Protein AF-A0A971UUR0-F1 (afdb_monomer)

Secondary structure (DSSP, 8-state):
-HHHHHHHHHHHHHHHTT-S-S---STTTHHHHHHTTS-TT--PPPPHHHHHTTSSSS----SSSTTTTTTT-S-TT-HHHHHHHHTTSEEE-TTS-EEESSPPPHHHHHHHHHHHHS---PPPPP------B-EEEE-EES--SSTT---SEE-HHHHHHHHHHHHHTT-EE--HHHHHHHHHH-----SSEEEEEEETT-HHIIIIIHHHHHTTT---EEEE-GGGTTSSSSS-HHHHHHHHHTTPEEEE--SS---TTTS-HHHHHHHHHHHHHHHHHHHSS---EEE-GGG---HHHHHHHHHTT--EEEEEEES-B-GGG-TTSEEEEE--TT--HHHHHHHHHT-HHHHHHHHHHHHHHHHHHHHHHHHHHHHTTT------

Solvent-accessible surface area (backbone atoms only — not comparable to full-atom values): 22354 Å² total; per-residue (Å²): 113,80,71,56,61,61,48,51,57,53,48,54,54,37,62,75,68,63,74,68,74,96,80,71,89,70,74,68,60,60,56,58,26,62,74,72,80,42,76,84,77,74,91,70,83,86,47,71,72,64,52,55,67,68,71,70,81,79,84,92,87,87,93,86,74,69,78,74,61,57,86,83,45,100,68,88,84,57,70,66,63,55,50,34,40,65,70,58,42,38,42,67,49,101,84,72,50,77,42,68,63,52,91,75,51,73,66,57,51,49,53,53,48,46,48,68,78,53,63,81,71,74,77,79,63,63,73,63,96,77,58,75,36,43,29,36,38,40,50,43,58,36,71,69,95,46,89,87,59,85,58,63,27,29,33,59,68,57,50,52,51,42,54,51,49,39,51,77,70,55,43,36,55,35,42,68,67,57,52,48,35,33,77,75,69,60,43,51,59,63,66,58,52,32,31,41,33,33,44,62,58,46,54,41,47,65,74,42,50,52,55,59,28,39,77,70,77,38,40,30,30,38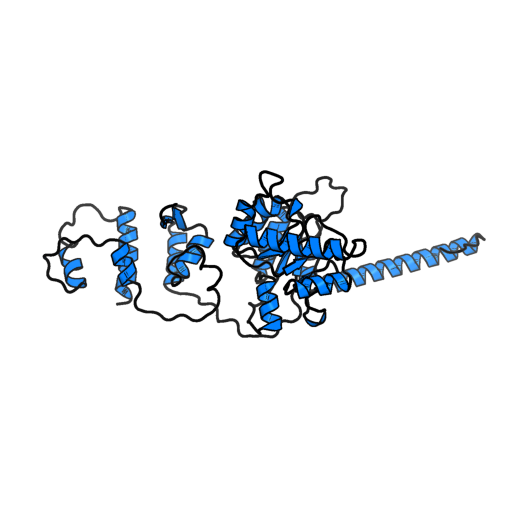,18,32,22,48,65,54,54,61,71,48,97,58,35,29,58,66,52,54,29,48,43,42,75,70,56,32,42,64,24,30,20,27,31,81,55,60,51,47,75,82,44,56,69,70,54,47,48,49,32,54,48,54,25,33,56,51,51,23,68,55,60,74,47,88,50,38,38,37,40,39,36,94,39,39,70,40,74,64,56,53,50,46,40,52,76,72,59,37,70,35,21,40,34,66,51,77,39,60,18,37,67,90,62,35,49,70,52,20,27,15,38,79,58,48,54,84,53,47,66,66,54,49,51,31,53,68,77,57,49,44,63,57,57,53,49,50,50,50,49,51,51,50,52,52,48,51,53,49,50,53,54,47,53,57,53,34,66,75,67,74,65,88,82,87,89,133

Foldseek 3Di:
DVVPVVVVVVVVVCVVVCVDDDPDDPPPQCVVCVVVPHDRPDPDDQDPVNVVVVVPDDDDDDDPPQPLVPPQDPDRPDPLVVVCVLQQQWDADPVGDIDGSDDDDPVRVVVSVCCVVDVPPPPDFDQDQDFFAAEEEAEAADDDPDPPDWDRYAHLVQVLVLLVLCVVVPEAEDEPVQVLCCVPVSDGDDPNYHAYEYEAQDLCVLPPVLVSCSNVVHEYEYAYQQLCEPVDPRNHLQSLLVSVSSPYHYAYCFNHLDQPVPDDLVNLLCRRQVSQVSNCVSNVHGHQEYERRQQHDDPSNVVSSVVNRRSAYEGDAQGTFGCVCPRDYGYHQYDTHPQHSVNSVCSRVVNNVVVVVVVVVVVVVVVVVVVVVVVVVVVVVDDDDDDD

pLDDT: mean 70.76, std 27.01, range [27.61, 98.94]

Mean predicted aligned error: 16.01 Å

Structure (mmCIF, N/CA/C/O backbone):
data_AF-A0A971UUR0-F1
#
_entry.id   AF-A0A971UUR0-F1
#
loop_
_atom_site.group_PDB
_atom_site.id
_atom_site.type_symbol
_atom_site.label_atom_id
_atom_site.label_alt_id
_atom_site.label_comp_id
_atom_site.label_asym_id
_atom_site.label_entity_id
_atom_site.label_seq_id
_atom_site.pdbx_PDB_ins_code
_atom_site.Cartn_x
_atom_site.Cartn_y
_atom_site.Cartn_z
_atom_site.occupancy
_atom_site.B_iso_or_equiv
_atom_site.auth_seq_id
_atom_site.auth_comp_id
_atom_site.auth_asym_id
_atom_site.auth_atom_id
_atom_site.pdbx_PDB_model_num
ATOM 1 N N . MET A 1 1 ? -36.017 17.051 26.564 1.00 29.69 1 MET A N 1
ATOM 2 C CA . MET A 1 1 ? -34.591 17.417 26.416 1.00 29.69 1 MET A CA 1
ATOM 3 C C . MET A 1 1 ? -34.055 17.145 25.012 1.00 29.69 1 MET A C 1
ATOM 5 O O . MET A 1 1 ? -33.576 18.097 24.420 1.00 29.69 1 MET A O 1
ATOM 9 N N . LYS A 1 2 ? -34.280 15.962 24.412 1.00 31.92 2 LYS A N 1
ATOM 10 C CA . LYS A 1 2 ? -33.950 15.650 22.997 1.00 31.92 2 LYS A CA 1
ATOM 11 C C . LYS A 1 2 ? -34.392 16.706 21.956 1.00 31.92 2 LYS A C 1
ATOM 13 O O . LYS A 1 2 ? -33.624 17.053 21.078 1.00 31.92 2 LYS A O 1
ATOM 18 N N . ARG A 1 3 ? -35.577 17.318 22.109 1.00 32.00 3 ARG A N 1
ATOM 19 C CA . ARG A 1 3 ? -36.092 18.382 21.209 1.00 32.00 3 ARG A CA 1
ATOM 20 C C . ARG A 1 3 ? -35.381 19.748 21.298 1.00 32.00 3 ARG A C 1
ATOM 22 O O . ARG A 1 3 ? -35.610 20.582 20.435 1.00 32.00 3 ARG A O 1
ATOM 29 N N . ARG A 1 4 ? -34.572 20.017 22.334 1.00 34.25 4 ARG A N 1
ATOM 30 C CA . ARG A 1 4 ? -33.979 21.354 22.577 1.00 34.25 4 ARG A CA 1
ATOM 31 C C . ARG A 1 4 ? -32.622 21.554 21.891 1.00 34.25 4 ARG A C 1
ATOM 33 O O . ARG A 1 4 ? -32.345 22.663 21.455 1.00 34.25 4 ARG A O 1
ATOM 40 N N . VAL A 1 5 ? -31.832 20.489 21.733 1.00 38.56 5 VAL A N 1
ATOM 41 C CA . VAL A 1 5 ? -30.567 20.497 20.967 1.00 38.56 5 VAL A CA 1
ATOM 42 C C . VAL A 1 5 ? -30.851 20.624 19.465 1.00 38.56 5 VAL A C 1
ATOM 44 O O . VAL A 1 5 ? -30.269 21.463 18.785 1.00 38.56 5 VAL A O 1
ATOM 47 N N . ILE A 1 6 ? -31.867 19.889 19.002 1.00 38.28 6 ILE A N 1
ATOM 48 C CA . ILE A 1 6 ? -32.421 19.925 17.639 1.00 38.28 6 ILE A CA 1
ATOM 49 C C . ILE A 1 6 ? -32.872 21.346 17.246 1.00 38.28 6 ILE A C 1
ATOM 51 O O . ILE A 1 6 ? -32.652 21.795 16.125 1.00 38.28 6 ILE A O 1
ATOM 55 N N . PHE A 1 7 ? -33.450 22.100 18.189 1.00 38.97 7 PHE A N 1
ATOM 56 C CA . PHE A 1 7 ? -33.927 23.463 17.934 1.00 38.97 7 PHE A CA 1
ATOM 57 C C . PHE A 1 7 ? -32.802 24.511 17.925 1.00 38.97 7 PHE A C 1
ATOM 59 O O . PHE A 1 7 ? -32.907 25.502 17.211 1.00 38.97 7 PHE A O 1
ATOM 66 N N . LEU A 1 8 ? -31.720 24.306 18.688 1.00 39.06 8 LEU A N 1
ATOM 67 C CA . LEU A 1 8 ? -30.590 25.243 18.744 1.00 39.06 8 LEU A CA 1
ATOM 68 C C . LEU A 1 8 ? -29.760 25.227 17.452 1.00 39.06 8 LEU A C 1
ATOM 70 O O . LEU A 1 8 ? -29.349 26.287 16.988 1.00 39.06 8 LEU A O 1
ATOM 74 N N . LEU A 1 9 ? -29.574 24.052 16.844 1.00 41.66 9 LEU A N 1
ATOM 75 C CA . LEU A 1 9 ? -28.931 23.907 15.533 1.00 41.66 9 LEU A CA 1
ATOM 76 C C . LEU A 1 9 ? -29.769 24.559 14.420 1.00 41.66 9 LEU A C 1
ATOM 78 O O . LEU A 1 9 ? -29.234 25.338 13.633 1.00 41.66 9 LEU A O 1
ATOM 82 N N . ALA A 1 10 ? -31.092 24.354 14.424 1.00 39.12 10 ALA A N 1
ATOM 83 C CA . ALA A 1 10 ? -32.007 25.037 13.504 1.00 39.12 10 ALA A CA 1
ATOM 84 C C . ALA A 1 10 ? -31.983 26.571 13.678 1.00 39.12 10 ALA A C 1
ATOM 86 O O . ALA A 1 10 ? -32.015 27.313 12.698 1.00 39.12 10 ALA A O 1
ATOM 87 N N . LEU A 1 11 ? -31.867 27.063 14.918 1.00 38.50 11 LEU A N 1
ATOM 88 C CA . LEU A 1 11 ? -31.813 28.496 15.221 1.00 38.50 11 LEU A CA 1
ATOM 89 C C . LEU A 1 11 ? -30.488 29.143 14.778 1.00 38.50 11 LEU A C 1
ATOM 91 O O . LEU A 1 11 ? -30.502 30.258 14.264 1.00 38.50 11 LEU A O 1
ATOM 95 N N . ILE A 1 12 ? -29.355 28.448 14.924 1.00 43.22 12 ILE A N 1
ATOM 96 C CA . ILE A 1 12 ? -28.039 28.916 14.454 1.00 43.22 12 ILE A CA 1
ATOM 97 C C . ILE A 1 12 ? -28.024 29.020 12.921 1.00 43.22 12 ILE A C 1
ATOM 99 O O . ILE A 1 12 ? -27.543 30.016 12.383 1.00 43.22 12 ILE A O 1
ATOM 103 N N . ILE A 1 13 ? -28.632 28.061 12.219 1.00 39.06 13 ILE A N 1
ATOM 104 C CA . ILE A 1 13 ? -28.757 28.059 10.751 1.00 39.06 13 ILE A CA 1
ATOM 105 C C . ILE A 1 13 ? -29.694 29.185 10.266 1.00 39.06 13 ILE A C 1
ATOM 107 O O . ILE A 1 13 ? -29.354 29.922 9.341 1.00 39.06 13 ILE A O 1
ATOM 111 N N . LEU A 1 14 ? -30.835 29.401 10.931 1.00 36.72 14 LEU A N 1
ATOM 112 C CA . LEU A 1 14 ? -31.795 30.463 10.583 1.00 36.72 14 LEU A CA 1
ATOM 113 C C . LEU A 1 14 ? -31.275 31.885 10.866 1.00 36.72 14 LEU A C 1
ATOM 115 O O . LEU A 1 14 ? -31.600 32.817 10.128 1.00 36.72 14 LEU A O 1
ATOM 119 N N . ILE A 1 15 ? -30.460 32.065 11.914 1.00 37.53 15 ILE A N 1
ATOM 120 C CA . ILE A 1 15 ? -29.836 33.353 12.268 1.00 37.53 15 ILE A CA 1
ATOM 121 C C . ILE A 1 15 ? -28.672 33.685 11.322 1.00 37.53 15 ILE A C 1
ATOM 123 O O . ILE A 1 15 ? -28.515 34.846 10.946 1.00 37.53 15 ILE A O 1
ATOM 127 N N . SER A 1 16 ? -27.894 32.682 10.905 1.00 37.78 16 SER A N 1
ATOM 128 C CA . SER A 1 16 ? -26.756 32.859 9.986 1.00 37.78 16 SER A CA 1
ATOM 129 C C . SER A 1 16 ? -27.196 33.205 8.557 1.00 37.78 16 SER A C 1
ATOM 131 O O . SER A 1 16 ? -26.494 33.937 7.868 1.00 37.78 16 SER A O 1
ATOM 133 N N . ASN A 1 17 ? -28.389 32.754 8.150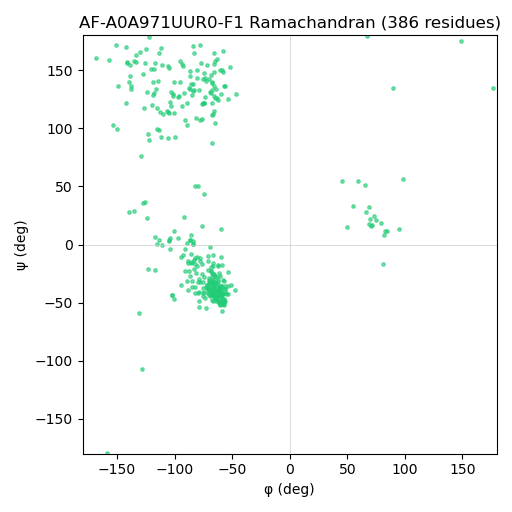 1.00 35.31 17 ASN A N 1
ATOM 134 C CA . ASN A 1 17 ? -28.964 32.978 6.817 1.00 35.31 17 ASN A CA 1
ATOM 135 C C . ASN A 1 17 ? -29.950 34.165 6.735 1.00 35.31 17 ASN A C 1
ATOM 137 O O . ASN A 1 17 ? -30.583 34.367 5.703 1.00 35.31 17 ASN A O 1
ATOM 141 N N . GLY A 1 18 ? -30.122 34.951 7.808 1.00 37.38 18 GLY A N 1
ATOM 142 C CA . GLY A 1 18 ? -30.942 36.175 7.789 1.00 37.38 18 GLY A CA 1
ATOM 143 C C . GLY A 1 18 ? -32.458 35.971 7.627 1.00 37.38 18 GLY A C 1
ATOM 144 O O . GLY A 1 18 ? -33.167 36.920 7.301 1.00 37.38 18 GLY A O 1
ATOM 145 N N . VAL A 1 19 ? -32.972 34.762 7.872 1.00 34.41 19 VAL A N 1
ATOM 146 C CA . VAL A 1 19 ? -34.374 34.378 7.603 1.00 34.41 19 VAL A CA 1
ATOM 147 C C . VAL A 1 19 ? -35.368 34.933 8.643 1.00 34.41 19 VAL A C 1
ATOM 149 O O . VAL A 1 19 ? -36.563 35.018 8.375 1.00 34.41 19 VAL A O 1
ATOM 152 N N . LEU A 1 20 ? -34.906 35.378 9.818 1.00 32.56 20 LEU A N 1
ATOM 153 C CA . LEU A 1 20 ? -35.754 36.009 10.841 1.00 32.56 20 LEU A CA 1
ATOM 154 C C . LEU A 1 20 ? -35.521 37.528 10.880 1.00 32.56 20 LEU A C 1
ATOM 156 O O . LEU A 1 20 ? -34.434 37.992 11.229 1.00 32.56 20 LEU A O 1
ATOM 160 N N . ALA A 1 21 ? -36.556 38.288 10.507 1.00 31.55 21 ALA A N 1
ATOM 161 C CA . ALA A 1 21 ? -36.535 39.743 10.365 1.00 31.55 21 ALA A CA 1
ATOM 162 C C . ALA A 1 21 ? -36.264 40.506 11.684 1.00 31.55 21 ALA A C 1
ATOM 164 O O . ALA A 1 21 ? -36.426 39.993 12.789 1.00 31.55 21 ALA A O 1
ATOM 165 N N . LYS A 1 22 ? -35.828 41.762 11.531 1.00 35.22 22 LYS A N 1
ATOM 166 C CA . LYS A 1 22 ? -35.130 42.611 12.514 1.00 35.22 22 LYS A CA 1
ATOM 167 C C . LYS A 1 22 ? -35.927 43.121 13.733 1.00 35.22 22 LYS A C 1
ATOM 169 O O . LYS A 1 22 ? -35.294 43.742 14.583 1.00 35.22 22 LYS A O 1
ATOM 174 N N . ASP A 1 23 ? -37.224 42.844 13.882 1.00 34.19 23 ASP A N 1
ATOM 175 C CA . ASP A 1 23 ? -38.091 43.629 14.786 1.00 34.19 23 ASP A CA 1
ATOM 176 C C . ASP A 1 23 ? -38.883 42.849 15.856 1.00 34.19 23 ASP A C 1
ATOM 178 O O . ASP A 1 23 ? -39.970 43.268 16.229 1.00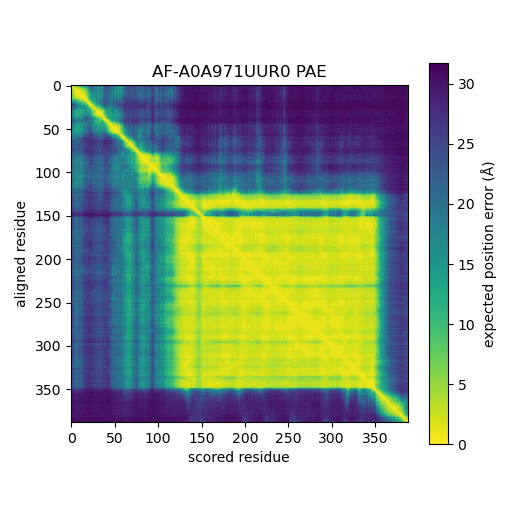 34.19 23 ASP A O 1
ATOM 182 N N . ASP A 1 24 ? -38.330 41.787 16.452 1.00 32.41 24 ASP A N 1
ATOM 183 C CA . ASP A 1 24 ? -38.895 41.214 17.692 1.00 32.41 24 ASP A CA 1
ATOM 184 C C . ASP A 1 24 ? -37.860 41.193 18.821 1.00 32.41 24 ASP A C 1
ATOM 186 O O . ASP A 1 24 ? -37.069 40.263 19.003 1.00 32.41 24 ASP A O 1
ATOM 190 N N . LYS A 1 25 ? -37.841 42.292 19.580 1.00 35.94 25 LYS A N 1
ATOM 191 C CA . LYS A 1 25 ? -36.781 42.633 20.539 1.00 35.94 25 LYS A CA 1
ATOM 192 C C . LYS A 1 25 ? -36.995 42.096 21.961 1.00 35.94 25 LYS A C 1
ATOM 194 O O . LYS A 1 25 ? -36.162 42.366 22.814 1.00 35.94 25 LYS A O 1
ATOM 199 N N . ILE A 1 26 ? -38.071 41.353 22.243 1.00 34.44 26 ILE A N 1
ATOM 200 C CA . ILE A 1 26 ? -38.440 41.005 23.635 1.00 34.44 26 ILE A CA 1
ATOM 201 C C . ILE A 1 26 ? -38.411 39.491 23.924 1.00 34.44 26 ILE A C 1
ATOM 203 O O . ILE A 1 26 ? -38.161 39.094 25.054 1.00 34.44 26 ILE A O 1
ATOM 207 N N . ILE A 1 27 ? -38.507 38.613 22.920 1.00 33.41 27 ILE A N 1
ATOM 208 C CA . ILE A 1 27 ? -38.518 37.150 23.162 1.00 33.41 27 ILE A CA 1
ATOM 209 C C . ILE A 1 27 ? -37.097 36.560 23.337 1.00 33.41 27 ILE A C 1
ATOM 211 O O . ILE A 1 27 ? -36.932 35.424 23.777 1.00 33.41 27 ILE A O 1
ATOM 215 N N . ARG A 1 28 ? -36.038 37.321 23.028 1.00 45.53 28 ARG A N 1
ATOM 216 C CA . ARG A 1 28 ? -34.673 36.774 22.909 1.00 45.53 28 ARG A CA 1
ATOM 217 C C . ARG A 1 28 ? -33.874 36.655 24.210 1.00 45.53 28 ARG A C 1
ATOM 219 O O . ARG A 1 28 ? -33.072 35.735 24.293 1.00 45.53 28 ARG 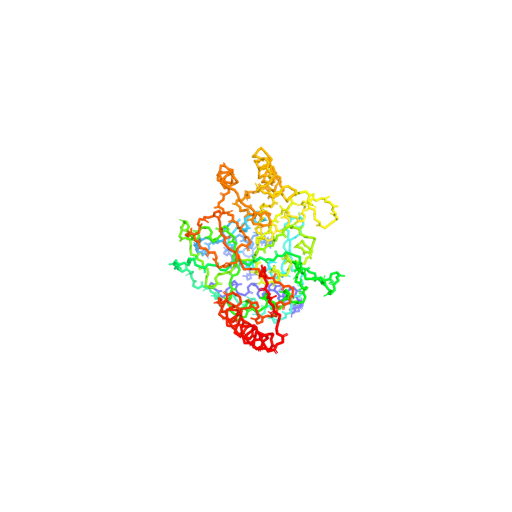A O 1
ATOM 226 N N . GLU A 1 29 ? -34.054 37.518 25.207 1.00 39.41 29 GLU A N 1
ATOM 227 C CA . GLU A 1 29 ? -33.156 37.536 26.383 1.00 39.41 29 GLU A CA 1
ATOM 228 C C . GLU A 1 29 ? -33.761 36.854 27.622 1.00 39.41 29 GLU A C 1
ATOM 230 O O . GLU A 1 29 ? -33.111 36.014 28.241 1.00 39.41 29 GLU A O 1
ATOM 235 N N . GLU A 1 30 ? -35.037 37.098 27.926 1.00 37.69 30 GLU A N 1
ATOM 236 C CA . GLU A 1 30 ? -35.718 36.533 29.105 1.00 37.69 30 GLU A CA 1
ATOM 237 C C . GLU A 1 30 ? -35.852 34.997 29.053 1.00 37.69 30 GLU A C 1
ATOM 239 O O . GLU A 1 30 ? -35.788 34.304 30.074 1.00 37.69 30 GLU A O 1
ATOM 244 N N . PHE A 1 31 ? -36.001 34.443 27.846 1.00 40.00 31 PHE A N 1
ATOM 245 C CA . PHE A 1 31 ? -36.218 33.011 27.631 1.00 40.00 31 PHE A CA 1
ATOM 246 C C . PHE A 1 31 ? -34.920 32.187 27.721 1.00 40.00 31 PHE A C 1
ATOM 248 O O . PHE A 1 31 ? -34.939 31.054 28.204 1.00 40.00 31 PHE A O 1
ATOM 255 N N . LEU A 1 32 ? -33.781 32.767 27.319 1.00 39.78 32 LEU A N 1
ATOM 256 C CA . LEU A 1 32 ? -32.453 32.151 27.452 1.00 39.78 32 LEU A CA 1
ATOM 257 C C . LEU A 1 32 ? -31.992 32.100 28.918 1.00 39.78 32 LEU A C 1
ATOM 259 O O . LEU A 1 32 ? -31.416 31.095 29.336 1.00 39.78 32 LEU A O 1
ATOM 263 N N . CYS A 1 33 ? -32.296 33.131 29.715 1.00 39.19 33 CYS A N 1
ATOM 264 C CA . CYS A 1 33 ? -31.970 33.169 31.145 1.00 39.19 33 CYS A CA 1
ATOM 265 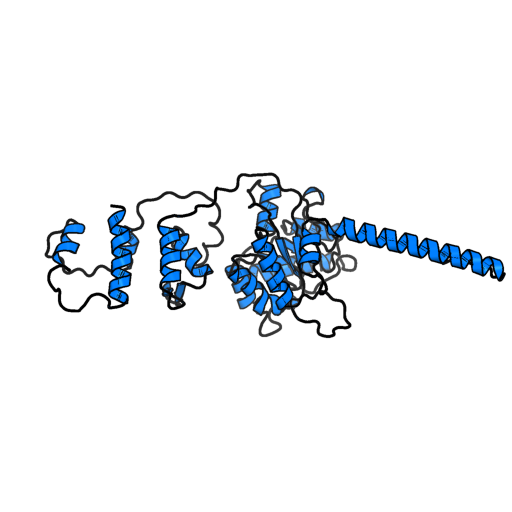C C . CYS A 1 33 ? -32.754 32.118 31.955 1.00 39.19 33 CYS A C 1
ATOM 267 O O . CYS A 1 33 ? -32.165 31.377 32.745 1.00 39.19 33 CYS A O 1
ATOM 269 N N . ASN A 1 34 ? -34.058 31.962 31.689 1.00 40.44 34 ASN A N 1
ATOM 270 C CA . ASN A 1 34 ? -34.891 30.955 32.360 1.00 40.44 34 ASN A CA 1
ATOM 271 C C . ASN A 1 34 ? -34.498 29.501 32.025 1.00 40.44 34 ASN A C 1
ATOM 273 O O . ASN A 1 34 ? -34.649 28.615 32.865 1.00 40.44 34 ASN A O 1
ATOM 277 N N . LEU A 1 35 ? -33.957 29.233 30.828 1.00 40.38 35 LEU A N 1
ATOM 278 C CA . LEU A 1 35 ? -33.549 27.887 30.394 1.00 40.38 35 LEU A CA 1
ATOM 279 C C . LEU A 1 35 ? -32.294 27.360 31.124 1.00 40.38 35 LEU A C 1
ATOM 281 O O . LEU A 1 35 ? -32.093 26.148 31.188 1.00 40.38 35 LEU A O 1
ATOM 285 N N . LEU A 1 36 ? -31.475 28.262 31.677 1.00 41.75 36 LEU A N 1
ATOM 286 C CA . LEU A 1 36 ? -30.198 27.978 32.349 1.00 41.75 36 LEU A CA 1
ATOM 287 C C . LEU A 1 36 ? -30.280 28.062 33.888 1.00 41.75 36 LEU A C 1
ATOM 289 O O . LEU A 1 36 ? -29.259 27.957 34.566 1.00 41.75 36 LEU A O 1
ATOM 293 N N . GLY A 1 37 ? -31.478 28.265 34.449 1.00 39.97 37 GLY A N 1
ATOM 294 C CA . GLY A 1 37 ? -31.704 28.292 35.898 1.00 39.97 37 GLY A CA 1
ATOM 295 C C . GLY A 1 37 ? -31.116 29.506 36.630 1.00 39.97 37 GLY A C 1
ATOM 296 O O . GLY A 1 37 ? -30.893 29.431 37.837 1.00 39.97 37 GLY A O 1
ATOM 297 N N . LYS A 1 38 ? -30.852 30.623 35.938 1.00 42.41 38 LYS A N 1
ATOM 298 C CA . LYS A 1 38 ? -30.358 31.865 36.557 1.00 42.41 38 LYS A CA 1
ATOM 299 C C . LYS A 1 38 ? -31.280 33.035 36.223 1.00 42.41 38 LYS A C 1
ATOM 301 O O . LYS A 1 38 ? -31.654 33.221 35.071 1.00 42.41 38 LYS A O 1
ATOM 306 N N . GLY A 1 39 ? -31.651 33.797 37.256 1.00 41.50 39 GLY A N 1
ATOM 307 C CA . GLY A 1 39 ? -32.537 34.960 37.153 1.00 41.50 39 GLY A CA 1
ATOM 308 C C . GLY A 1 39 ? -32.084 35.966 36.090 1.00 41.50 39 GLY A C 1
ATOM 309 O O . GLY A 1 39 ? -30.899 36.060 35.771 1.00 41.50 39 GLY A O 1
ATOM 310 N N . SER A 1 40 ? -33.056 36.699 35.555 1.00 39.78 40 SER A N 1
ATOM 311 C CA . SER A 1 40 ? -33.066 37.484 34.310 1.00 39.78 40 SER A CA 1
ATOM 312 C C . SER A 1 40 ? -32.047 38.630 34.157 1.00 39.78 40 SER A C 1
ATOM 314 O O . SER A 1 40 ? -32.184 39.417 33.229 1.00 39.78 40 SER A O 1
ATOM 316 N N . ASP A 1 41 ? -31.013 38.734 34.997 1.00 42.25 41 ASP A N 1
ATOM 317 C CA . ASP A 1 41 ? -30.122 39.908 35.044 1.00 42.25 41 ASP A CA 1
ATOM 318 C C . ASP A 1 41 ? -28.665 39.664 34.600 1.00 42.25 41 ASP A C 1
ATOM 320 O O . ASP A 1 41 ? -27.842 40.584 34.634 1.00 42.25 41 ASP A O 1
ATOM 324 N N . SER A 1 42 ? -28.289 38.466 34.132 1.00 39.09 42 SER A N 1
ATOM 325 C CA . SER A 1 42 ? -26.908 38.233 33.671 1.00 39.09 42 SER A CA 1
ATOM 326 C C . SER A 1 42 ? -26.711 38.558 32.181 1.00 39.09 42 SER A C 1
ATOM 328 O O . SER A 1 42 ? -27.025 37.747 31.313 1.00 39.09 42 SER A O 1
ATOM 330 N N . LYS A 1 43 ? -26.094 39.708 31.879 1.00 38.06 43 LYS A N 1
ATOM 331 C CA . LYS A 1 43 ? -25.636 40.125 30.531 1.00 38.06 43 LYS A CA 1
ATOM 332 C C . LYS A 1 43 ? -24.372 39.387 30.046 1.00 38.06 43 LYS A C 1
ATOM 334 O O . LYS A 1 43 ? -23.447 40.013 29.527 1.00 38.06 43 LYS A O 1
ATOM 339 N N . GLU A 1 44 ? -24.276 38.073 30.231 1.00 36.66 44 GLU A N 1
ATOM 340 C CA . GLU A 1 44 ? -23.106 37.313 29.765 1.00 36.66 44 GLU A CA 1
ATOM 341 C C . GLU A 1 44 ? -23.362 36.725 28.365 1.00 36.66 44 GLU A C 1
ATOM 343 O O . GLU A 1 44 ? -24.277 35.928 28.167 1.00 36.66 44 GLU A O 1
ATOM 348 N N . LYS A 1 45 ? -22.553 37.118 27.369 1.00 37.12 45 LYS A N 1
ATOM 349 C CA . LYS A 1 45 ? -22.586 36.527 26.019 1.00 37.12 45 LYS A CA 1
ATOM 350 C C . LYS A 1 45 ? -22.094 35.078 26.078 1.00 37.12 45 LYS A C 1
ATOM 352 O O . LYS A 1 45 ? -20.955 34.824 26.465 1.00 37.12 45 LYS A O 1
ATOM 357 N N . ILE A 1 46 ? -22.929 34.139 25.639 1.00 38.28 46 ILE A N 1
ATOM 358 C CA . ILE A 1 46 ? -22.574 32.719 25.537 1.00 38.28 46 ILE A CA 1
ATOM 359 C C . ILE A 1 46 ? -21.688 32.523 24.300 1.00 38.28 46 ILE A C 1
ATOM 361 O O . ILE A 1 46 ? -22.078 32.858 23.184 1.00 38.28 46 ILE A O 1
ATOM 365 N N . THR A 1 47 ? -20.475 32.010 24.498 1.00 35.75 47 THR A N 1
ATOM 366 C CA . THR A 1 47 ? -19.501 31.753 23.427 1.00 35.75 47 THR A CA 1
ATOM 367 C C . THR A 1 47 ? -19.612 30.314 22.919 1.00 35.75 47 THR A C 1
ATOM 369 O O . THR A 1 47 ? -20.011 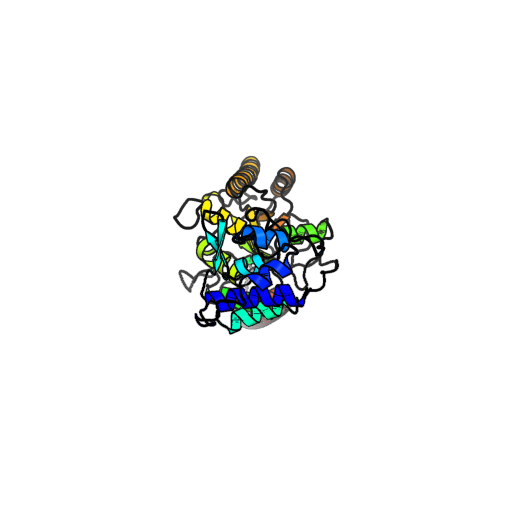29.423 23.667 1.00 35.75 47 THR A O 1
ATOM 372 N N . VAL A 1 48 ? -19.198 30.060 21.670 1.00 34.84 48 VAL A N 1
ATOM 373 C CA . VAL A 1 48 ? -19.159 28.712 21.053 1.00 34.84 48 VAL A CA 1
ATOM 374 C C . VAL A 1 48 ? -18.426 27.701 21.945 1.00 34.84 48 VAL A C 1
ATOM 376 O O . VAL A 1 48 ? -18.851 26.563 22.082 1.00 34.84 48 VAL A O 1
ATOM 379 N N . ARG A 1 49 ? -17.390 28.152 22.658 1.00 34.25 49 ARG A N 1
ATOM 380 C CA . ARG A 1 49 ? -16.623 27.348 23.619 1.00 34.25 49 ARG A CA 1
ATOM 381 C C . ARG A 1 49 ? -17.442 26.887 24.834 1.00 34.25 49 ARG A C 1
ATOM 383 O O . ARG A 1 49 ? -17.219 25.795 25.337 1.00 34.25 49 ARG A O 1
ATOM 390 N N . LYS A 1 50 ? -18.389 27.714 25.291 1.00 37.66 50 LYS A N 1
ATOM 391 C CA . LYS A 1 50 ? -19.311 27.419 26.404 1.00 37.66 50 LYS A CA 1
ATOM 392 C C . LYS A 1 50 ? -20.522 26.601 25.931 1.00 37.66 50 LYS A C 1
ATOM 394 O O . LYS A 1 50 ? -21.152 25.925 26.732 1.00 37.66 50 LYS A O 1
ATOM 399 N N . LEU A 1 51 ? -20.814 26.635 24.626 1.00 36.00 51 LEU A N 1
ATOM 400 C CA . LEU A 1 51 ? -21.786 25.766 23.957 1.00 36.00 51 LEU A CA 1
ATOM 401 C C . LEU A 1 51 ? -21.226 24.344 23.775 1.00 36.00 51 LEU A C 1
ATOM 403 O O . LEU A 1 51 ? -21.906 23.375 24.092 1.00 36.00 51 LEU A O 1
ATOM 407 N N . ALA A 1 52 ? -19.965 24.237 23.346 1.00 34.78 52 ALA A N 1
ATOM 408 C CA . ALA A 1 52 ? -19.240 22.977 23.208 1.00 34.78 52 ALA A CA 1
ATOM 409 C C . ALA A 1 52 ? -19.140 22.227 24.545 1.00 34.78 52 ALA A C 1
ATOM 411 O O . ALA A 1 52 ? -19.422 21.041 24.590 1.00 34.78 52 ALA A O 1
ATOM 412 N N . SER A 1 53 ? -18.868 22.919 25.659 1.00 35.56 53 SER A N 1
ATOM 413 C CA . SER A 1 53 ? -18.782 22.284 26.985 1.00 35.56 53 SER A CA 1
ATOM 414 C C . SER A 1 53 ? -20.106 21.724 27.524 1.00 35.56 53 SER A C 1
ATOM 416 O O . SER A 1 53 ? -20.080 20.937 28.456 1.00 35.56 53 SER A O 1
ATOM 418 N N . ILE A 1 54 ? -21.258 22.152 26.991 1.00 36.97 54 ILE A N 1
ATOM 419 C CA . ILE A 1 54 ? -22.592 21.673 27.409 1.00 36.97 54 ILE A CA 1
ATOM 420 C C . ILE A 1 54 ? -22.998 20.410 26.628 1.00 36.97 54 ILE A C 1
ATOM 422 O O . ILE A 1 54 ? -23.830 19.638 27.093 1.00 36.97 54 ILE A O 1
ATOM 426 N N . LEU A 1 55 ? -22.412 20.190 25.449 1.00 36.94 55 LEU A N 1
ATOM 427 C CA . LEU A 1 55 ? -22.690 19.039 24.583 1.00 36.94 55 LEU A CA 1
ATOM 428 C C . LEU A 1 55 ? -21.946 17.760 25.017 1.00 36.94 55 LEU A C 1
ATOM 430 O O . LEU A 1 55 ? -22.247 16.689 24.505 1.00 36.94 55 LEU A O 1
ATOM 434 N N . VAL A 1 56 ? -21.000 17.875 25.954 1.00 33.38 56 VAL A N 1
ATOM 435 C CA . VAL A 1 56 ? -19.981 16.859 26.283 1.00 33.38 56 VAL A CA 1
ATOM 436 C C . VAL A 1 56 ? -20.458 15.758 27.249 1.00 33.38 56 VAL A C 1
ATOM 438 O O . VAL A 1 56 ? -19.801 14.728 27.348 1.00 33.38 56 VAL A O 1
ATOM 441 N N . ASP A 1 57 ? -21.598 15.905 27.932 1.00 31.92 57 ASP A N 1
ATOM 442 C CA . ASP A 1 57 ? -21.855 15.094 29.139 1.00 31.92 57 ASP A CA 1
ATOM 443 C C . ASP A 1 57 ? -22.620 13.766 28.972 1.00 31.92 57 ASP A C 1
ATOM 445 O O . ASP A 1 57 ? -22.653 12.996 29.929 1.00 31.92 57 ASP A O 1
ATOM 449 N N . GLU A 1 58 ? -23.212 13.413 27.825 1.00 34.00 58 GLU A N 1
ATOM 450 C CA . GLU A 1 58 ? -24.000 12.164 27.755 1.00 34.00 58 GLU A CA 1
ATOM 451 C C . GLU A 1 58 ? -23.990 11.510 26.366 1.00 34.00 58 GLU A C 1
ATOM 453 O O . GLU A 1 58 ? -24.779 11.928 25.526 1.00 34.00 58 GLU A O 1
ATOM 458 N N . ILE A 1 59 ? -23.144 10.481 26.145 1.00 36.25 59 ILE A N 1
ATOM 459 C CA . ILE A 1 59 ? -23.392 9.227 25.373 1.00 36.25 59 ILE A CA 1
ATOM 460 C C . ILE A 1 59 ? -22.094 8.368 25.309 1.00 36.25 59 ILE A C 1
ATOM 462 O O . ILE A 1 59 ? -21.010 8.881 25.045 1.00 36.25 59 ILE A O 1
ATOM 466 N N . GLU A 1 60 ? -22.197 7.049 25.540 1.00 27.61 60 GLU A N 1
ATOM 467 C CA . GLU A 1 60 ? -21.081 6.070 25.552 1.00 27.61 60 GLU A CA 1
ATOM 468 C C . GLU A 1 60 ? -20.718 5.479 24.162 1.00 27.61 60 GLU A C 1
ATOM 470 O O . GLU A 1 60 ? -21.589 5.270 23.318 1.00 27.61 60 GLU A O 1
ATOM 475 N N . ILE A 1 61 ? -19.428 5.137 23.962 1.00 31.20 61 ILE A N 1
ATOM 476 C CA . ILE A 1 61 ? -18.784 4.626 22.721 1.00 31.20 61 ILE A CA 1
ATOM 477 C C . ILE A 1 61 ? -18.037 3.291 22.987 1.00 31.20 61 ILE A C 1
ATOM 479 O O . ILE A 1 61 ? -17.588 3.055 24.108 1.00 31.20 61 ILE A O 1
ATOM 483 N N . THR A 1 62 ? -17.814 2.439 21.961 1.00 34.56 62 THR A N 1
ATOM 484 C CA . THR A 1 62 ? -16.822 1.327 22.001 1.00 34.56 62 THR A CA 1
ATOM 485 C C . THR A 1 62 ? -15.859 1.279 20.783 1.00 34.56 62 THR A C 1
ATOM 487 O O . THR A 1 62 ? -16.066 1.971 19.793 1.00 34.56 62 THR A O 1
ATOM 490 N N . TYR A 1 63 ? -14.777 0.493 20.934 1.00 28.33 63 TYR A N 1
ATOM 491 C CA . TYR A 1 63 ? -13.387 0.579 20.417 1.00 28.33 63 TYR A CA 1
ATOM 492 C C . TYR A 1 63 ? -13.131 0.240 18.915 1.00 28.33 63 TYR A C 1
ATOM 494 O O . TYR A 1 63 ? -13.747 -0.684 18.388 1.00 28.33 63 TYR A O 1
ATOM 502 N N . ASP A 1 64 ? -12.129 0.923 18.323 1.00 32.44 64 ASP A N 1
ATOM 503 C CA . ASP A 1 64 ? -11.384 0.670 17.054 1.00 32.44 64 ASP A CA 1
ATOM 504 C C . ASP A 1 64 ? -11.732 1.401 15.733 1.00 32.44 64 ASP A C 1
ATOM 506 O O . ASP A 1 64 ? -11.870 0.786 14.686 1.00 32.44 64 ASP A O 1
ATOM 510 N N . ASN A 1 65 ? -11.706 2.743 15.748 1.00 34.34 65 ASN A N 1
ATOM 511 C CA . ASN A 1 65 ? -11.090 3.551 14.661 1.00 34.34 65 ASN A CA 1
ATOM 512 C C . ASN A 1 65 ? -10.309 4.765 15.214 1.00 34.34 65 ASN A C 1
ATOM 514 O O . ASN A 1 65 ? -10.133 5.814 14.599 1.00 34.34 65 ASN A O 1
ATOM 518 N N . TYR A 1 66 ? -9.815 4.585 16.435 1.00 33.47 66 TYR A N 1
ATOM 519 C CA . TYR A 1 66 ? -9.271 5.600 17.332 1.00 33.47 66 TYR A CA 1
ATOM 520 C C . TYR A 1 66 ? -7.837 6.052 16.986 1.00 33.47 66 TYR A C 1
ATOM 522 O O . TYR A 1 66 ? -7.367 7.064 17.497 1.00 33.47 66 TYR A O 1
ATOM 530 N N . SER A 1 67 ? -7.114 5.322 16.134 1.00 33.00 67 SER A N 1
ATOM 531 C CA . SER A 1 67 ? -5.688 5.592 15.882 1.00 33.00 67 SER A CA 1
ATOM 532 C C . SER A 1 67 ? -5.436 6.557 14.720 1.00 33.00 67 SER A C 1
ATOM 534 O O . SER A 1 67 ? -4.404 7.219 14.706 1.00 33.00 67 SER A O 1
ATOM 536 N N . TYR A 1 68 ? -6.386 6.678 13.789 1.00 35.50 68 TYR A N 1
ATOM 537 C CA . TYR A 1 68 ? -6.272 7.529 12.601 1.00 35.50 68 TYR A CA 1
ATOM 538 C C . TYR A 1 68 ? -6.669 8.994 12.875 1.00 35.50 68 TYR A C 1
ATOM 540 O O . TYR A 1 68 ? -6.004 9.921 12.432 1.00 35.50 68 TYR A O 1
ATOM 548 N N . TYR A 1 69 ? -7.671 9.229 13.724 1.00 33.44 69 TYR A N 1
ATOM 549 C CA . TYR A 1 69 ? -8.175 10.578 14.023 1.00 33.44 69 TYR A CA 1
ATOM 550 C C . TYR A 1 69 ? -7.392 11.351 15.105 1.00 33.44 69 TYR A C 1
ATOM 552 O O . TYR A 1 69 ? -7.729 12.485 15.442 1.00 33.44 69 TYR A O 1
ATOM 560 N N . ARG A 1 70 ? -6.334 10.747 15.662 1.00 33.94 70 ARG A N 1
ATOM 561 C CA . ARG A 1 70 ? -5.653 11.201 16.887 1.00 33.94 70 ARG A CA 1
ATOM 562 C C . ARG A 1 70 ? -4.526 12.220 16.679 1.00 33.94 70 ARG A C 1
ATOM 564 O O . ARG A 1 70 ? -4.089 12.813 17.659 1.00 33.94 70 ARG A O 1
ATOM 571 N N . SER A 1 71 ? -4.016 12.432 15.466 1.00 33.97 71 SER A N 1
ATOM 572 C CA . SER A 1 71 ? -2.879 13.353 15.273 1.00 33.97 71 SER A CA 1
ATOM 573 C C . SER A 1 71 ? -3.277 14.824 15.104 1.00 33.97 71 SER A C 1
ATOM 575 O O . SER A 1 71 ? -2.419 15.683 15.294 1.00 33.97 71 SER A O 1
ATOM 577 N N . PHE A 1 72 ? -4.550 15.132 14.817 1.00 32.59 72 PHE A N 1
ATOM 578 C CA . PHE A 1 72 ? -4.975 16.496 14.455 1.00 32.59 72 PHE A CA 1
ATOM 579 C C . PHE A 1 72 ? -6.075 17.124 15.322 1.00 32.59 72 PHE A C 1
ATOM 581 O O . PHE A 1 72 ? -6.171 18.350 15.356 1.00 32.59 72 PHE A O 1
ATOM 588 N N . ILE A 1 73 ? -6.889 16.345 16.044 1.00 34.75 73 ILE A N 1
ATOM 589 C CA . ILE A 1 73 ? -8.025 16.884 16.811 1.00 34.75 73 ILE A CA 1
ATOM 590 C C . ILE A 1 73 ? -7.844 16.573 18.296 1.00 34.75 73 ILE A C 1
ATOM 592 O O . ILE A 1 73 ? -7.772 15.419 18.705 1.00 34.75 73 ILE A O 1
ATOM 596 N N . ASN A 1 74 ? -7.778 17.625 19.115 1.00 33.75 74 ASN A N 1
ATOM 597 C CA . ASN A 1 74 ? -7.551 17.540 20.564 1.00 33.75 74 ASN A CA 1
ATOM 598 C C . ASN A 1 74 ? -8.801 17.100 21.365 1.00 33.75 74 ASN A C 1
ATOM 600 O O . ASN A 1 74 ? -8.847 17.287 22.578 1.00 33.75 74 ASN A O 1
ATOM 604 N N . ASP A 1 75 ? -9.809 16.541 20.692 1.00 34.56 75 ASP A N 1
ATOM 605 C CA . ASP A 1 75 ? -11.019 15.965 21.282 1.00 34.56 75 ASP A CA 1
ATOM 606 C C . ASP A 1 75 ? -11.584 14.886 20.334 1.00 34.56 75 ASP A C 1
ATOM 608 O O . ASP A 1 75 ? -12.135 15.185 19.276 1.00 34.56 75 ASP A O 1
ATOM 612 N N . ALA A 1 76 ? -11.357 13.615 20.676 1.00 34.81 76 ALA A N 1
ATOM 613 C CA . ALA A 1 76 ? -11.587 12.440 19.824 1.00 34.81 76 ALA A CA 1
ATOM 614 C C . ALA A 1 76 ? -12.985 11.810 20.002 1.00 34.81 76 ALA A C 1
ATOM 616 O O . ALA A 1 76 ? -13.166 10.615 19.763 1.00 34.81 76 ALA A O 1
ATOM 617 N N . SER A 1 77 ? -13.958 12.586 20.474 1.00 32.81 77 SER A N 1
ATOM 618 C CA . SER A 1 77 ? -15.283 12.092 20.864 1.00 32.81 77 SER A CA 1
ATOM 619 C C . SER A 1 77 ? -16.354 12.187 19.765 1.00 32.81 77 SER A C 1
ATOM 621 O O . SER A 1 77 ? -17.411 11.575 19.909 1.00 32.81 77 SER A O 1
ATOM 623 N N . ASP A 1 78 ? -16.093 12.881 18.647 1.00 42.78 78 ASP A N 1
ATOM 624 C CA . ASP A 1 78 ? -17.129 13.216 17.654 1.00 42.78 78 ASP A CA 1
ATOM 625 C C . ASP A 1 78 ? -16.816 12.715 16.224 1.00 42.78 78 ASP A C 1
ATOM 627 O O . ASP A 1 78 ? -16.141 13.361 15.417 1.00 42.78 78 ASP A O 1
ATOM 631 N N . LEU A 1 79 ? -17.357 11.536 15.897 1.00 38.41 79 LEU A N 1
ATOM 632 C CA . LEU A 1 79 ? -17.241 10.863 14.592 1.00 38.41 79 LEU A CA 1
ATOM 633 C C . LEU A 1 79 ? -17.979 11.587 13.451 1.00 38.41 79 LEU A C 1
ATOM 635 O O . LEU A 1 79 ? -17.635 11.401 12.280 1.00 38.41 79 LEU A O 1
ATOM 639 N N . SER A 1 80 ? -18.979 12.413 13.764 1.00 41.25 80 SER A N 1
ATOM 640 C CA . SER A 1 80 ? -19.765 13.124 12.750 1.00 41.25 80 SER A CA 1
ATOM 641 C C . SER A 1 80 ? -18.959 14.281 12.175 1.00 41.25 80 SER A C 1
ATOM 643 O O . SER A 1 80 ? -18.908 14.460 10.960 1.00 41.25 80 SER A O 1
ATOM 645 N N . ILE A 1 81 ? -18.246 15.008 13.037 1.00 42.94 81 ILE A N 1
ATOM 646 C CA . ILE A 1 81 ? -17.339 16.087 12.633 1.00 42.94 81 ILE A CA 1
ATOM 647 C C . ILE A 1 81 ? -16.227 15.545 11.726 1.00 42.94 81 ILE A C 1
ATOM 649 O O . ILE A 1 81 ? -15.950 16.116 10.673 1.00 42.94 81 ILE A O 1
ATOM 653 N N . LEU A 1 82 ? -15.647 14.398 12.081 1.00 44.28 82 LEU A N 1
ATOM 654 C CA . LEU A 1 82 ? -14.591 13.736 11.312 1.00 44.28 82 LEU A CA 1
ATOM 655 C C . LEU A 1 82 ? -15.035 13.297 9.912 1.00 44.28 82 LEU A C 1
ATOM 657 O O . LEU A 1 82 ? -14.287 13.451 8.944 1.00 44.28 82 LEU A O 1
ATOM 661 N N . LYS A 1 83 ? -16.271 12.806 9.780 1.00 46.31 83 LYS A N 1
ATOM 662 C CA . LYS A 1 83 ? -16.841 12.455 8.477 1.00 46.31 83 LYS A CA 1
ATOM 663 C C . LYS A 1 83 ? -17.064 13.687 7.599 1.00 46.31 83 LYS A C 1
ATOM 665 O O . LYS A 1 83 ? -16.742 13.649 6.415 1.00 46.31 83 LYS A O 1
ATOM 670 N N . LEU A 1 84 ? -17.512 14.799 8.180 1.00 44.94 84 LEU A N 1
ATOM 671 C CA . LEU A 1 84 ? -17.680 16.063 7.457 1.00 44.94 84 LEU A CA 1
ATOM 672 C C . LEU A 1 84 ? -16.339 16.664 6.989 1.00 44.94 84 LEU A C 1
ATOM 674 O O . LEU A 1 84 ? -16.289 17.256 5.913 1.00 44.94 84 LEU A O 1
ATOM 678 N N . TYR A 1 85 ? -15.240 16.466 7.726 1.00 45.50 85 TYR A N 1
ATOM 679 C CA . TYR A 1 85 ? -13.892 16.776 7.221 1.00 45.50 85 TYR A CA 1
ATOM 680 C C . TYR A 1 85 ? -13.514 15.894 6.025 1.00 45.50 85 TYR A C 1
ATOM 682 O O . TYR A 1 85 ? -13.101 16.409 4.990 1.00 45.50 85 TYR A O 1
ATOM 690 N N . SER A 1 86 ? -13.710 14.573 6.128 1.00 43.31 86 SER A N 1
ATOM 691 C CA . SER A 1 86 ? -13.365 13.635 5.045 1.00 43.31 86 SER A CA 1
ATOM 692 C C . SER A 1 86 ? -14.192 13.829 3.765 1.00 43.31 86 SER A C 1
ATOM 694 O O . SER A 1 86 ? -13.720 13.540 2.671 1.00 43.31 86 SER A O 1
ATOM 696 N N . GLU A 1 87 ? -15.416 14.351 3.888 1.00 45.94 87 GLU A N 1
ATOM 697 C CA . GLU A 1 87 ? -16.309 14.657 2.764 1.00 45.94 87 GLU A CA 1
ATOM 698 C C . GLU A 1 87 ? -16.057 16.064 2.169 1.00 45.94 87 GLU A C 1
ATOM 700 O O . GLU A 1 87 ? -16.781 16.486 1.265 1.00 45.94 87 GLU A O 1
ATOM 705 N N . GLY A 1 88 ? -15.042 16.801 2.652 1.00 40.53 88 GLY A N 1
ATOM 706 C CA . GLY A 1 88 ? -14.713 18.154 2.176 1.00 40.53 88 GLY A CA 1
ATOM 707 C C . GLY A 1 88 ? -15.793 19.188 2.507 1.00 40.53 88 GLY A C 1
ATOM 708 O O . GLY A 1 88 ? -16.009 20.141 1.761 1.00 40.53 88 GLY A O 1
ATOM 709 N N . ILE A 1 89 ? -16.539 18.959 3.591 1.00 44.12 89 ILE A N 1
ATOM 710 C CA . ILE A 1 89 ? -17.626 19.826 4.054 1.00 44.12 89 ILE A CA 1
ATOM 711 C C . ILE A 1 89 ? -17.111 20.818 5.098 1.00 44.12 89 ILE A C 1
ATOM 713 O O . ILE A 1 89 ? -17.566 21.959 5.112 1.00 44.12 89 ILE A O 1
ATOM 717 N N . LEU A 1 90 ? -16.150 20.419 5.936 1.00 45.03 90 LEU A N 1
ATOM 718 C CA . LEU A 1 90 ? -15.501 21.266 6.942 1.00 45.03 90 LEU A CA 1
ATOM 719 C C . LEU A 1 90 ? -13.998 21.412 6.667 1.00 45.03 90 LEU A C 1
ATOM 721 O O . LEU A 1 90 ? -13.362 20.497 6.153 1.00 45.03 90 LEU A O 1
ATOM 725 N N . LYS A 1 91 ? -13.431 22.550 7.073 1.00 44.06 91 LYS A N 1
ATOM 726 C CA . LYS A 1 91 ? -11.996 22.853 7.102 1.00 44.06 91 LYS A CA 1
ATOM 727 C C . LYS A 1 91 ? -11.599 23.515 8.415 1.00 44.06 91 LYS A C 1
ATOM 729 O O . LYS A 1 91 ? -12.423 24.152 9.073 1.00 44.06 91 LYS A O 1
ATOM 734 N N . THR A 1 92 ? -10.316 23.417 8.739 1.00 44.53 92 THR A N 1
ATOM 735 C CA . THR A 1 92 ? -9.715 24.060 9.908 1.00 44.53 92 THR A CA 1
ATOM 736 C C . THR A 1 92 ? -8.685 25.079 9.446 1.00 44.53 92 THR A C 1
ATOM 738 O O . THR A 1 92 ? -7.871 24.770 8.578 1.00 44.53 92 THR A O 1
ATOM 741 N N . ASP A 1 93 ? -8.704 26.289 10.004 1.00 44.22 93 ASP A N 1
ATOM 742 C CA . ASP A 1 93 ? -7.617 27.247 9.785 1.00 44.22 93 ASP A CA 1
ATOM 743 C C . ASP A 1 93 ? -6.375 26.917 10.636 1.00 44.22 93 ASP A C 1
ATOM 745 O O . ASP A 1 93 ? -6.403 26.079 11.539 1.00 44.22 93 ASP A O 1
ATOM 749 N N . GLU A 1 94 ? -5.271 27.625 10.388 1.00 38.28 94 GLU A N 1
ATOM 750 C CA . GLU A 1 94 ? -3.996 27.465 11.111 1.00 38.28 94 GLU A CA 1
ATOM 751 C C . GLU A 1 94 ? -4.100 27.717 12.629 1.00 38.28 94 GLU A C 1
ATOM 753 O O . GLU A 1 94 ? -3.163 27.448 13.381 1.00 38.28 94 GLU A O 1
ATOM 758 N N . LYS A 1 95 ? -5.231 28.256 13.098 1.00 40.50 95 LYS A N 1
ATOM 759 C CA . LYS A 1 95 ? -5.510 28.568 14.503 1.00 40.50 95 LYS A CA 1
ATOM 760 C C . LYS A 1 95 ? -6.480 27.570 15.140 1.00 40.50 95 LYS A C 1
ATOM 762 O O . LYS A 1 95 ? -6.833 27.750 16.306 1.00 40.50 95 LYS A O 1
ATOM 767 N N . GLY A 1 96 ? -6.893 26.530 14.414 1.00 37.66 96 GLY A N 1
ATOM 768 C CA . GLY A 1 96 ? -7.805 25.504 14.912 1.00 37.66 96 GLY A CA 1
ATOM 769 C C . GLY A 1 96 ? -9.288 25.873 14.803 1.00 37.66 96 GLY A C 1
ATOM 770 O O . GLY A 1 96 ? -10.119 25.203 15.414 1.00 37.66 96 GLY A O 1
ATOM 771 N N . ASN A 1 97 ? -9.645 26.936 14.076 1.00 42.34 97 ASN A N 1
ATOM 772 C CA . ASN A 1 97 ? -11.042 27.326 13.899 1.00 42.34 97 ASN A CA 1
ATOM 773 C C . ASN A 1 97 ? -11.686 26.530 12.756 1.00 42.34 97 ASN A C 1
ATOM 775 O O . ASN A 1 97 ? -11.125 26.449 11.665 1.00 42.34 97 ASN A O 1
ATOM 779 N N . ILE A 1 98 ? -12.879 25.987 13.009 1.00 43.47 98 ILE A N 1
ATOM 780 C CA . ILE A 1 98 ? -13.633 25.136 12.079 1.00 43.47 98 ILE A CA 1
ATOM 781 C C . ILE A 1 98 ? -14.594 25.983 11.236 1.00 43.47 98 ILE A C 1
ATOM 783 O O . ILE A 1 98 ? -15.382 26.754 11.787 1.00 43.47 98 ILE A O 1
ATOM 787 N N . TYR A 1 99 ? -14.578 25.795 9.917 1.00 43.97 99 TYR A N 1
ATOM 788 C CA . TYR A 1 99 ? -15.452 26.476 8.957 1.00 43.97 99 TYR A CA 1
ATOM 789 C C . TYR A 1 99 ? -15.957 25.507 7.884 1.00 43.97 99 TYR A C 1
ATOM 791 O O . TYR A 1 99 ? -15.264 24.540 7.582 1.00 43.97 99 TYR A O 1
ATOM 799 N N . PRO A 1 100 ? -17.117 25.758 7.258 1.00 41.53 100 PRO A N 1
ATOM 800 C CA . PRO A 1 100 ? -17.508 25.018 6.068 1.00 41.53 100 PRO A CA 1
ATOM 801 C C . PRO A 1 100 ? -16.527 25.296 4.917 1.00 41.53 100 PRO A C 1
ATOM 803 O O . PRO A 1 100 ? -16.143 26.445 4.679 1.00 41.53 100 PRO A O 1
ATOM 806 N N . ASP A 1 101 ? -16.091 24.248 4.218 1.00 43.50 101 ASP A N 1
ATOM 807 C CA . ASP A 1 101 ? -15.164 24.382 3.085 1.00 43.50 101 ASP A CA 1
ATOM 808 C C . ASP A 1 101 ? -15.879 24.751 1.775 1.00 43.50 101 ASP A C 1
ATOM 810 O O . ASP A 1 101 ? -15.276 25.298 0.852 1.00 43.50 101 ASP A O 1
ATOM 814 N N . LYS A 1 102 ? -17.201 24.556 1.740 1.00 42.03 102 LYS A N 1
ATOM 815 C CA . LYS A 1 102 ? -18.098 25.004 0.673 1.00 42.03 102 LYS A CA 1
ATOM 816 C C . LYS A 1 102 ? -19.427 25.497 1.238 1.00 42.03 102 LYS A C 1
ATOM 818 O O . LYS A 1 102 ? -19.843 25.083 2.319 1.00 42.03 102 LYS A O 1
ATOM 823 N N . GLU A 1 103 ? -20.118 26.345 0.481 1.00 41.22 103 GLU A N 1
ATOM 824 C CA . GLU A 1 103 ? -21.536 26.601 0.736 1.00 41.22 103 GLU A CA 1
ATOM 825 C C . GLU A 1 103 ? -22.320 25.304 0.524 1.00 41.22 103 GLU A C 1
ATOM 827 O O . GLU A 1 103 ? -22.197 24.649 -0.512 1.00 41.22 103 GLU A O 1
ATOM 832 N N . LEU A 1 104 ? -23.093 24.914 1.536 1.00 41.47 104 LEU A N 1
ATOM 833 C CA . LEU A 1 104 ? -23.892 23.699 1.488 1.00 41.47 104 LEU A CA 1
ATOM 834 C C . LEU A 1 104 ? -25.247 23.997 0.869 1.00 41.47 104 LEU A C 1
ATOM 836 O O . LEU A 1 104 ? -25.924 24.960 1.234 1.00 41.47 104 LEU A O 1
ATOM 840 N N . THR A 1 105 ? -25.663 23.131 -0.044 1.00 42.72 105 THR A N 1
ATOM 841 C CA . THR A 1 105 ? -27.021 23.167 -0.575 1.00 42.72 105 THR A CA 1
ATOM 842 C C . THR A 1 105 ? -28.016 22.683 0.479 1.00 42.72 105 THR A C 1
ATOM 844 O O . THR A 1 105 ? -27.689 21.873 1.347 1.00 42.72 105 THR A O 1
ATOM 847 N N . GLU A 1 106 ? -29.271 23.119 0.376 1.00 41.06 106 GLU A N 1
ATOM 848 C CA . GLU A 1 106 ? -30.357 22.667 1.259 1.00 41.06 106 GLU A CA 1
ATOM 849 C C . GLU A 1 106 ? -30.481 21.132 1.287 1.00 41.06 106 GLU A C 1
ATOM 851 O O . GLU A 1 106 ? -30.726 20.535 2.332 1.00 41.06 106 GLU A O 1
ATOM 856 N N . LYS A 1 107 ? -30.230 20.470 0.152 1.00 42.28 107 LYS A N 1
ATOM 857 C CA . LYS A 1 107 ? -30.225 19.008 0.041 1.00 42.28 107 LYS A CA 1
ATOM 858 C C . LYS A 1 107 ? -29.107 18.360 0.864 1.00 42.28 107 LYS A C 1
ATOM 860 O O . LYS A 1 107 ? -29.374 17.397 1.572 1.00 42.28 107 LYS A O 1
ATOM 865 N N . GLU A 1 108 ? -27.883 18.875 0.784 1.00 43.16 108 GLU A N 1
ATOM 866 C CA . GLU A 1 108 ? -26.740 18.349 1.546 1.00 43.16 108 GLU A CA 1
ATOM 867 C C . GLU A 1 108 ? -26.927 18.573 3.044 1.00 43.16 108 GLU A C 1
ATOM 869 O O . GLU A 1 108 ? -26.684 17.668 3.837 1.00 43.16 108 GLU A O 1
ATOM 874 N N . VAL A 1 109 ? -27.445 19.743 3.431 1.00 44.75 109 VAL A N 1
ATOM 875 C CA . VAL A 1 109 ? -27.838 20.016 4.817 1.00 44.75 109 VAL A CA 1
ATOM 876 C C . VAL A 1 109 ? -28.881 18.997 5.280 1.00 44.75 109 VAL A C 1
ATOM 878 O O . VAL A 1 109 ? -28.712 18.397 6.335 1.00 44.75 109 VAL A O 1
ATOM 881 N N . ASN A 1 110 ? -29.912 18.727 4.478 1.00 46.06 110 ASN A N 1
ATOM 882 C CA . ASN A 1 110 ? -30.946 17.746 4.813 1.00 46.06 110 ASN A CA 1
ATOM 883 C C . ASN A 1 110 ? -30.417 16.301 4.883 1.00 46.06 110 ASN A C 1
ATOM 885 O O . ASN A 1 110 ? -30.862 15.537 5.736 1.00 46.06 110 ASN A O 1
ATOM 889 N N . GLU A 1 111 ? -29.460 15.908 4.039 1.00 46.78 111 GLU A N 1
ATOM 890 C CA . GLU A 1 111 ? -28.809 14.591 4.118 1.00 46.78 111 GLU A CA 1
ATOM 8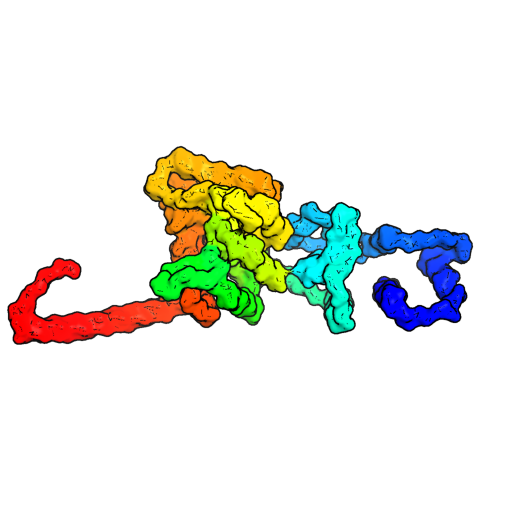91 C C . GLU A 1 111 ? -27.935 14.451 5.372 1.00 46.78 111 GLU A C 1
ATOM 893 O O . GLU A 1 111 ? -27.968 13.408 6.025 1.00 46.78 111 GLU A O 1
ATOM 898 N N . ILE A 1 112 ? -27.196 15.501 5.746 1.00 47.34 112 ILE A N 1
ATOM 899 C CA . ILE A 1 112 ? -26.417 15.546 6.992 1.00 47.34 112 ILE A CA 1
ATOM 900 C C . ILE A 1 112 ? -27.355 15.463 8.200 1.00 47.34 112 ILE A C 1
ATOM 902 O O . ILE A 1 112 ? -27.133 14.646 9.090 1.00 47.34 112 ILE A O 1
ATOM 906 N N . LEU A 1 113 ? -28.432 16.255 8.208 1.00 47.25 113 LEU A N 1
ATOM 907 C CA . LEU A 1 113 ? -29.441 16.238 9.269 1.00 47.25 113 LEU A CA 1
ATOM 908 C C . LEU A 1 113 ? -30.114 14.865 9.383 1.00 47.25 113 LEU A C 1
ATOM 910 O O . LEU A 1 113 ? -30.245 14.349 10.487 1.00 47.25 113 LEU A O 1
ATOM 914 N N . LYS A 1 114 ? -30.437 14.215 8.258 1.00 48.62 114 LYS A N 1
ATOM 915 C CA . LYS A 1 114 ? -30.988 12.854 8.255 1.00 48.62 114 LYS A CA 1
ATOM 916 C C . LYS A 1 114 ? -30.036 11.837 8.894 1.00 48.62 114 LYS A C 1
ATOM 918 O O . LYS A 1 114 ? -30.485 10.998 9.661 1.00 48.62 114 LYS A O 1
ATOM 923 N N . ARG A 1 115 ? -28.728 11.924 8.627 1.00 47.12 115 ARG A N 1
ATOM 924 C CA . ARG A 1 115 ? -27.709 11.047 9.244 1.00 47.12 115 ARG A CA 1
ATOM 925 C C . ARG A 1 115 ? -27.551 11.280 10.754 1.00 47.12 115 ARG A C 1
ATOM 927 O O . ARG A 1 115 ? -27.112 10.376 11.455 1.00 47.12 115 ARG A O 1
ATOM 934 N N . ILE A 1 116 ? -27.876 12.480 11.239 1.00 45.22 116 ILE A N 1
ATOM 935 C CA . ILE A 1 116 ? -27.842 12.843 12.666 1.00 45.22 116 ILE A CA 1
ATOM 936 C C . ILE A 1 116 ? -29.119 12.373 13.377 1.00 45.22 116 ILE A C 1
ATOM 938 O O . ILE A 1 116 ? -29.044 11.855 14.491 1.00 45.22 116 ILE A O 1
ATOM 942 N N . ASP A 1 117 ? -30.280 12.540 12.739 1.00 41.62 117 ASP A N 1
ATOM 943 C CA . ASP A 1 117 ? -31.585 12.155 13.290 1.00 41.62 117 ASP A CA 1
ATOM 944 C C . ASP A 1 117 ? -31.818 10.632 13.242 1.00 41.62 117 ASP A C 1
ATOM 946 O O . ASP A 1 117 ? -32.446 10.066 14.140 1.00 41.62 117 ASP A O 1
ATOM 950 N N . GLU A 1 118 ? -31.271 9.962 12.226 1.00 46.75 118 GLU A N 1
ATOM 951 C CA . GLU A 1 118 ? -31.314 8.514 12.016 1.00 46.75 118 GLU A CA 1
ATOM 952 C C . GLU A 1 118 ? -29.888 7.996 11.761 1.00 46.75 118 GLU A C 1
ATOM 954 O O . GLU A 1 118 ? -29.522 7.726 10.612 1.00 46.75 118 GLU A O 1
ATOM 959 N N . PRO A 1 119 ? -29.039 7.872 12.802 1.00 42.66 119 PRO A N 1
ATOM 960 C CA . PRO A 1 119 ? -27.703 7.334 12.614 1.00 42.66 119 PRO A CA 1
ATOM 961 C C . PRO A 1 119 ? -27.819 5.870 12.186 1.00 42.66 119 PRO A C 1
ATOM 963 O O . PRO A 1 119 ? -28.104 4.984 12.994 1.00 42.66 119 PRO A O 1
ATOM 966 N N . GLU A 1 120 ? -27.582 5.604 10.903 1.00 41.47 120 GLU A N 1
ATOM 967 C CA . GLU A 1 120 ? -27.269 4.262 10.427 1.00 41.47 120 GLU A CA 1
ATOM 968 C C . GLU A 1 120 ? -25.902 3.886 11.000 1.00 41.47 120 GLU A C 1
ATOM 970 O O . GLU A 1 120 ? -24.855 4.145 10.409 1.00 41.47 120 GLU A O 1
ATOM 975 N N . ILE A 1 121 ? -25.909 3.324 12.208 1.00 41.56 121 ILE A N 1
ATOM 976 C CA . ILE A 1 121 ? -24.727 2.708 12.798 1.00 41.56 121 ILE A CA 1
ATOM 977 C C . ILE A 1 121 ? -24.569 1.366 12.082 1.00 41.56 121 ILE A C 1
ATOM 979 O O . ILE A 1 121 ? -25.392 0.472 12.315 1.00 41.56 121 ILE A O 1
ATOM 983 N N . PRO A 1 122 ? -23.568 1.195 11.198 1.00 43.53 122 PRO A N 1
ATOM 984 C CA . PRO A 1 122 ? -23.349 -0.100 10.583 1.00 43.53 122 PRO A CA 1
ATOM 985 C C . PRO A 1 122 ? -23.123 -1.131 11.698 1.00 43.53 122 PRO A C 1
ATOM 987 O O . PRO A 1 122 ? -22.420 -0.837 12.674 1.00 43.53 122 PRO A O 1
ATOM 990 N N . PRO A 1 123 ? -23.737 -2.323 11.607 1.00 43.69 123 PRO A N 1
ATOM 991 C CA . PRO A 1 123 ? -23.546 -3.353 12.614 1.00 43.69 123 PRO A CA 1
ATOM 992 C C . PRO A 1 123 ? -22.053 -3.653 12.747 1.00 43.69 123 PRO A C 1
ATOM 994 O O . PRO A 1 123 ? -21.338 -3.759 11.748 1.00 43.69 123 PRO A O 1
ATOM 997 N N . ARG A 1 124 ? -21.575 -3.776 13.992 1.00 46.62 124 ARG A N 1
ATOM 998 C CA . ARG A 1 124 ? -20.169 -4.084 14.271 1.00 46.62 124 ARG A CA 1
ATOM 999 C C . ARG A 1 124 ? -19.777 -5.346 13.494 1.00 46.62 124 ARG A C 1
ATOM 1001 O O . ARG A 1 124 ? -20.440 -6.371 13.686 1.00 46.62 124 ARG A O 1
ATOM 1008 N N . PRO A 1 125 ? -18.713 -5.318 12.670 1.00 56.84 125 PRO A N 1
ATOM 1009 C CA . PRO A 1 125 ? -18.271 -6.524 11.999 1.00 56.84 125 PRO A CA 1
ATOM 1010 C C . PRO A 1 125 ? -17.859 -7.531 13.072 1.00 56.84 125 PRO A C 1
ATOM 1012 O O . PRO A 1 125 ? -17.061 -7.242 13.969 1.00 56.84 125 PRO A O 1
ATOM 1015 N N . THR A 1 126 ? -18.471 -8.708 13.021 1.00 69.25 126 THR A N 1
ATOM 1016 C CA . THR A 1 126 ? -18.067 -9.822 13.871 1.00 69.25 126 THR A CA 1
ATOM 1017 C C . THR A 1 126 ? -16.844 -10.480 13.251 1.00 69.25 126 THR A C 1
ATOM 1019 O O . THR A 1 126 ? -16.623 -10.413 12.040 1.00 69.25 126 THR A O 1
ATOM 1022 N N . TYR A 1 127 ? -15.989 -11.063 14.088 1.00 81.81 127 TYR A N 1
ATOM 1023 C CA . TYR A 1 127 ? -14.831 -11.768 13.566 1.00 81.81 127 TYR A CA 1
ATOM 1024 C C . TYR A 1 127 ? -15.292 -13.012 12.801 1.00 81.81 127 TYR A C 1
ATOM 1026 O O . TYR A 1 127 ? -15.764 -13.983 13.390 1.00 81.81 127 TYR A O 1
ATOM 1034 N N . GLU A 1 128 ? -15.087 -12.980 11.491 1.00 87.88 128 GLU A N 1
ATOM 1035 C CA . GLU A 1 128 ? -15.199 -14.125 10.598 1.00 87.88 128 GLU A CA 1
ATOM 1036 C C . GLU A 1 128 ? -13.836 -14.375 9.969 1.00 87.88 128 GLU A C 1
ATOM 1038 O O . GLU A 1 128 ? -13.215 -13.448 9.457 1.00 87.88 128 GLU A O 1
ATOM 1043 N N . GLU A 1 129 ? -13.349 -15.613 9.988 1.00 92.06 129 GLU A N 1
ATOM 1044 C CA . GLU A 1 129 ? -12.021 -15.922 9.460 1.00 92.06 129 GLU A CA 1
ATOM 1045 C C . GLU A 1 129 ? -11.969 -15.740 7.927 1.00 92.06 129 GLU A C 1
ATOM 1047 O O . GLU A 1 129 ? -12.527 -16.530 7.163 1.00 92.06 129 GLU A O 1
ATOM 1052 N N . ARG A 1 130 ? -11.235 -14.725 7.454 1.00 92.69 130 ARG A N 1
ATOM 1053 C CA . ARG A 1 130 ? -11.019 -14.415 6.032 1.00 92.69 130 ARG A CA 1
ATOM 1054 C C . ARG A 1 130 ? -9.561 -14.677 5.648 1.00 92.69 130 ARG A C 1
ATOM 1056 O O . ARG A 1 130 ? -8.687 -13.818 5.745 1.00 92.69 130 ARG A O 1
ATOM 1063 N N . LYS A 1 131 ? -9.276 -15.888 5.157 1.00 93.69 131 LYS A N 1
ATOM 1064 C CA . LYS A 1 131 ? -7.903 -16.277 4.763 1.00 93.69 131 LYS A CA 1
ATOM 1065 C C . LYS A 1 131 ? -7.471 -15.731 3.410 1.00 93.69 131 LYS A C 1
ATOM 1067 O O . LYS A 1 131 ? -6.320 -15.362 3.260 1.00 93.69 131 LYS A O 1
ATOM 1072 N N . ASN A 1 132 ? -8.361 -15.744 2.418 1.00 95.56 132 ASN A N 1
ATOM 1073 C CA . ASN A 1 132 ? -8.018 -15.422 1.032 1.00 95.56 132 ASN A CA 1
ATOM 1074 C C . ASN A 1 132 ? -8.420 -13.985 0.704 1.00 95.56 132 ASN A C 1
ATOM 1076 O O . ASN A 1 132 ? -9.546 -13.754 0.258 1.00 95.56 132 ASN A O 1
ATOM 1080 N N . ILE A 1 133 ? -7.503 -13.039 0.882 1.00 97.06 133 ILE A N 1
ATOM 1081 C CA . ILE A 1 133 ? -7.763 -11.609 0.672 1.00 97.06 133 ILE A CA 1
ATOM 1082 C C . ILE A 1 133 ? -7.137 -11.172 -0.665 1.00 97.06 133 ILE A C 1
ATOM 1084 O O . ILE A 1 133 ? -5.995 -11.547 -0.952 1.00 97.06 133 ILE A O 1
ATOM 1088 N N . PRO A 1 134 ? -7.867 -10.454 -1.539 1.00 98.06 134 PRO A N 1
ATOM 1089 C CA . PRO A 1 134 ? -7.294 -9.924 -2.765 1.00 98.06 134 PRO A CA 1
ATOM 1090 C C . PRO A 1 134 ? -6.402 -8.728 -2.420 1.00 98.06 134 PRO A C 1
ATOM 1092 O O . PRO A 1 134 ? -6.869 -7.750 -1.843 1.00 98.06 134 PRO A O 1
ATOM 1095 N N . ILE A 1 135 ? -5.124 -8.816 -2.787 1.00 98.62 135 ILE A N 1
ATOM 1096 C CA . ILE A 1 135 ? -4.179 -7.699 -2.722 1.00 98.62 135 ILE A CA 1
ATOM 1097 C C . ILE A 1 135 ? -3.876 -7.288 -4.157 1.00 98.62 135 ILE A C 1
ATOM 1099 O O . ILE A 1 135 ? -3.284 -8.068 -4.906 1.00 98.62 135 ILE A O 1
ATOM 1103 N N . LEU A 1 136 ? -4.317 -6.102 -4.558 1.00 98.62 136 LEU A N 1
ATOM 1104 C CA . LEU A 1 136 ? -4.146 -5.587 -5.911 1.00 98.62 136 LEU A CA 1
ATOM 1105 C C . LEU A 1 136 ? -2.801 -4.894 -6.050 1.00 98.62 136 LEU A C 1
ATOM 1107 O O . LEU A 1 136 ? -2.386 -4.171 -5.152 1.00 98.62 136 LEU A O 1
ATOM 1111 N N . MET A 1 137 ? -2.128 -5.121 -7.171 1.00 98.31 137 MET A N 1
ATOM 1112 C CA . MET A 1 137 ? -0.815 -4.568 -7.483 1.00 98.31 137 MET A CA 1
ATOM 1113 C C . MET A 1 137 ? -0.937 -3.596 -8.652 1.00 98.31 137 MET A C 1
ATOM 1115 O O . MET A 1 137 ? -0.947 -4.019 -9.811 1.00 98.31 137 MET A O 1
ATOM 1119 N N . TYR A 1 138 ? -1.000 -2.312 -8.314 1.00 98.38 138 TYR A N 1
ATOM 1120 C CA . TYR A 1 138 ? -0.876 -1.185 -9.230 1.00 98.38 138 TYR A CA 1
ATOM 1121 C C . TYR A 1 138 ? 0.563 -0.673 -9.257 1.00 98.38 138 TYR A C 1
ATOM 1123 O O . TYR A 1 138 ? 1.342 -0.908 -8.334 1.00 98.38 138 TYR A O 1
ATOM 1131 N N . HIS A 1 139 ? 0.915 0.015 -10.334 1.00 96.25 139 HIS A N 1
ATOM 1132 C CA . HIS A 1 139 ? 2.169 0.754 -10.466 1.00 96.25 139 HIS A CA 1
ATOM 1133 C C . HIS A 1 139 ? 1.811 2.172 -10.912 1.00 96.25 139 HIS A C 1
ATOM 1135 O O . HIS A 1 139 ? 1.238 2.904 -10.112 1.00 96.25 139 HIS A O 1
ATOM 1141 N N . GLU A 1 140 ? 2.065 2.561 -12.161 1.00 95.31 140 GLU A N 1
ATOM 1142 C CA . GLU A 1 140 ? 1.799 3.923 -12.614 1.00 95.31 140 GLU A CA 1
ATOM 1143 C C . GLU A 1 140 ? 0.339 4.120 -13.031 1.00 95.31 140 GLU A C 1
ATOM 1145 O O . GLU A 1 140 ? -0.220 3.323 -13.785 1.00 95.31 140 GLU A O 1
ATOM 1150 N N . ILE A 1 141 ? -0.271 5.211 -12.562 1.00 95.62 141 ILE A N 1
ATOM 1151 C CA . ILE A 1 141 ? -1.615 5.622 -12.974 1.00 95.62 141 ILE A CA 1
ATOM 1152 C C . ILE A 1 141 ? -1.491 6.818 -13.912 1.00 95.62 141 ILE A C 1
ATOM 1154 O O . ILE A 1 141 ? -1.376 7.961 -13.472 1.00 95.62 141 ILE A O 1
ATOM 1158 N N . LYS A 1 142 ? -1.424 6.518 -15.208 1.00 92.06 142 LYS A N 1
ATOM 1159 C CA . LYS A 1 142 ? -1.264 7.472 -16.304 1.00 92.06 142 LYS A CA 1
ATOM 1160 C C . LYS A 1 142 ? -1.521 6.786 -17.643 1.00 92.06 142 LYS A C 1
ATOM 1162 O O . LYS A 1 142 ? -1.410 5.564 -17.759 1.00 92.06 142 LYS A O 1
ATOM 1167 N N . ASP A 1 143 ? -1.803 7.577 -18.671 1.00 85.00 143 ASP A N 1
ATOM 1168 C CA . ASP A 1 143 ? -1.805 7.085 -20.047 1.00 85.00 143 ASP A CA 1
ATOM 1169 C C . ASP A 1 143 ? -0.446 6.509 -20.454 1.00 85.00 143 ASP A C 1
ATOM 1171 O O . ASP A 1 143 ? 0.612 6.950 -19.984 1.00 85.00 143 ASP A O 1
ATOM 1175 N N . LEU A 1 144 ? -0.480 5.528 -21.362 1.00 79.94 144 LEU A N 1
ATOM 1176 C CA . LEU A 1 144 ? 0.737 4.966 -21.928 1.00 79.94 144 LEU A CA 1
ATOM 1177 C C . LEU A 1 144 ? 1.530 6.067 -22.646 1.00 79.94 144 LEU A C 1
ATOM 1179 O O . LEU A 1 144 ? 0.979 6.755 -23.507 1.00 79.94 144 LEU A O 1
ATOM 1183 N N . PRO A 1 145 ? 2.837 6.204 -22.363 1.00 74.94 145 PRO A N 1
ATOM 1184 C CA . PRO A 1 145 ? 3.682 7.148 -23.089 1.00 74.94 145 PRO A CA 1
ATOM 1185 C C . PRO A 1 145 ? 3.846 6.753 -24.567 1.00 74.94 145 PRO A C 1
ATOM 1187 O O . PRO A 1 145 ? 4.091 7.615 -25.406 1.00 74.94 145 PRO A O 1
ATOM 1190 N N . ASP A 1 146 ? 3.695 5.462 -24.879 1.00 74.25 146 ASP A N 1
ATOM 1191 C CA . ASP A 1 146 ? 3.625 4.911 -26.232 1.00 74.25 146 ASP A CA 1
ATOM 1192 C C . ASP A 1 146 ? 2.588 3.766 -26.249 1.00 74.25 146 ASP A C 1
ATOM 1194 O O . ASP A 1 146 ? 2.760 2.794 -25.506 1.00 74.25 146 ASP A O 1
ATOM 1198 N N . PRO A 1 147 ? 1.532 3.837 -27.085 1.00 69.31 147 PRO A N 1
ATOM 1199 C CA . PRO A 1 147 ? 0.510 2.791 -27.205 1.00 69.31 147 PRO A CA 1
ATOM 1200 C C . PRO A 1 147 ? 1.042 1.405 -27.605 1.00 69.31 147 PRO A C 1
ATOM 1202 O O . PRO A 1 147 ? 0.340 0.410 -27.435 1.00 69.31 147 PRO A O 1
ATOM 1205 N N . ASN A 1 148 ? 2.263 1.320 -28.146 1.00 61.53 148 ASN A N 1
ATOM 1206 C CA . ASN A 1 148 ? 2.910 0.057 -28.511 1.00 61.53 148 ASN A CA 1
ATOM 1207 C C . ASN A 1 148 ? 3.665 -0.597 -27.344 1.00 61.53 148 ASN A C 1
ATOM 1209 O O . ASN A 1 148 ? 4.134 -1.731 -27.472 1.00 61.53 148 ASN A O 1
ATOM 1213 N N . LEU A 1 149 ? 3.802 0.094 -26.209 1.00 60.03 149 LEU A N 1
ATOM 1214 C CA . LEU A 1 149 ? 4.393 -0.465 -25.002 1.00 60.03 149 LEU A CA 1
ATOM 1215 C C . LEU A 1 149 ? 3.305 -1.129 -24.156 1.00 60.03 149 LEU A C 1
ATOM 1217 O O . LEU A 1 149 ? 2.362 -0.492 -23.704 1.00 60.03 149 LEU A O 1
ATOM 1221 N N . SER A 1 150 ? 3.462 -2.421 -23.877 1.00 57.78 150 SER A N 1
ATOM 1222 C CA . SER A 1 150 ? 2.766 -3.052 -22.754 1.00 57.78 150 SER A CA 1
ATOM 1223 C C . SER A 1 150 ? 3.509 -2.706 -21.468 1.00 57.78 150 SER A C 1
ATOM 1225 O O . SER A 1 150 ? 4.732 -2.868 -21.418 1.00 57.78 150 SER A O 1
ATOM 1227 N N . GLY A 1 151 ? 2.812 -2.277 -20.418 1.00 64.94 151 GLY A N 1
ATOM 1228 C CA . GLY A 1 151 ? 3.498 -1.838 -19.209 1.00 64.94 151 GLY A CA 1
ATOM 1229 C C . GLY A 1 151 ? 2.656 -1.855 -17.946 1.00 64.94 151 GLY A C 1
ATOM 1230 O O . GLY A 1 151 ? 1.484 -2.223 -17.939 1.00 64.94 151 GLY A O 1
ATOM 1231 N N . LEU A 1 152 ? 3.315 -1.437 -16.870 1.00 83.94 152 LEU A N 1
ATOM 1232 C CA . LEU A 1 152 ? 2.809 -1.330 -15.505 1.00 83.94 152 LEU A CA 1
ATOM 1233 C C . LEU A 1 152 ? 1.977 -0.045 -15.343 1.00 83.94 152 LEU A C 1
ATOM 1235 O O . LEU A 1 152 ? 2.249 0.763 -14.462 1.00 83.94 152 LEU A O 1
ATOM 1239 N N . TYR A 1 153 ? 1.033 0.173 -16.259 1.00 92.00 153 TYR A N 1
ATOM 1240 C CA . TYR A 1 153 ? 0.231 1.392 -16.356 1.00 92.00 153 TYR A CA 1
ATOM 1241 C C . TYR A 1 153 ? -1.250 1.067 -16.209 1.00 92.00 153 TYR A C 1
ATOM 1243 O O . TYR A 1 153 ? -1.685 0.002 -16.630 1.00 92.00 153 TYR A O 1
ATOM 1251 N N . VAL A 1 154 ? -2.026 2.013 -15.695 1.00 93.81 154 VAL A N 1
ATOM 1252 C CA . VAL A 1 154 ? -3.491 2.073 -15.806 1.00 93.81 154 VAL A CA 1
ATOM 1253 C C . VAL A 1 154 ? -3.845 3.533 -16.083 1.00 93.81 154 VAL A C 1
ATOM 1255 O O . VAL A 1 154 ? -3.293 4.412 -15.429 1.00 93.81 154 VAL A O 1
ATOM 1258 N N . SER A 1 155 ? -4.719 3.830 -17.050 1.00 94.31 155 SER A N 1
ATOM 1259 C CA . SER A 1 155 ? -5.123 5.225 -17.288 1.00 94.31 155 SER A CA 1
ATOM 1260 C C . SER A 1 155 ? -5.900 5.790 -16.095 1.00 94.31 155 SER A C 1
ATOM 1262 O O . SER A 1 155 ? -6.534 5.050 -15.341 1.00 94.31 155 SER A O 1
ATOM 1264 N N . GLU A 1 156 ? -5.882 7.113 -15.933 1.00 95.88 156 GLU A N 1
ATOM 1265 C CA . GLU A 1 156 ? -6.636 7.797 -14.872 1.00 95.88 156 GLU A CA 1
ATOM 1266 C C . GLU A 1 156 ? -8.142 7.495 -14.957 1.00 95.88 156 GLU A C 1
ATOM 1268 O O . GLU A 1 156 ? -8.778 7.200 -13.943 1.00 95.88 156 GLU A O 1
ATOM 1273 N N . GLU A 1 157 ? -8.695 7.490 -16.175 1.00 95.69 157 GLU A N 1
ATOM 1274 C CA . GLU A 1 157 ? -10.098 7.153 -16.440 1.00 95.69 157 GLU A CA 1
ATOM 1275 C C . GLU A 1 157 ? -10.428 5.719 -16.006 1.00 95.69 157 GLU A C 1
ATOM 1277 O O . GLU A 1 157 ? -11.385 5.498 -15.264 1.00 95.69 157 GLU A O 1
ATOM 1282 N N . ASN A 1 158 ? -9.607 4.742 -16.405 1.00 95.75 158 ASN A N 1
ATOM 1283 C CA . ASN A 1 158 ? -9.857 3.345 -16.060 1.00 95.75 158 ASN A CA 1
ATOM 1284 C C . ASN A 1 158 ? -9.688 3.106 -14.553 1.00 95.75 158 ASN A C 1
ATOM 1286 O O . ASN A 1 158 ? -10.468 2.371 -13.954 1.00 95.75 158 ASN A O 1
ATOM 1290 N N . PHE A 1 159 ? -8.725 3.771 -13.910 1.00 98.06 159 PHE A N 1
ATOM 1291 C CA . PHE A 1 159 ? -8.553 3.696 -12.461 1.00 98.06 159 PHE A CA 1
ATOM 1292 C C . PHE A 1 159 ? -9.791 4.209 -11.710 1.00 98.06 159 PHE A C 1
ATOM 1294 O O . PHE A 1 159 ? -10.276 3.543 -10.796 1.00 98.06 159 PHE A O 1
ATOM 1301 N N . ILE A 1 160 ? -10.360 5.344 -12.134 1.00 97.25 160 ILE A N 1
ATOM 1302 C CA . ILE A 1 160 ? -11.621 5.870 -11.585 1.00 97.25 160 ILE A CA 1
ATOM 1303 C C . ILE A 1 160 ? -12.748 4.840 -11.729 1.00 97.25 160 ILE A C 1
ATOM 1305 O O . ILE A 1 160 ? -13.410 4.511 -10.742 1.00 97.25 160 ILE A O 1
ATOM 1309 N N . MET A 1 161 ? -12.921 4.279 -12.930 1.00 97.75 161 MET A N 1
ATOM 1310 C CA . MET A 1 161 ? -13.952 3.271 -13.191 1.00 97.75 161 MET A CA 1
ATOM 1311 C C . MET A 1 161 ? -13.763 2.008 -12.338 1.00 97.75 161 MET A C 1
ATOM 1313 O O . MET A 1 161 ? -14.742 1.441 -11.854 1.00 97.75 161 MET A O 1
ATOM 1317 N N . GLN A 1 162 ? -12.519 1.577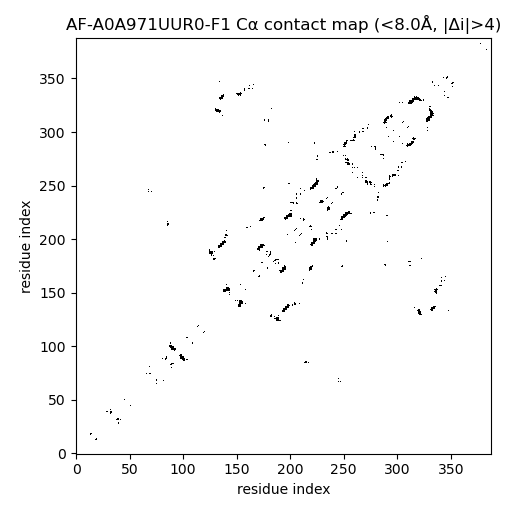 -12.111 1.00 98.38 162 GLN A N 1
ATOM 1318 C CA . GLN A 1 162 ? -12.194 0.437 -11.252 1.00 98.38 162 GLN A CA 1
ATOM 1319 C C . GLN A 1 162 ? -12.573 0.701 -9.789 1.00 98.38 162 GLN A C 1
ATOM 1321 O O . GLN A 1 162 ? -13.211 -0.150 -9.166 1.00 98.38 162 GLN A O 1
ATOM 1326 N N . LEU A 1 163 ? -12.242 1.875 -9.237 1.00 95.25 163 LEU A N 1
ATOM 1327 C CA . LEU A 1 163 ? -12.627 2.240 -7.867 1.00 95.25 163 LEU A CA 1
ATOM 1328 C C . LEU A 1 163 ? -14.152 2.323 -7.702 1.00 95.25 163 LEU A C 1
ATOM 1330 O O . LEU A 1 163 ? -14.700 1.824 -6.714 1.00 95.25 163 LEU A O 1
ATOM 1334 N N . ASP A 1 164 ? -14.848 2.913 -8.675 1.00 93.19 164 ASP A N 1
ATOM 1335 C CA . ASP A 1 164 ? -16.310 3.013 -8.658 1.00 93.19 164 ASP A CA 1
ATOM 1336 C C . ASP A 1 164 ? -16.968 1.630 -8.754 1.00 93.19 164 ASP A C 1
ATOM 1338 O O . ASP A 1 164 ? -17.920 1.343 -8.023 1.00 93.19 164 ASP A O 1
ATOM 1342 N N . ALA A 1 165 ? -16.414 0.731 -9.571 1.00 97.19 165 ALA A N 1
ATOM 1343 C CA . ALA A 1 165 ? -16.868 -0.652 -9.669 1.00 97.19 165 ALA A CA 1
ATOM 1344 C C . ALA A 1 165 ? -16.661 -1.435 -8.362 1.00 97.19 165 ALA A C 1
ATOM 1346 O O . ALA A 1 165 ? -17.566 -2.160 -7.941 1.00 97.19 165 ALA A O 1
ATOM 1347 N N . LEU A 1 166 ? -15.517 -1.265 -7.682 1.00 94.62 166 LEU A N 1
ATOM 1348 C CA . LEU A 1 166 ? -15.282 -1.861 -6.360 1.00 94.62 166 LEU A CA 1
ATOM 1349 C C . LEU A 1 166 ? -16.353 -1.422 -5.358 1.00 94.62 166 LEU A C 1
ATOM 1351 O O . LEU A 1 166 ? -16.955 -2.262 -4.687 1.00 94.62 166 LEU A O 1
ATOM 1355 N N . LYS A 1 167 ? -16.626 -0.114 -5.297 1.00 85.88 167 LYS A N 1
ATOM 1356 C CA . LYS A 1 167 ? -17.632 0.457 -4.396 1.00 85.88 167 LYS A CA 1
ATOM 1357 C C . LYS A 1 167 ? -19.036 -0.052 -4.718 1.00 85.88 167 LYS A C 1
ATOM 1359 O O . LYS A 1 167 ? -19.753 -0.472 -3.815 1.00 85.88 167 LYS A O 1
ATOM 1364 N N . ALA A 1 168 ? -19.410 -0.080 -5.998 1.00 89.94 168 ALA A N 1
ATOM 1365 C CA . ALA A 1 168 ? -20.705 -0.588 -6.451 1.00 89.94 168 ALA A CA 1
ATOM 1366 C C . ALA A 1 168 ? -20.906 -2.081 -6.133 1.00 89.94 168 ALA A C 1
ATOM 1368 O O . ALA A 1 168 ? -22.027 -2.516 -5.879 1.00 89.94 168 ALA A O 1
ATOM 1369 N N . LYS A 1 169 ? -19.821 -2.864 -6.109 1.00 91.81 169 LYS A N 1
ATOM 1370 C CA . LYS A 1 169 ? -19.813 -4.283 -5.717 1.00 91.81 169 LYS A CA 1
ATOM 1371 C C . LYS A 1 169 ? -19.707 -4.508 -4.204 1.00 91.81 169 LYS A C 1
ATOM 1373 O O . LYS A 1 169 ? -19.705 -5.655 -3.766 1.00 91.81 169 LYS A O 1
ATOM 1378 N N . GLY A 1 170 ? -19.637 -3.441 -3.407 1.00 84.69 170 GLY A N 1
ATOM 1379 C CA . GLY A 1 170 ? -19.568 -3.519 -1.950 1.00 84.69 170 GLY A CA 1
ATOM 1380 C C . GLY A 1 170 ? -18.216 -3.994 -1.415 1.00 84.69 170 GLY A C 1
ATOM 1381 O O . GLY A 1 170 ? -18.174 -4.555 -0.322 1.00 84.69 170 GLY A O 1
ATOM 1382 N N . TYR A 1 171 ? -17.125 -3.816 -2.170 1.00 91.44 171 TYR A N 1
ATOM 1383 C CA . TYR A 1 171 ? -15.775 -4.032 -1.651 1.00 91.44 171 TYR A CA 1
ATOM 1384 C C . TYR A 1 171 ? -15.374 -2.911 -0.695 1.00 91.44 171 TYR A C 1
ATOM 1386 O O . TYR A 1 171 ? -15.623 -1.734 -0.958 1.00 91.44 171 TYR A O 1
ATOM 1394 N N . ASN A 1 172 ? -14.684 -3.284 0.380 1.00 87.19 172 ASN A N 1
ATOM 1395 C CA . ASN A 1 172 ? -14.172 -2.354 1.377 1.00 87.19 172 ASN A CA 1
ATOM 1396 C C . ASN A 1 172 ? -12.644 -2.342 1.324 1.00 87.19 172 ASN A C 1
ATOM 1398 O O . ASN A 1 172 ? -11.999 -3.360 1.591 1.00 87.19 172 ASN A O 1
ATOM 1402 N N . ALA A 1 173 ? -12.076 -1.200 0.933 1.00 88.25 173 ALA A N 1
ATOM 1403 C CA . ALA A 1 173 ? -10.632 -1.011 0.909 1.00 88.25 173 ALA A CA 1
ATOM 1404 C C . ALA A 1 173 ? -10.074 -1.044 2.339 1.00 88.25 173 ALA A C 1
ATOM 1406 O O . ALA A 1 173 ? -10.568 -0.321 3.200 1.00 88.25 173 ALA A O 1
ATOM 1407 N N . VAL A 1 174 ? -9.063 -1.882 2.567 1.00 89.62 174 VAL A N 1
ATOM 1408 C CA . VAL A 1 174 ? -8.365 -2.055 3.850 1.00 89.62 174 VAL A CA 1
ATOM 1409 C C . VAL A 1 174 ? -6.851 -2.054 3.632 1.00 89.62 174 VAL A C 1
ATOM 1411 O O . VAL A 1 174 ? -6.376 -2.346 2.530 1.00 89.62 174 VAL A O 1
ATOM 1414 N N . THR A 1 175 ? -6.085 -1.735 4.669 1.00 93.94 175 THR A N 1
ATOM 1415 C CA . THR A 1 175 ? -4.616 -1.683 4.641 1.00 93.94 175 THR A CA 1
ATOM 1416 C C . THR A 1 175 ? -3.972 -3.056 4.857 1.00 93.94 175 THR A C 1
ATOM 1418 O O . THR A 1 175 ? -4.629 -4.039 5.227 1.00 93.94 175 THR A O 1
ATOM 1421 N N . MET A 1 176 ? -2.653 -3.149 4.654 1.00 98.31 176 MET A N 1
ATOM 1422 C CA . MET A 1 176 ? -1.904 -4.356 5.004 1.00 98.31 176 MET A CA 1
ATOM 1423 C C . MET A 1 176 ? -1.851 -4.581 6.514 1.00 98.31 176 MET A C 1
ATOM 1425 O O . MET A 1 176 ? -1.873 -5.739 6.938 1.00 98.31 176 MET A O 1
ATOM 1429 N N . GLU A 1 177 ? -1.811 -3.522 7.324 1.00 94.75 177 GLU A N 1
ATOM 1430 C CA . GLU A 1 177 ? -1.858 -3.620 8.783 1.00 94.75 177 GLU A CA 1
ATOM 1431 C C . GLU A 1 177 ? -3.192 -4.201 9.268 1.00 94.75 177 GLU A C 1
ATOM 1433 O O . GLU A 1 177 ? -3.206 -5.092 10.120 1.00 94.75 177 GLU A O 1
ATOM 1438 N N . GLU A 1 178 ? -4.321 -3.771 8.700 1.00 89.69 178 GLU A N 1
ATOM 1439 C CA . GLU A 1 178 ? -5.641 -4.328 9.029 1.00 89.69 178 GLU A CA 1
ATOM 1440 C C . GLU A 1 178 ? -5.720 -5.816 8.671 1.00 89.69 178 GLU A C 1
ATOM 1442 O O . GLU A 1 178 ? -6.171 -6.641 9.472 1.00 89.69 178 GLU A O 1
ATOM 1447 N N . VAL A 1 179 ? -5.202 -6.191 7.500 1.00 96.19 179 VAL A N 1
ATOM 1448 C CA . VAL A 1 179 ? -5.121 -7.591 7.068 1.00 96.19 179 VAL A CA 1
ATOM 1449 C C . VAL A 1 179 ? -4.193 -8.422 7.961 1.00 96.19 179 VAL A C 1
ATOM 1451 O O . VAL A 1 179 ? -4.530 -9.553 8.326 1.00 96.19 179 VAL A O 1
ATOM 1454 N N . TYR A 1 180 ? -3.046 -7.877 8.366 1.00 96.25 180 TYR A N 1
ATOM 1455 C CA . TYR A 1 180 ? -2.151 -8.524 9.323 1.00 96.25 180 TYR A CA 1
ATOM 1456 C C . TYR A 1 180 ? -2.853 -8.754 10.668 1.00 96.25 180 TYR A C 1
ATOM 1458 O O . TYR A 1 180 ? -2.853 -9.875 11.186 1.00 96.25 180 TYR A O 1
ATOM 1466 N N . ASN A 1 181 ? -3.509 -7.726 11.210 1.00 89.56 181 ASN A N 1
ATOM 1467 C CA . ASN A 1 181 ? -4.247 -7.811 12.468 1.00 89.56 181 ASN A CA 1
ATOM 1468 C C . ASN A 1 181 ? -5.414 -8.798 12.383 1.00 89.56 181 ASN A C 1
ATOM 1470 O O . ASN A 1 181 ? -5.687 -9.516 13.347 1.00 89.56 181 ASN A O 1
ATOM 1474 N N . HIS A 1 182 ? -6.055 -8.913 11.224 1.00 92.00 182 HIS A N 1
ATOM 1475 C CA . HIS A 1 182 ? -7.074 -9.923 10.990 1.00 92.00 182 HIS A CA 1
ATOM 1476 C C . HIS A 1 182 ? -6.530 -11.350 11.117 1.00 92.00 182 HIS A C 1
ATOM 1478 O O . HIS A 1 182 ? -7.092 -12.181 11.837 1.00 92.00 182 HIS A O 1
ATOM 1484 N N . TRP A 1 183 ? -5.417 -11.639 10.440 1.00 95.56 183 TRP A N 1
ATOM 1485 C CA . TRP A 1 183 ? -4.825 -12.977 10.433 1.00 95.56 183 TRP A CA 1
ATOM 1486 C C . TRP A 1 183 ? -4.163 -13.357 11.755 1.00 95.56 183 TRP A C 1
ATOM 1488 O O . TRP A 1 183 ? -4.197 -14.529 12.128 1.00 95.56 183 TRP A O 1
ATOM 1498 N N . ILE A 1 184 ? -3.554 -12.396 12.451 1.00 92.75 184 ILE A N 1
ATOM 1499 C CA . ILE A 1 184 ? -2.713 -12.667 13.624 1.00 92.75 184 ILE A CA 1
ATOM 1500 C C . ILE A 1 184 ? -3.435 -12.368 14.934 1.00 92.75 184 ILE A C 1
ATOM 1502 O O . ILE A 1 184 ? -3.385 -13.176 15.860 1.00 92.75 184 ILE A O 1
ATOM 1506 N N . ASN A 1 185 ? -4.152 -11.249 14.996 1.00 85.62 185 ASN A N 1
ATOM 1507 C CA . ASN A 1 185 ? -4.769 -10.740 16.222 1.00 85.62 185 ASN A CA 1
ATOM 1508 C C . ASN A 1 185 ? -6.286 -10.965 16.271 1.00 85.62 185 ASN A C 1
ATOM 1510 O O . ASN A 1 185 ? -6.935 -10.564 17.233 1.00 85.62 185 ASN A O 1
ATOM 1514 N N . LYS A 1 186 ? -6.853 -11.631 15.255 1.00 83.19 186 LYS A N 1
ATOM 1515 C CA . LYS A 1 186 ? -8.294 -11.885 15.116 1.00 83.19 186 LYS A CA 1
ATOM 1516 C C . LYS A 1 186 ? -9.143 -10.608 15.166 1.00 83.19 186 LYS A C 1
ATOM 1518 O O . LYS A 1 186 ? -10.280 -10.631 15.636 1.00 83.19 186 LYS A O 1
ATOM 1523 N N . ALA A 1 187 ? -8.600 -9.499 14.663 1.00 80.44 187 ALA A N 1
ATOM 1524 C CA . ALA A 1 187 ? -9.386 -8.294 14.435 1.00 80.44 187 ALA A CA 1
ATOM 1525 C C . ALA A 1 187 ? -10.430 -8.569 13.333 1.00 80.44 187 ALA A C 1
ATOM 1527 O O . ALA A 1 187 ? -10.106 -9.237 12.346 1.00 80.44 187 ALA A O 1
ATOM 1528 N N . PRO A 1 188 ? -11.691 -8.134 13.472 1.00 80.19 188 PRO A N 1
ATOM 1529 C CA . PRO A 1 188 ? -12.665 -8.271 12.397 1.00 80.19 188 PRO A CA 1
ATOM 1530 C C . PRO A 1 188 ? -12.262 -7.412 11.189 1.00 80.19 188 PRO A C 1
ATOM 1532 O O . PRO A 1 188 ? -11.671 -6.349 11.346 1.00 80.19 188 PRO A O 1
ATOM 1535 N N . LEU A 1 189 ? -12.609 -7.873 9.988 1.00 82.06 189 LEU A N 1
ATOM 1536 C CA . LEU A 1 189 ? -12.559 -7.073 8.762 1.00 82.06 189 LEU A CA 1
ATOM 1537 C C . LEU A 1 189 ? -13.986 -6.808 8.279 1.00 82.06 189 LEU A C 1
ATOM 1539 O O . LEU A 1 189 ? -14.865 -7.641 8.541 1.00 82.06 189 LEU A O 1
ATOM 1543 N N . PRO A 1 190 ? -14.217 -5.713 7.533 1.00 82.56 190 PRO A N 1
ATOM 1544 C CA . PRO A 1 190 ? -15.484 -5.508 6.844 1.00 82.56 190 PRO A CA 1
ATOM 1545 C C . PRO A 1 190 ? -15.780 -6.660 5.870 1.00 82.56 190 PRO A C 1
ATOM 1547 O O . PRO A 1 190 ? -14.913 -7.479 5.541 1.00 82.56 190 PRO A O 1
ATOM 1550 N N . GLU A 1 191 ? -17.021 -6.732 5.396 1.00 83.69 191 GLU A N 1
ATOM 1551 C CA . GLU A 1 191 ? -17.362 -7.625 4.290 1.00 83.69 191 GLU A CA 1
ATOM 1552 C C . GLU A 1 191 ? -16.558 -7.262 3.036 1.00 83.69 191 GLU A C 1
ATOM 1554 O O . GLU A 1 191 ? -16.182 -6.110 2.832 1.00 83.69 191 GLU A O 1
ATOM 1559 N N . ASN A 1 192 ? -16.276 -8.256 2.191 1.00 89.69 192 ASN A N 1
ATOM 1560 C CA . ASN A 1 192 ? -15.541 -8.077 0.934 1.00 89.69 192 ASN A CA 1
ATOM 1561 C C . ASN A 1 192 ? -14.273 -7.196 1.067 1.00 89.69 192 ASN A C 1
ATOM 1563 O O . ASN A 1 192 ? -14.134 -6.213 0.334 1.00 89.69 192 ASN A O 1
ATOM 1567 N N . PRO A 1 193 ? -13.336 -7.515 1.985 1.00 93.94 193 PRO A N 1
ATOM 1568 C CA . PRO A 1 193 ? -12.135 -6.708 2.143 1.00 93.94 193 PRO A CA 1
ATOM 1569 C C . PRO A 1 193 ? -11.251 -6.827 0.897 1.00 93.94 193 PRO A C 1
ATOM 1571 O O . PRO A 1 193 ? -11.085 -7.922 0.343 1.00 93.94 193 PRO A O 1
ATOM 1574 N N . ILE A 1 194 ? -10.656 -5.712 0.479 1.00 98.06 194 ILE A N 1
ATOM 1575 C CA . ILE A 1 194 ? -9.700 -5.643 -0.627 1.00 98.06 194 ILE A CA 1
ATOM 1576 C C . ILE A 1 194 ? -8.538 -4.723 -0.262 1.00 98.06 194 ILE A C 1
ATOM 1578 O O . ILE A 1 194 ? -8.751 -3.646 0.280 1.00 98.06 194 ILE A O 1
ATOM 1582 N N . VAL A 1 195 ? -7.308 -5.133 -0.568 1.00 98.75 195 VAL A N 1
ATOM 1583 C CA . VAL A 1 195 ? -6.133 -4.273 -0.374 1.00 98.75 195 VAL A CA 1
ATOM 1584 C C . VAL A 1 195 ? -5.727 -3.681 -1.712 1.00 98.75 195 VAL A C 1
ATOM 1586 O O . VAL A 1 195 ? -5.521 -4.415 -2.681 1.00 98.75 195 VAL A O 1
ATOM 1589 N N . LEU A 1 196 ? -5.574 -2.362 -1.760 1.00 98.81 196 LEU A N 1
ATOM 1590 C CA . LEU A 1 196 ? -5.055 -1.638 -2.916 1.00 98.81 196 LEU A CA 1
ATOM 1591 C C . LEU A 1 196 ? -3.586 -1.309 -2.649 1.00 98.81 196 LEU A C 1
ATOM 1593 O O . LEU A 1 196 ? -3.300 -0.546 -1.732 1.00 98.81 196 LEU A O 1
ATOM 1597 N N . THR A 1 197 ? -2.657 -1.895 -3.409 1.00 98.88 197 THR A N 1
ATOM 1598 C CA . THR A 1 197 ? -1.221 -1.604 -3.267 1.00 98.88 197 THR A CA 1
ATOM 1599 C C . THR A 1 197 ? -0.658 -0.920 -4.501 1.00 98.88 197 THR A C 1
ATOM 1601 O O . THR A 1 197 ? -1.004 -1.292 -5.625 1.00 98.88 197 THR A O 1
ATOM 1604 N N . PHE A 1 198 ? 0.220 0.054 -4.279 1.00 98.81 198 PHE A N 1
ATOM 1605 C CA . PHE A 1 198 ? 0.831 0.888 -5.310 1.00 98.81 198 PHE A CA 1
ATOM 1606 C C . PHE A 1 198 ? 2.353 0.845 -5.166 1.00 98.81 198 PHE A C 1
ATOM 1608 O O . PHE A 1 198 ? 2.887 1.250 -4.133 1.00 98.81 198 PHE A O 1
ATOM 1615 N N . ASP A 1 199 ? 3.047 0.338 -6.184 1.00 98.69 199 ASP A N 1
ATOM 1616 C CA . ASP A 1 199 ? 4.504 0.164 -6.164 1.00 98.69 199 ASP A CA 1
ATOM 1617 C C . ASP A 1 199 ? 5.247 1.378 -6.757 1.00 98.69 199 ASP A C 1
ATOM 1619 O O . ASP A 1 199 ? 4.729 2.088 -7.614 1.00 98.69 199 ASP A O 1
ATOM 1623 N N . ASP A 1 200 ? 6.491 1.582 -6.328 1.00 98.19 200 ASP A N 1
ATOM 1624 C CA . ASP A 1 200 ? 7.497 2.524 -6.857 1.00 98.19 200 ASP A CA 1
ATOM 1625 C C . ASP A 1 200 ? 7.402 3.998 -6.427 1.00 98.19 200 ASP A C 1
ATOM 1627 O O . ASP A 1 200 ? 8.399 4.729 -6.526 1.00 98.19 200 ASP A O 1
ATOM 1631 N N . GLY A 1 201 ? 6.263 4.444 -5.891 1.00 97.06 201 GLY A N 1
ATOM 1632 C CA . GLY A 1 201 ? 6.077 5.828 -5.437 1.00 97.06 201 GLY A CA 1
ATOM 1633 C C . GLY A 1 201 ? 6.129 6.838 -6.588 1.00 97.06 201 GLY A C 1
ATOM 1634 O O . GLY A 1 201 ? 6.897 7.807 -6.553 1.00 97.06 201 GLY A O 1
ATOM 1635 N N . TYR A 1 202 ? 5.351 6.593 -7.642 1.00 97.31 202 TYR A N 1
ATOM 1636 C CA . TYR A 1 202 ? 5.259 7.484 -8.796 1.00 97.31 202 TYR A CA 1
ATOM 1637 C C . TYR A 1 202 ? 4.643 8.838 -8.432 1.00 97.31 202 TYR A C 1
ATOM 1639 O O . TYR A 1 202 ? 3.887 8.959 -7.476 1.00 97.31 202 TYR A O 1
ATOM 1647 N N . ALA A 1 203 ? 4.910 9.876 -9.231 1.00 96.69 203 ALA A N 1
ATOM 1648 C CA . ALA A 1 203 ? 4.327 11.202 -9.012 1.00 96.69 203 ALA A CA 1
ATOM 1649 C C . ALA A 1 203 ? 2.783 11.185 -9.029 1.00 96.69 203 ALA A C 1
ATOM 1651 O O . ALA A 1 203 ? 2.164 11.888 -8.228 1.00 96.69 203 ALA A O 1
ATOM 1652 N N . SER A 1 204 ? 2.175 10.341 -9.874 1.00 97.00 204 SER A N 1
ATOM 1653 C CA . SER A 1 204 ? 0.720 10.140 -9.942 1.00 97.00 204 SER A CA 1
ATOM 1654 C C . SER A 1 204 ? 0.120 9.707 -8.599 1.00 97.00 204 SER A C 1
ATOM 1656 O O . SER A 1 204 ? -0.999 10.101 -8.268 1.00 97.00 204 SER A O 1
ATOM 1658 N N . HIS A 1 205 ? 0.880 8.966 -7.782 1.00 98.00 205 HIS A N 1
ATOM 1659 C CA . HIS A 1 205 ? 0.433 8.474 -6.477 1.00 98.00 205 HIS A CA 1
ATOM 1660 C C . HIS A 1 205 ? 0.092 9.610 -5.521 1.00 98.00 205 HIS A C 1
ATOM 1662 O O . HIS A 1 205 ? -0.929 9.560 -4.842 1.00 98.00 205 HIS A O 1
ATOM 1668 N N . TYR A 1 206 ? 0.924 10.651 -5.540 1.00 95.50 206 TYR A N 1
ATOM 1669 C CA . TYR A 1 206 ? 0.787 11.850 -4.719 1.00 95.50 206 TYR A CA 1
ATOM 1670 C C . TYR A 1 206 ? -0.248 12.822 -5.287 1.00 95.50 206 TYR A C 1
ATOM 1672 O O . TYR A 1 206 ? -0.985 13.472 -4.550 1.00 95.50 206 TYR A O 1
ATOM 1680 N N . SER A 1 207 ? -0.256 13.008 -6.611 1.00 91.00 207 SER A N 1
ATOM 1681 C CA . SER A 1 207 ? -1.045 14.075 -7.233 1.00 91.00 207 SER A CA 1
ATOM 1682 C C . SER A 1 207 ? -2.485 13.682 -7.541 1.00 91.00 207 SER A C 1
ATOM 1684 O O . SER A 1 207 ? -3.333 14.577 -7.590 1.00 91.00 207 SER A O 1
ATOM 1686 N N . PHE A 1 208 ? -2.737 12.389 -7.764 1.00 94.50 208 PHE A N 1
ATOM 1687 C CA . PHE A 1 208 ? -3.990 11.858 -8.297 1.00 94.50 208 PHE A CA 1
ATOM 1688 C C . PHE A 1 208 ? -4.531 10.688 -7.463 1.00 94.50 208 PHE A C 1
ATOM 1690 O O . PHE A 1 208 ? -5.626 10.797 -6.919 1.00 94.50 208 PHE A O 1
ATOM 1697 N N . VAL A 1 209 ? -3.763 9.603 -7.303 1.00 97.50 209 VAL A N 1
ATOM 1698 C CA . VAL A 1 209 ? -4.264 8.348 -6.705 1.00 97.50 209 VAL A CA 1
ATOM 1699 C C . VAL A 1 209 ? -4.751 8.537 -5.272 1.00 97.50 209 VAL A C 1
ATOM 1701 O O . VAL A 1 209 ? -5.888 8.171 -4.979 1.00 97.50 209 VAL A O 1
ATOM 1704 N N . SER A 1 210 ? -3.935 9.125 -4.387 1.00 84.00 210 SER A N 1
ATOM 1705 C CA . SER A 1 210 ? -4.331 9.362 -2.989 1.00 84.00 210 SER A CA 1
ATOM 1706 C C . SER A 1 210 ? -5.630 10.166 -2.897 1.00 84.00 210 SER A C 1
ATOM 1708 O O . SER A 1 210 ? -6.540 9.812 -2.152 1.00 84.00 210 SER A O 1
ATOM 1710 N N . LYS A 1 211 ? -5.774 11.194 -3.740 1.00 82.38 211 LYS A N 1
ATOM 1711 C CA . LYS A 1 211 ? -6.968 12.044 -3.790 1.00 82.38 211 LYS A CA 1
ATOM 1712 C C . LYS A 1 211 ? -8.202 11.287 -4.272 1.00 82.38 211 LYS A C 1
ATOM 1714 O O . LYS A 1 211 ? -9.281 11.484 -3.720 1.00 82.38 211 LYS A O 1
ATOM 1719 N N . GLU A 1 212 ? -8.071 10.434 -5.286 1.00 88.19 212 GLU A N 1
ATOM 1720 C CA . GLU A 1 212 ? -9.194 9.637 -5.796 1.00 88.19 212 GLU A CA 1
ATOM 1721 C C . GLU A 1 212 ? -9.659 8.559 -4.809 1.00 88.19 212 GLU A C 1
ATOM 1723 O O . GLU A 1 212 ? -10.861 8.274 -4.749 1.00 88.19 212 GLU A O 1
ATOM 1728 N N . LEU A 1 213 ? -8.740 8.010 -4.008 1.00 79.12 213 LEU A N 1
ATOM 1729 C CA . LEU A 1 213 ? -9.072 7.131 -2.887 1.00 79.12 213 LEU A CA 1
ATOM 1730 C C . LEU A 1 213 ? -9.815 7.906 -1.785 1.00 79.12 213 LEU A C 1
ATOM 1732 O O . LEU A 1 213 ? -10.915 7.505 -1.394 1.00 79.12 213 LEU A O 1
ATOM 1736 N N . ASN A 1 214 ? -9.293 9.068 -1.374 1.00 77.44 214 ASN A N 1
ATOM 1737 C CA . ASN A 1 214 ? -9.910 9.929 -0.356 1.00 77.44 214 ASN A CA 1
ATOM 1738 C C . ASN A 1 214 ? -11.336 10.348 -0.721 1.00 77.44 214 ASN A C 1
ATOM 1740 O O . ASN A 1 214 ? -12.252 10.169 0.080 1.00 77.44 214 ASN A O 1
ATOM 1744 N N . LYS A 1 215 ? -11.564 10.802 -1.963 1.00 78.25 215 LYS A N 1
ATOM 1745 C CA . LYS A 1 215 ? -12.903 11.163 -2.477 1.00 78.25 215 LYS A CA 1
ATOM 1746 C C . LYS A 1 215 ? -13.941 10.050 -2.308 1.00 78.25 215 LYS A C 1
ATOM 1748 O O . LYS A 1 215 ? -15.142 10.314 -2.308 1.00 78.25 215 LYS A O 1
ATOM 1753 N N . ARG A 1 216 ? -13.497 8.795 -2.210 1.00 79.62 216 ARG A N 1
ATOM 1754 C CA . ARG A 1 216 ? -14.360 7.615 -2.104 1.00 79.62 216 ARG A CA 1
ATOM 1755 C C . ARG A 1 216 ? -14.426 7.031 -0.699 1.00 79.62 216 ARG A C 1
ATOM 1757 O O . ARG A 1 216 ? -15.232 6.115 -0.512 1.00 79.62 216 ARG A O 1
ATOM 1764 N N . GLY A 1 217 ? -13.660 7.571 0.253 1.00 75.44 217 GLY A N 1
ATOM 1765 C CA . GLY A 1 217 ? -13.486 7.014 1.595 1.00 75.44 217 GLY A CA 1
ATOM 1766 C C . GLY A 1 217 ? -12.695 5.705 1.583 1.00 75.44 217 GLY A C 1
ATOM 1767 O O . GLY A 1 217 ? -12.995 4.807 2.362 1.00 75.44 217 GLY A O 1
ATOM 1768 N N . MET A 1 218 ? -11.758 5.558 0.642 1.00 83.19 218 MET A N 1
ATOM 1769 C CA . MET A 1 218 ? -10.915 4.373 0.486 1.00 83.19 218 MET A CA 1
ATOM 1770 C C . MET A 1 218 ? -9.491 4.648 0.971 1.00 83.19 218 MET A C 1
ATOM 1772 O O . MET A 1 218 ? -9.015 5.776 0.903 1.00 83.19 218 MET A O 1
ATOM 1776 N N . THR A 1 219 ? -8.802 3.588 1.389 1.00 88.12 219 THR A N 1
ATOM 1777 C CA . THR A 1 219 ? -7.371 3.599 1.723 1.00 88.12 219 THR A CA 1
ATOM 1778 C C . THR A 1 219 ? -6.562 2.786 0.704 1.00 88.12 219 THR A C 1
ATOM 1780 O O . THR A 1 219 ? -7.118 2.058 -0.125 1.00 88.12 219 THR A O 1
ATOM 1783 N N . GLY A 1 220 ? -5.238 2.905 0.762 1.00 92.38 220 GLY A N 1
ATOM 1784 C CA . GLY A 1 220 ? -4.295 2.109 -0.014 1.00 92.38 220 GLY A CA 1
ATOM 1785 C C . GLY A 1 220 ? -2.915 2.062 0.638 1.00 92.38 220 GLY A C 1
ATOM 1786 O O . GLY A 1 220 ? -2.560 2.937 1.426 1.00 92.38 220 GLY A O 1
ATOM 1787 N N . THR A 1 221 ? -2.131 1.044 0.285 1.00 98.62 221 THR A N 1
ATOM 1788 C CA . THR A 1 221 ? -0.749 0.853 0.742 1.00 98.62 221 THR A CA 1
ATOM 1789 C C . THR A 1 221 ? 0.232 1.247 -0.360 1.00 98.62 221 THR A C 1
ATOM 1791 O O . THR A 1 221 ? 0.261 0.631 -1.427 1.00 98.62 221 THR A O 1
ATOM 1794 N N . PHE A 1 222 ? 1.079 2.239 -0.104 1.00 98.88 222 PHE A N 1
ATOM 1795 C CA . PHE A 1 222 ? 2.039 2.771 -1.071 1.00 98.88 222 PHE A CA 1
ATOM 1796 C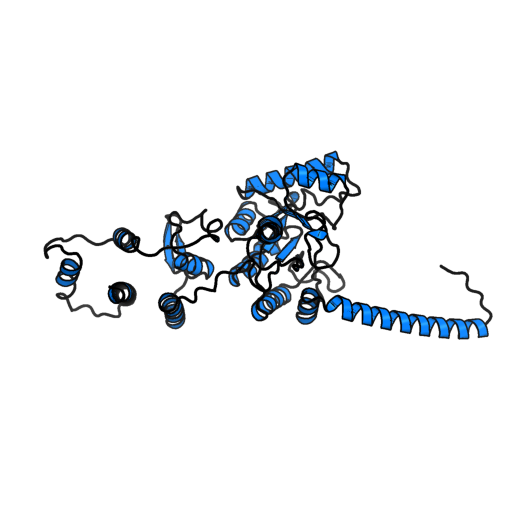 C . PHE A 1 222 ? 3.452 2.316 -0.717 1.00 98.88 222 PHE A C 1
ATOM 1798 O O . PHE A 1 222 ? 3.996 2.699 0.318 1.00 98.88 222 PHE A O 1
ATOM 1805 N N . TYR A 1 223 ? 4.061 1.502 -1.576 1.00 98.88 223 TYR A N 1
ATOM 1806 C CA . TYR A 1 223 ? 5.420 1.006 -1.402 1.00 98.88 223 TYR A CA 1
ATOM 1807 C C . TYR A 1 223 ? 6.421 1.949 -2.069 1.00 98.88 223 TYR A C 1
ATOM 1809 O O . TYR A 1 223 ? 6.548 1.996 -3.292 1.00 98.88 223 TYR A O 1
ATOM 1817 N N . ILE A 1 224 ? 7.158 2.700 -1.251 1.00 98.81 224 ILE A N 1
ATOM 1818 C CA . ILE A 1 224 ? 7.973 3.825 -1.718 1.00 98.81 224 ILE A CA 1
ATOM 1819 C C . ILE A 1 224 ? 9.434 3.417 -1.939 1.00 98.81 224 ILE A C 1
ATOM 1821 O O . ILE A 1 224 ? 10.098 2.915 -1.027 1.00 98.81 224 ILE A O 1
ATOM 1825 N N . ILE A 1 225 ? 9.961 3.710 -3.133 1.00 98.81 225 ILE A N 1
ATOM 1826 C CA . ILE A 1 225 ? 11.405 3.721 -3.408 1.00 98.81 225 ILE A CA 1
ATOM 1827 C C . ILE A 1 225 ? 11.966 5.028 -2.844 1.00 98.81 225 ILE A C 1
ATOM 1829 O O . ILE A 1 225 ? 11.740 6.104 -3.404 1.00 98.81 225 ILE A O 1
ATOM 1833 N N . THR A 1 226 ? 12.703 4.972 -1.735 1.00 98.69 226 THR A N 1
ATOM 1834 C CA . THR A 1 226 ? 13.042 6.203 -0.995 1.00 98.69 226 THR A CA 1
ATOM 1835 C C . THR A 1 226 ? 13.999 7.130 -1.741 1.00 98.69 226 THR A C 1
ATOM 1837 O O . THR A 1 226 ? 13.968 8.338 -1.514 1.00 98.69 226 THR A O 1
ATOM 1840 N N . TRP A 1 227 ? 14.784 6.616 -2.696 1.00 98.00 227 TRP A N 1
ATOM 1841 C CA . TRP A 1 227 ? 15.632 7.441 -3.565 1.00 98.00 227 TRP A CA 1
ATOM 1842 C C . TRP A 1 227 ? 14.845 8.451 -4.405 1.00 98.00 227 TRP A C 1
ATOM 1844 O O . TRP A 1 227 ? 15.393 9.489 -4.775 1.00 98.00 227 TRP A O 1
ATOM 1854 N N . ASN A 1 228 ? 13.580 8.158 -4.712 1.00 96.44 228 ASN A N 1
ATOM 1855 C CA . ASN A 1 228 ? 12.726 9.020 -5.523 1.00 96.44 228 ASN A CA 1
ATOM 1856 C C . ASN A 1 228 ? 12.119 10.187 -4.727 1.00 96.44 228 ASN A C 1
ATOM 1858 O O . ASN A 1 228 ? 11.705 11.182 -5.325 1.00 96.44 228 ASN A O 1
ATOM 1862 N N . VAL A 1 229 ? 12.089 10.096 -3.395 1.00 97.81 229 VAL A N 1
ATOM 1863 C CA . VAL A 1 229 ? 11.509 11.132 -2.535 1.00 97.81 229 VAL A CA 1
ATOM 1864 C C . VAL A 1 229 ? 12.432 12.354 -2.494 1.00 97.81 229 VAL A C 1
ATOM 1866 O O . VAL A 1 229 ? 13.625 12.259 -2.212 1.00 97.81 229 VAL A O 1
ATOM 1869 N N . GLY A 1 230 ? 11.870 13.524 -2.783 1.00 94.62 230 GLY A N 1
ATOM 1870 C CA . GLY A 1 230 ? 12.549 14.812 -2.884 1.00 94.62 230 GLY A CA 1
ATOM 1871 C C . GLY A 1 230 ? 13.240 15.058 -4.229 1.00 94.62 230 GLY A C 1
ATOM 1872 O O . GLY A 1 230 ? 13.979 16.032 -4.348 1.00 94.62 230 GLY A O 1
ATOM 1873 N N . LYS A 1 231 ? 13.047 14.193 -5.238 1.00 92.12 231 LYS A N 1
ATOM 1874 C CA . LYS A 1 231 ? 13.688 14.340 -6.563 1.00 92.12 231 LYS A CA 1
ATOM 1875 C C . LYS A 1 231 ? 12.947 15.263 -7.525 1.00 92.12 231 LYS A C 1
ATOM 1877 O O . LYS A 1 231 ? 13.528 15.665 -8.529 1.00 92.12 231 LYS A O 1
ATOM 1882 N N . ASP A 1 232 ? 11.696 15.593 -7.239 1.00 94.00 232 ASP A N 1
ATOM 1883 C CA . ASP A 1 232 ? 10.905 16.537 -8.021 1.00 94.00 232 ASP A CA 1
ATOM 1884 C C . ASP A 1 232 ? 9.871 17.255 -7.137 1.00 94.00 232 ASP A C 1
ATOM 1886 O O . ASP A 1 232 ? 9.700 16.882 -5.971 1.00 94.00 232 ASP A O 1
ATOM 1890 N N . PRO A 1 233 ? 9.181 18.283 -7.668 1.00 94.38 233 PRO A N 1
ATOM 1891 C CA . PRO A 1 233 ? 8.224 19.080 -6.900 1.00 94.38 233 PRO A CA 1
ATOM 1892 C C . PRO A 1 233 ? 6.964 18.332 -6.441 1.00 94.38 233 PRO A C 1
ATOM 1894 O O . PRO A 1 233 ? 6.162 18.903 -5.705 1.00 94.38 233 PRO A O 1
ATOM 1897 N N . ILE A 1 234 ? 6.736 17.098 -6.905 1.00 95.00 234 ILE A N 1
ATOM 1898 C CA . ILE A 1 234 ? 5.556 16.298 -6.572 1.00 95.00 234 ILE A CA 1
ATOM 1899 C C . ILE A 1 234 ? 5.879 15.262 -5.500 1.00 95.00 234 ILE A C 1
ATOM 1901 O O . ILE A 1 234 ? 5.134 15.155 -4.530 1.00 95.00 234 ILE A O 1
ATOM 1905 N N . ARG A 1 235 ? 6.979 14.521 -5.642 1.00 96.88 235 ARG A N 1
ATOM 1906 C CA . ARG A 1 235 ? 7.371 13.444 -4.720 1.00 96.88 235 ARG A CA 1
ATOM 1907 C C . ARG A 1 235 ? 8.099 13.989 -3.490 1.00 96.88 235 ARG A C 1
ATOM 1909 O O . ARG A 1 235 ? 9.200 13.543 -3.188 1.00 96.88 235 ARG A O 1
ATOM 1916 N N . THR A 1 236 ? 7.553 14.987 -2.801 1.00 98.00 236 THR A N 1
ATOM 1917 C CA . THR A 1 236 ? 8.215 15.609 -1.639 1.00 98.00 236 THR A CA 1
ATOM 1918 C C . THR A 1 236 ? 7.982 14.821 -0.346 1.00 98.00 236 THR A C 1
ATOM 1920 O O . THR A 1 236 ? 7.109 13.954 -0.275 1.00 98.00 236 THR A O 1
ATOM 1923 N N . ARG A 1 237 ? 8.778 15.103 0.696 1.00 98.31 237 ARG A N 1
ATOM 1924 C CA . ARG A 1 237 ? 8.585 14.490 2.024 1.00 98.31 237 ARG A CA 1
ATOM 1925 C C . ARG A 1 237 ? 7.279 14.957 2.656 1.00 98.31 237 ARG A C 1
ATOM 1927 O O . ARG A 1 237 ? 6.585 14.161 3.272 1.00 98.31 237 ARG A O 1
ATOM 1934 N N . GLU A 1 238 ? 6.952 16.227 2.460 1.00 95.56 238 GLU A N 1
ATOM 1935 C CA . GLU A 1 238 ? 5.745 16.872 2.965 1.00 95.56 238 GLU A CA 1
ATOM 1936 C C . GLU A 1 238 ? 4.513 16.186 2.381 1.00 95.56 238 GLU A C 1
ATOM 1938 O O . GLU A 1 238 ? 3.680 15.708 3.137 1.00 95.56 238 GLU A O 1
ATOM 1943 N N . ARG A 1 239 ? 4.465 15.986 1.059 1.00 93.19 239 ARG A N 1
ATOM 1944 C CA . ARG A 1 239 ? 3.346 15.285 0.416 1.00 93.19 239 ARG A CA 1
ATOM 1945 C C . ARG A 1 239 ? 3.268 13.804 0.776 1.00 93.19 239 ARG A C 1
ATOM 1947 O O . ARG A 1 239 ? 2.178 13.253 0.852 1.00 93.19 239 ARG A O 1
ATOM 1954 N N . LEU A 1 240 ? 4.407 13.142 1.007 1.00 95.06 240 LEU A N 1
ATOM 1955 C CA . LEU A 1 240 ? 4.404 11.758 1.498 1.00 95.06 240 LEU A CA 1
ATOM 1956 C C . LEU A 1 240 ? 3.786 11.672 2.897 1.00 95.06 240 LEU A C 1
ATOM 1958 O O . LEU A 1 240 ? 3.027 10.750 3.187 1.00 95.06 240 LEU A O 1
ATOM 1962 N N . LYS A 1 241 ? 4.121 12.637 3.755 1.00 88.31 241 LYS A N 1
ATOM 1963 C CA . LYS A 1 241 ? 3.542 12.762 5.085 1.00 88.31 241 LYS A CA 1
ATOM 1964 C C . LYS A 1 241 ? 2.049 13.105 5.014 1.00 88.31 241 LYS A C 1
ATOM 1966 O O . LYS A 1 241 ? 1.281 12.458 5.710 1.00 88.31 241 LYS A O 1
ATOM 1971 N N . GLU A 1 242 ? 1.642 14.020 4.134 1.00 79.94 242 GLU A N 1
ATOM 1972 C CA . GLU A 1 242 ? 0.228 14.346 3.883 1.00 79.94 242 GLU A CA 1
ATOM 1973 C C . GLU A 1 242 ? -0.566 13.093 3.488 1.00 79.94 242 GLU A C 1
ATOM 1975 O O . GLU A 1 242 ? -1.574 12.803 4.115 1.00 79.94 242 GLU A O 1
ATOM 1980 N N . MET A 1 243 ? -0.080 12.281 2.537 1.00 85.81 243 MET A N 1
ATOM 1981 C CA . MET A 1 243 ? -0.749 11.022 2.163 1.00 85.81 243 MET A CA 1
ATOM 1982 C C . MET A 1 243 ? -0.968 10.094 3.366 1.00 85.81 243 MET A C 1
ATOM 1984 O O . MET A 1 243 ? -2.029 9.487 3.497 1.00 85.81 243 MET A O 1
ATOM 1988 N N . TYR A 1 244 ? 0.037 9.973 4.236 1.00 84.12 244 TYR A N 1
ATOM 1989 C CA . TYR A 1 244 ? -0.062 9.168 5.450 1.00 84.12 244 TYR A CA 1
ATOM 1990 C C . TYR A 1 244 ? -1.093 9.740 6.439 1.00 84.12 244 TYR A C 1
ATOM 1992 O O . TYR A 1 244 ? -1.915 9.005 6.985 1.00 84.12 244 TYR A O 1
ATOM 2000 N N . GLU A 1 245 ? -1.080 11.056 6.645 1.00 78.50 245 GLU A N 1
ATOM 2001 C CA . GLU A 1 245 ? -2.024 11.771 7.512 1.00 78.50 245 GLU A CA 1
ATOM 2002 C C . GLU A 1 245 ? -3.463 11.752 6.970 1.00 78.50 245 GLU A C 1
ATOM 2004 O O . GLU A 1 245 ? -4.407 11.793 7.754 1.00 78.50 245 GLU A O 1
ATOM 2009 N N . GLU A 1 246 ? -3.626 11.606 5.655 1.00 78.56 246 GLU A N 1
ATOM 2010 C CA . GLU A 1 246 ? -4.895 11.401 4.947 1.00 78.56 246 GLU A CA 1
ATOM 2011 C C . GLU A 1 246 ? -5.335 9.926 4.872 1.00 78.56 246 GLU A C 1
ATOM 2013 O O . GLU A 1 246 ? -6.330 9.599 4.226 1.00 78.56 246 GLU A O 1
ATOM 2018 N N . GLY A 1 247 ? -4.643 9.020 5.567 1.00 74.06 247 GLY A N 1
ATOM 2019 C CA . GLY A 1 247 ? -5.140 7.663 5.813 1.00 74.06 247 GLY A CA 1
ATOM 2020 C C . GLY A 1 247 ? -4.652 6.624 4.827 1.00 74.06 247 GLY A C 1
ATOM 2021 O O . GLY A 1 247 ? -5.164 5.503 4.821 1.00 74.06 247 GLY A O 1
ATOM 2022 N N . MET A 1 248 ? -3.642 6.965 4.030 1.00 90.56 248 MET A N 1
ATOM 2023 C CA . MET A 1 248 ? -2.894 5.995 3.244 1.00 90.56 248 MET A CA 1
ATOM 2024 C C . MET A 1 248 ? -1.844 5.305 4.115 1.00 90.56 248 MET A C 1
ATOM 2026 O O . MET A 1 248 ? -1.182 5.915 4.954 1.00 90.56 248 MET A O 1
ATOM 2030 N N . GLU A 1 249 ? -1.633 4.017 3.883 1.00 97.06 249 GLU A N 1
ATOM 2031 C CA . GLU A 1 249 ? -0.560 3.273 4.529 1.00 97.06 249 GLU A CA 1
ATOM 2032 C C . GLU A 1 249 ? 0.734 3.406 3.722 1.00 97.06 249 GLU A C 1
ATOM 2034 O O . GLU A 1 249 ? 0.747 3.234 2.502 1.00 97.06 249 GLU A O 1
ATOM 2039 N N . ILE A 1 250 ? 1.851 3.676 4.399 1.00 98.12 250 ILE A N 1
ATOM 2040 C CA . ILE A 1 250 ? 3.165 3.776 3.759 1.00 98.12 250 ILE A CA 1
ATOM 2041 C C . ILE A 1 250 ? 3.976 2.512 4.041 1.00 98.12 250 ILE A C 1
ATOM 2043 O O . ILE A 1 250 ? 4.239 2.155 5.189 1.00 98.12 250 ILE A O 1
ATOM 2047 N N . GLY A 1 251 ? 4.394 1.844 2.969 1.00 98.69 251 GLY A N 1
ATOM 2048 C CA . GLY A 1 251 ? 5.272 0.681 2.978 1.00 98.69 251 GLY A CA 1
ATOM 2049 C C . GLY A 1 251 ? 6.627 0.973 2.331 1.00 98.69 251 GLY A C 1
ATOM 2050 O O . GLY A 1 251 ? 6.809 1.949 1.602 1.00 98.69 251 GLY A O 1
ATOM 2051 N N . SER A 1 252 ? 7.600 0.095 2.569 1.00 98.88 252 SER A N 1
ATOM 2052 C CA . SER A 1 252 ? 8.949 0.233 2.004 1.00 98.88 252 SER A CA 1
ATOM 2053 C C . SER A 1 252 ? 9.131 -0.562 0.708 1.00 98.88 252 SER A C 1
ATOM 2055 O O . SER A 1 252 ? 8.689 -1.711 0.603 1.00 98.88 252 SER A O 1
ATOM 2057 N N . HIS A 1 253 ? 9.834 0.044 -0.257 1.00 98.75 253 HIS A N 1
ATOM 2058 C CA . HIS A 1 253 ? 10.249 -0.578 -1.517 1.00 98.75 253 HIS A CA 1
ATOM 2059 C C . HIS A 1 253 ? 11.755 -0.447 -1.786 1.00 98.75 253 HIS A C 1
ATOM 2061 O O . HIS A 1 253 ? 12.196 -0.327 -2.930 1.00 98.75 253 HIS A O 1
ATOM 2067 N N . THR A 1 254 ? 12.568 -0.510 -0.723 1.00 98.81 254 THR A N 1
ATOM 2068 C CA . THR A 1 254 ? 14.029 -0.276 -0.734 1.00 98.81 254 THR A CA 1
ATOM 2069 C C . THR A 1 254 ? 14.422 1.171 -1.049 1.00 98.81 254 THR A C 1
ATOM 2071 O O . THR A 1 254 ? 13.575 2.039 -1.250 1.00 98.81 254 THR A O 1
ATOM 2074 N N . ILE A 1 255 ? 15.728 1.457 -1.057 1.00 98.75 255 ILE A N 1
ATOM 2075 C CA . ILE A 1 255 ? 16.237 2.784 -1.413 1.00 98.75 255 ILE A CA 1
ATOM 2076 C C . ILE A 1 255 ? 16.234 2.939 -2.926 1.00 98.75 255 ILE A C 1
ATOM 2078 O O . ILE A 1 255 ? 15.670 3.897 -3.432 1.00 98.75 255 ILE A O 1
ATOM 2082 N N . THR A 1 256 ? 16.854 2.003 -3.649 1.00 98.38 256 THR A N 1
ATOM 2083 C CA . THR A 1 256 ? 17.146 2.132 -5.089 1.00 98.38 256 THR A CA 1
ATOM 2084 C C . THR A 1 256 ? 16.580 0.988 -5.931 1.00 98.38 256 THR A C 1
ATOM 2086 O O . THR A 1 256 ? 17.099 0.716 -7.009 1.00 98.38 256 THR A O 1
ATOM 2089 N N . HIS A 1 257 ? 15.550 0.298 -5.435 1.00 98.06 257 HIS A N 1
ATOM 2090 C CA . HIS A 1 257 ? 14.852 -0.789 -6.131 1.00 98.06 257 HIS A CA 1
ATOM 2091 C C . HIS A 1 257 ? 15.779 -1.969 -6.504 1.00 98.06 257 HIS A C 1
ATOM 2093 O O . HIS A 1 257 ? 15.903 -2.377 -7.660 1.00 98.06 257 HIS A O 1
ATOM 2099 N N . ILE A 1 258 ? 16.484 -2.511 -5.503 1.00 98.06 258 ILE A N 1
ATOM 2100 C CA . ILE A 1 258 ? 17.465 -3.593 -5.704 1.00 98.06 258 ILE A CA 1
ATOM 2101 C C . ILE A 1 258 ? 16.820 -4.968 -5.953 1.00 98.06 258 ILE A C 1
ATOM 2103 O O . ILE A 1 258 ? 15.860 -5.348 -5.285 1.00 98.06 258 ILE A O 1
ATOM 2107 N N . ASP A 1 259 ? 17.414 -5.780 -6.834 1.00 98.19 259 ASP A N 1
ATOM 2108 C CA . ASP A 1 259 ? 17.084 -7.208 -6.941 1.00 98.19 259 ASP A CA 1
ATOM 2109 C C . ASP A 1 259 ? 17.832 -7.999 -5.857 1.00 98.19 259 ASP A C 1
ATOM 2111 O O . ASP A 1 259 ? 19.051 -8.191 -5.925 1.00 98.19 259 ASP A O 1
ATOM 2115 N N . ALA A 1 260 ? 17.097 -8.493 -4.860 1.00 96.94 260 ALA A N 1
ATOM 2116 C CA . ALA A 1 260 ? 17.666 -9.234 -3.736 1.00 96.94 260 ALA A CA 1
ATOM 2117 C C . ALA A 1 260 ? 18.362 -10.551 -4.135 1.00 96.94 260 ALA A C 1
ATOM 2119 O O . ALA A 1 260 ? 19.156 -11.071 -3.358 1.00 96.94 260 ALA A O 1
ATOM 2120 N N . ARG A 1 261 ? 18.090 -11.109 -5.323 1.00 97.56 261 ARG A N 1
ATOM 2121 C CA . ARG A 1 261 ? 18.734 -12.347 -5.806 1.00 97.56 261 ARG A CA 1
ATOM 2122 C C . ARG A 1 261 ? 20.161 -12.114 -6.291 1.00 97.56 261 ARG A C 1
ATOM 2124 O O . ARG A 1 261 ? 20.955 -13.048 -6.289 1.00 97.56 261 ARG A O 1
ATOM 2131 N N . TYR A 1 262 ? 20.466 -10.885 -6.706 1.00 97.38 262 TYR A N 1
ATOM 2132 C CA . TYR A 1 262 ? 21.762 -10.495 -7.266 1.00 97.38 262 TYR A CA 1
ATOM 2133 C C . TYR A 1 262 ? 22.488 -9.447 -6.414 1.00 97.38 262 TYR A C 1
ATOM 2135 O O . TYR A 1 262 ? 23.528 -8.935 -6.819 1.00 97.38 262 TYR A O 1
ATOM 2143 N N . SER A 1 263 ? 21.953 -9.128 -5.235 1.00 97.50 263 SER A N 1
ATOM 2144 C CA . SER A 1 263 ? 22.546 -8.166 -4.307 1.00 97.50 263 SER A CA 1
ATOM 2145 C C . SER A 1 263 ? 23.295 -8.882 -3.178 1.00 97.50 263 SER A C 1
ATOM 2147 O O . SER A 1 263 ? 22.773 -9.859 -2.637 1.00 97.50 263 SER A O 1
ATOM 2149 N N . PRO A 1 264 ? 24.475 -8.393 -2.756 1.00 98.06 264 PRO A N 1
ATOM 2150 C CA . PRO A 1 264 ? 25.139 -8.881 -1.550 1.00 98.06 264 PRO A CA 1
ATOM 2151 C C . PRO A 1 264 ? 24.256 -8.729 -0.305 1.00 98.06 264 PRO A C 1
ATOM 2153 O O . PRO A 1 264 ? 23.507 -7.758 -0.178 1.00 98.06 264 PRO A O 1
ATOM 2156 N N . ASN A 1 265 ? 24.399 -9.637 0.662 1.00 98.31 265 ASN A N 1
ATOM 2157 C CA . ASN A 1 265 ? 23.636 -9.616 1.917 1.00 98.31 265 ASN A CA 1
ATOM 2158 C C . ASN A 1 265 ? 23.745 -8.271 2.663 1.00 98.31 265 ASN A C 1
ATOM 2160 O O . ASN A 1 265 ? 22.740 -7.724 3.108 1.00 98.31 265 ASN A O 1
ATOM 2164 N N . GLU A 1 266 ? 24.938 -7.681 2.731 1.00 98.19 266 GLU A N 1
ATOM 2165 C CA . GLU A 1 266 ? 25.138 -6.351 3.325 1.00 98.19 266 GLU A CA 1
ATOM 2166 C C . GLU A 1 266 ? 24.331 -5.252 2.614 1.00 98.19 266 GLU A C 1
ATOM 2168 O O . GLU A 1 266 ? 23.784 -4.359 3.261 1.00 98.19 266 GLU A O 1
ATOM 2173 N N . THR A 1 267 ? 24.187 -5.355 1.289 1.00 98.50 267 THR A N 1
ATOM 2174 C CA . THR A 1 267 ? 23.409 -4.409 0.485 1.00 98.50 267 THR A CA 1
ATOM 2175 C C . THR A 1 267 ? 21.921 -4.590 0.756 1.00 98.50 267 THR A C 1
ATOM 2177 O O . THR A 1 267 ? 21.220 -3.598 0.919 1.00 98.50 267 THR A O 1
ATOM 2180 N N . ILE A 1 268 ? 21.442 -5.833 0.875 1.00 98.69 268 ILE A N 1
ATOM 2181 C CA . ILE A 1 268 ? 20.051 -6.134 1.248 1.00 98.69 268 ILE A CA 1
ATOM 2182 C C . ILE A 1 268 ? 19.725 -5.530 2.619 1.00 98.69 268 ILE A C 1
ATOM 2184 O O . ILE A 1 268 ? 18.750 -4.791 2.744 1.00 98.69 268 ILE A O 1
ATOM 2188 N N . LEU A 1 269 ? 20.564 -5.789 3.629 1.00 98.81 269 LEU A N 1
ATOM 2189 C CA . LEU A 1 269 ? 20.376 -5.247 4.976 1.00 98.81 269 LEU A CA 1
ATOM 2190 C C . LEU A 1 269 ? 20.318 -3.718 4.960 1.00 98.81 269 LEU A C 1
ATOM 2192 O O . LEU A 1 269 ? 19.375 -3.136 5.495 1.00 98.81 269 LEU A O 1
ATOM 2196 N N . LYS A 1 270 ? 21.293 -3.077 4.306 1.00 98.81 270 LYS A N 1
ATOM 2197 C CA . LYS A 1 270 ? 21.352 -1.620 4.177 1.00 98.81 270 LYS A CA 1
ATOM 2198 C C . LYS A 1 270 ? 20.090 -1.064 3.517 1.00 98.81 270 LYS A C 1
ATOM 2200 O O . LYS A 1 270 ? 19.435 -0.186 4.068 1.00 98.81 270 LYS A O 1
ATOM 2205 N N . GLN A 1 271 ? 19.723 -1.613 2.362 1.00 98.75 271 GLN A N 1
ATOM 2206 C CA . GLN A 1 271 ? 18.584 -1.162 1.566 1.00 98.75 271 GLN A CA 1
ATOM 2207 C C . GLN A 1 271 ? 17.260 -1.288 2.320 1.00 98.75 271 GLN A C 1
ATOM 2209 O O . GLN A 1 271 ? 16.394 -0.431 2.167 1.00 98.75 271 GLN A O 1
ATOM 2214 N N . TYR A 1 272 ? 17.083 -2.335 3.126 1.00 98.75 272 TYR A N 1
ATOM 2215 C CA . TYR A 1 272 ? 15.827 -2.584 3.840 1.00 98.75 272 TYR A CA 1
ATOM 2216 C C . TYR A 1 272 ? 15.732 -1.763 5.126 1.00 98.75 272 TYR A C 1
ATOM 2218 O O . TYR A 1 272 ? 14.648 -1.292 5.471 1.00 98.75 272 TYR A O 1
ATOM 2226 N N . LYS A 1 273 ? 16.863 -1.578 5.815 1.00 98.88 273 LYS A N 1
ATOM 2227 C CA . LYS A 1 273 ? 16.953 -0.797 7.048 1.00 98.88 273 LYS A CA 1
ATOM 2228 C C . LYS A 1 273 ? 16.838 0.702 6.779 1.00 98.88 273 LYS A C 1
ATOM 2230 O O . LYS A 1 273 ? 15.955 1.342 7.330 1.00 98.88 273 LYS A O 1
ATOM 2235 N N . GLU A 1 274 ? 17.674 1.253 5.904 1.00 98.88 274 GLU A N 1
ATOM 2236 C CA . GLU A 1 274 ? 17.716 2.706 5.688 1.00 98.88 274 GLU A CA 1
ATOM 2237 C C . GLU A 1 274 ? 16.457 3.221 4.977 1.00 98.88 274 GLU A C 1
ATOM 2239 O O . GLU A 1 274 ? 16.027 4.343 5.227 1.00 98.88 274 GLU A O 1
ATOM 2244 N N . SER A 1 275 ? 15.819 2.408 4.122 1.00 98.88 275 SER A N 1
ATOM 2245 C CA . SER A 1 275 ? 14.512 2.773 3.553 1.00 98.88 275 SER A CA 1
ATOM 2246 C C . SER A 1 275 ? 13.421 2.840 4.622 1.00 98.88 275 SER A C 1
ATOM 2248 O O . SER A 1 275 ? 12.639 3.786 4.617 1.00 98.88 275 SER A O 1
ATOM 2250 N N . LYS A 1 276 ? 13.405 1.888 5.567 1.00 98.81 276 LYS A N 1
ATOM 2251 C CA . LYS A 1 276 ? 12.509 1.909 6.731 1.00 98.81 276 LYS A CA 1
ATOM 2252 C C . LYS A 1 276 ? 12.728 3.175 7.553 1.00 98.81 276 LYS A C 1
ATOM 2254 O O . LYS A 1 276 ? 11.806 3.962 7.705 1.00 98.81 276 LYS A O 1
ATOM 2259 N N . GLU A 1 277 ? 13.961 3.399 8.007 1.00 98.88 277 GLU A N 1
ATOM 2260 C CA . GLU A 1 277 ? 14.327 4.531 8.869 1.00 98.88 277 GLU A CA 1
ATOM 2261 C C . GLU A 1 277 ? 14.028 5.880 8.205 1.00 98.88 277 GLU A C 1
ATOM 2263 O O . GLU A 1 277 ? 13.531 6.797 8.856 1.00 98.88 277 GLU A O 1
ATOM 2268 N N . PHE A 1 278 ? 14.279 6.002 6.896 1.00 98.88 278 PHE A N 1
ATOM 2269 C CA . PHE A 1 278 ? 13.921 7.195 6.136 1.00 98.88 278 PHE A CA 1
ATOM 2270 C C . PHE A 1 278 ? 12.413 7.452 6.168 1.00 98.88 278 PHE A C 1
ATOM 2272 O O . PHE A 1 278 ? 11.995 8.568 6.469 1.00 98.88 278 PHE A O 1
ATOM 2279 N N . LEU A 1 279 ? 11.600 6.443 5.843 1.00 98.81 279 LEU A N 1
ATOM 2280 C CA . LEU A 1 279 ? 10.148 6.599 5.764 1.00 98.81 279 LEU A CA 1
ATOM 2281 C C . LEU A 1 279 ? 9.551 6.873 7.147 1.00 98.81 279 LEU A C 1
ATOM 2283 O O . LEU A 1 279 ? 8.749 7.793 7.277 1.00 98.81 279 LEU A O 1
ATOM 2287 N N . GLU A 1 280 ? 10.010 6.163 8.181 1.00 98.38 280 GLU A N 1
ATOM 2288 C CA . GLU A 1 280 ? 9.615 6.399 9.575 1.00 98.38 280 GLU A CA 1
ATOM 2289 C C . GLU A 1 280 ? 9.976 7.820 10.030 1.00 98.38 280 GLU A C 1
ATOM 2291 O O . GLU A 1 280 ? 9.180 8.484 10.692 1.00 98.38 280 GLU A O 1
ATOM 2296 N N . GLY A 1 281 ? 11.136 8.334 9.608 1.00 96.12 281 GLY A N 1
ATOM 2297 C CA . GLY A 1 281 ? 11.542 9.717 9.857 1.00 96.12 281 GLY A CA 1
ATOM 2298 C C . GLY A 1 281 ? 10.691 10.764 9.129 1.00 96.12 281 GLY A C 1
ATOM 2299 O O . GLY A 1 281 ? 10.550 11.877 9.631 1.00 96.12 281 GLY A O 1
ATOM 2300 N N . VAL A 1 282 ? 10.116 10.433 7.967 1.00 95.94 282 VAL A N 1
ATOM 2301 C CA . VAL A 1 282 ? 9.218 11.333 7.221 1.00 95.94 282 VAL A CA 1
ATOM 2302 C C . VAL A 1 282 ? 7.818 11.352 7.830 1.00 95.94 282 VAL A C 1
ATOM 2304 O O . VAL A 1 282 ? 7.276 12.430 8.061 1.00 95.94 282 VAL A O 1
ATOM 2307 N N . ILE A 1 283 ? 7.236 10.179 8.094 1.00 90.56 283 ILE A N 1
ATOM 2308 C CA . ILE A 1 283 ? 5.835 10.070 8.533 1.00 90.56 283 ILE A CA 1
ATOM 2309 C C . ILE A 1 283 ? 5.672 10.153 10.057 1.00 90.56 283 ILE A C 1
ATOM 2311 O O . ILE A 1 283 ? 4.569 10.364 10.549 1.00 90.56 283 ILE A O 1
ATOM 2315 N N . GLY A 1 284 ? 6.755 9.991 10.824 1.00 85.81 284 GLY A N 1
ATOM 2316 C CA . GLY A 1 284 ? 6.725 10.022 12.289 1.00 85.81 284 GLY A CA 1
ATOM 2317 C C . GLY A 1 284 ? 6.058 8.800 12.935 1.00 85.81 284 GLY A C 1
ATOM 2318 O O . GLY A 1 284 ? 5.702 8.852 14.110 1.00 85.81 284 GLY A O 1
ATOM 2319 N N . ASN A 1 285 ? 5.880 7.707 12.190 1.00 86.50 285 ASN A N 1
ATOM 2320 C CA . ASN A 1 285 ? 5.324 6.441 12.664 1.00 86.50 285 ASN A CA 1
ATOM 2321 C C . ASN A 1 285 ? 6.046 5.252 12.008 1.00 86.50 285 ASN A C 1
ATOM 2323 O O . ASN A 1 285 ? 6.847 5.439 11.097 1.00 86.50 285 ASN A O 1
ATOM 2327 N N . LYS A 1 286 ? 5.785 4.034 12.487 1.00 91.00 286 LYS A N 1
ATOM 2328 C CA . LYS A 1 286 ? 6.432 2.804 12.028 1.00 91.00 286 LYS A CA 1
ATOM 2329 C C . LYS A 1 286 ? 6.038 2.435 10.599 1.00 91.00 286 LYS A C 1
ATOM 2331 O O . LYS A 1 286 ? 4.883 2.574 10.211 1.00 91.00 286 LYS A O 1
ATOM 2336 N N . VAL A 1 287 ? 6.985 1.850 9.869 1.00 97.69 287 VAL A N 1
ATOM 2337 C CA . VAL A 1 287 ? 6.777 1.299 8.521 1.00 97.69 287 VAL A CA 1
ATOM 2338 C C . VAL A 1 287 ? 6.980 -0.204 8.570 1.00 97.69 287 VAL A C 1
ATOM 2340 O O . VAL A 1 287 ? 8.110 -0.690 8.606 1.00 97.69 287 VAL A O 1
ATOM 2343 N N . GLU A 1 288 ? 5.889 -0.963 8.632 1.00 97.69 288 GLU A N 1
ATOM 2344 C CA . GLU A 1 288 ? 5.926 -2.394 8.969 1.00 97.69 288 GLU A CA 1
ATOM 2345 C C . GLU A 1 288 ? 5.582 -3.315 7.787 1.00 97.69 288 GLU A C 1
ATOM 2347 O O . GLU A 1 288 ? 5.682 -4.535 7.912 1.00 97.69 288 GLU A O 1
ATOM 2352 N N . HIS A 1 289 ? 5.289 -2.764 6.607 1.00 98.81 289 HIS A N 1
ATOM 2353 C CA . HIS A 1 289 ? 4.951 -3.536 5.408 1.00 98.81 289 HIS A CA 1
ATOM 2354 C C . HIS A 1 289 ? 5.951 -3.285 4.278 1.00 98.81 289 HIS A C 1
ATOM 2356 O O . HIS A 1 289 ? 6.399 -2.159 4.053 1.00 98.81 289 HIS A O 1
ATOM 2362 N N . PHE A 1 290 ? 6.308 -4.349 3.559 1.00 98.94 290 PHE A N 1
ATOM 2363 C CA . PHE A 1 290 ? 7.351 -4.318 2.534 1.00 98.94 290 PHE A CA 1
ATOM 2364 C C . PHE A 1 290 ? 6.863 -4.869 1.189 1.00 98.94 290 PHE A C 1
ATOM 2366 O O . PHE A 1 290 ? 6.082 -5.818 1.140 1.00 98.94 290 PHE A O 1
ATOM 2373 N N . CYS A 1 291 ? 7.374 -4.332 0.087 1.00 98.81 291 CYS A N 1
ATOM 2374 C CA . CYS A 1 291 ? 7.227 -4.929 -1.236 1.00 98.81 291 CYS A CA 1
ATOM 2375 C C . CYS A 1 291 ? 8.608 -5.268 -1.785 1.00 98.81 291 CYS A C 1
ATOM 2377 O O . CYS A 1 291 ? 9.500 -4.421 -1.793 1.00 98.81 291 CYS A O 1
ATOM 2379 N N . TYR A 1 292 ? 8.804 -6.505 -2.242 1.00 98.69 292 TYR A N 1
ATOM 2380 C CA . TYR A 1 292 ? 10.055 -6.885 -2.893 1.00 98.69 292 TYR A CA 1
ATOM 2381 C C . TYR A 1 292 ? 10.117 -6.298 -4.304 1.00 98.69 292 TYR A C 1
ATOM 2383 O O . TYR A 1 292 ? 9.258 -6.666 -5.116 1.00 98.69 292 TYR A O 1
ATOM 2391 N N . PRO A 1 293 ? 11.139 -5.484 -4.648 1.00 98.19 293 PRO A N 1
ATOM 2392 C CA . PRO A 1 293 ? 11.395 -5.090 -6.030 1.00 98.19 293 PRO A CA 1
ATOM 2393 C C . PRO A 1 293 ? 11.335 -6.307 -6.946 1.00 98.19 293 PRO A C 1
ATOM 2395 O O . PRO A 1 293 ? 11.909 -7.356 -6.629 1.00 98.19 293 PRO A O 1
ATOM 2398 N N . ILE A 1 294 ? 10.564 -6.201 -8.033 1.00 94.50 294 ILE A N 1
ATOM 2399 C CA . ILE A 1 294 ? 10.298 -7.268 -9.020 1.00 94.50 294 ILE A CA 1
ATOM 2400 C C . ILE A 1 294 ? 9.853 -8.635 -8.440 1.00 94.50 294 ILE A C 1
ATOM 2402 O O . ILE A 1 294 ? 9.855 -9.651 -9.139 1.00 94.50 294 ILE A O 1
ATOM 2406 N N . GLY A 1 295 ? 9.438 -8.695 -7.170 1.00 94.81 295 GLY A N 1
ATOM 2407 C CA . GLY A 1 295 ? 9.105 -9.932 -6.453 1.00 94.81 295 GLY A CA 1
ATOM 2408 C C . GLY A 1 295 ? 10.310 -10.820 -6.110 1.00 94.81 295 GLY A C 1
ATOM 2409 O O . GLY A 1 295 ? 10.127 -12.012 -5.813 1.00 94.81 295 GLY A O 1
ATOM 2410 N N . ALA A 1 296 ? 11.524 -10.266 -6.180 1.00 92.75 296 ALA A N 1
ATOM 2411 C CA . ALA A 1 296 ? 12.775 -10.956 -5.908 1.00 92.75 296 ALA A CA 1
ATOM 2412 C C . ALA A 1 296 ? 12.993 -11.169 -4.407 1.00 92.75 296 ALA A C 1
ATOM 2414 O O . ALA A 1 296 ? 13.066 -10.220 -3.631 1.00 92.75 296 ALA A O 1
ATOM 2415 N N . VAL A 1 297 ? 13.153 -12.429 -4.004 1.00 94.00 297 VAL A N 1
ATOM 2416 C CA . VAL A 1 297 ? 13.337 -12.808 -2.601 1.00 94.00 297 VAL A CA 1
ATOM 2417 C C . VAL A 1 297 ? 14.409 -13.885 -2.470 1.00 94.00 297 VAL A C 1
ATOM 2419 O O . VAL A 1 297 ? 14.531 -14.768 -3.322 1.00 94.00 297 VAL A O 1
ATOM 2422 N N . THR A 1 298 ? 15.167 -13.817 -1.380 1.00 96.88 298 THR A N 1
ATOM 2423 C CA . THR A 1 298 ? 16.087 -14.857 -0.907 1.00 96.88 298 THR A CA 1
ATOM 2424 C C . THR A 1 298 ? 15.740 -15.215 0.539 1.00 96.88 298 THR A C 1
ATOM 2426 O O . THR A 1 298 ? 14.965 -14.521 1.202 1.00 96.88 298 THR A O 1
ATOM 2429 N N . GLU A 1 299 ? 16.298 -16.305 1.066 1.00 97.19 299 GLU A N 1
ATOM 2430 C CA . GLU A 1 299 ? 16.142 -16.637 2.488 1.00 97.19 299 GLU A CA 1
ATOM 2431 C C . GLU A 1 299 ? 16.697 -15.530 3.393 1.00 97.19 299 GLU A C 1
ATOM 2433 O O . GLU A 1 299 ? 16.030 -15.113 4.340 1.00 97.19 299 GLU A O 1
ATOM 2438 N N . TYR A 1 300 ? 17.863 -14.983 3.038 1.00 98.25 300 TYR A N 1
ATOM 2439 C CA . TYR A 1 300 ? 18.459 -13.866 3.760 1.00 98.25 300 TYR A CA 1
ATOM 2440 C C . TYR A 1 300 ? 17.561 -12.621 3.734 1.00 98.25 300 TYR A C 1
ATOM 2442 O O . TYR A 1 300 ? 17.336 -12.017 4.778 1.00 98.25 300 TYR A O 1
ATOM 2450 N N . ALA A 1 301 ? 16.971 -12.275 2.583 1.00 98.19 301 ALA A N 1
ATOM 2451 C CA . ALA A 1 301 ? 16.052 -11.141 2.481 1.00 98.19 301 ALA A CA 1
ATOM 2452 C C . ALA A 1 301 ? 14.837 -11.280 3.417 1.00 98.19 301 ALA A C 1
ATOM 2454 O O . ALA A 1 301 ? 14.475 -10.322 4.098 1.00 98.19 301 ALA A O 1
ATOM 2455 N N . ARG A 1 302 ? 14.234 -12.475 3.513 1.00 98.12 302 ARG A N 1
ATOM 2456 C CA . ARG A 1 302 ? 13.134 -12.741 4.464 1.00 98.12 302 ARG A CA 1
ATOM 2457 C C . ARG A 1 302 ? 13.587 -12.615 5.912 1.00 98.12 302 ARG A C 1
ATOM 2459 O O . ARG A 1 302 ? 12.888 -12.006 6.718 1.00 98.12 302 ARG A O 1
ATOM 2466 N N . LYS A 1 303 ? 14.766 -13.156 6.233 1.00 98.38 303 LYS A N 1
ATOM 2467 C CA . LYS A 1 303 ? 15.347 -13.037 7.573 1.00 98.38 303 LYS A CA 1
ATOM 2468 C C . LYS A 1 303 ? 15.538 -11.569 7.963 1.00 98.38 303 LYS A C 1
ATOM 2470 O O . LYS A 1 303 ? 15.104 -11.182 9.040 1.00 98.38 303 LYS A O 1
ATOM 2475 N N . VAL A 1 304 ? 16.117 -10.757 7.078 1.00 98.56 304 VAL A N 1
ATOM 2476 C CA . VAL A 1 304 ? 16.342 -9.324 7.319 1.00 98.56 304 VAL A CA 1
ATOM 2477 C C . VAL A 1 304 ? 15.032 -8.588 7.583 1.00 98.56 304 VAL A C 1
ATOM 2479 O O . VAL A 1 304 ? 14.965 -7.820 8.537 1.00 98.56 304 VAL A O 1
ATOM 2482 N N . LEU A 1 305 ? 13.977 -8.829 6.795 1.00 98.56 305 LEU A N 1
ATOM 2483 C CA . LEU A 1 305 ? 12.682 -8.187 7.050 1.00 98.56 305 LEU A CA 1
ATOM 2484 C C . LEU A 1 305 ? 12.145 -8.517 8.446 1.00 98.56 305 LEU A C 1
ATOM 2486 O O . LEU A 1 305 ? 11.703 -7.616 9.159 1.00 98.56 305 LEU A O 1
ATOM 2490 N N . LYS A 1 306 ? 12.236 -9.786 8.856 1.00 98.06 306 LYS A N 1
ATOM 2491 C CA . LYS A 1 306 ? 11.828 -10.221 10.195 1.00 98.06 306 LYS A CA 1
ATOM 2492 C C . LYS A 1 306 ? 12.667 -9.566 11.295 1.00 98.06 306 LYS A C 1
ATOM 2494 O O . LYS A 1 306 ? 12.102 -9.064 12.261 1.00 98.06 306 LYS A O 1
ATOM 2499 N N . ASP A 1 307 ? 13.990 -9.550 11.143 1.00 98.56 307 ASP A N 1
ATOM 2500 C CA . ASP A 1 307 ? 14.910 -8.951 12.120 1.00 98.56 307 ASP A CA 1
ATOM 2501 C C . ASP A 1 307 ? 14.678 -7.433 12.277 1.00 98.56 307 ASP A C 1
ATOM 2503 O O . ASP A 1 307 ? 14.843 -6.893 13.367 1.00 98.56 307 ASP A O 1
ATOM 2507 N N . LEU A 1 308 ? 14.272 -6.748 11.200 1.00 98.56 308 LEU A N 1
ATOM 2508 C CA . LEU A 1 308 ? 13.953 -5.314 11.187 1.00 98.56 308 LEU A CA 1
ATOM 2509 C C . LEU A 1 308 ? 12.513 -4.994 11.633 1.00 98.56 308 LEU A C 1
ATOM 2511 O O . LEU A 1 308 ? 12.103 -3.833 11.603 1.00 98.56 308 LEU A O 1
ATOM 2515 N N . GLY A 1 309 ? 11.732 -6.003 12.030 1.00 98.19 309 GLY A N 1
ATOM 2516 C CA . GLY A 1 309 ? 10.374 -5.814 12.537 1.00 98.19 309 GLY A CA 1
ATOM 2517 C C . GLY A 1 309 ? 9.328 -5.490 11.467 1.00 98.19 309 GLY A C 1
ATOM 2518 O O . GLY A 1 309 ? 8.284 -4.937 11.797 1.00 98.19 309 GLY A O 1
ATOM 2519 N N . TYR A 1 310 ? 9.572 -5.815 10.194 1.00 98.81 310 TYR A N 1
ATOM 2520 C CA . TYR A 1 310 ? 8.484 -5.842 9.213 1.00 98.81 310 TYR A CA 1
ATOM 2521 C C . TYR A 1 310 ? 7.517 -6.983 9.551 1.00 98.81 310 TYR A C 1
ATOM 2523 O O . TYR A 1 310 ? 7.945 -8.085 9.898 1.00 98.81 310 TYR A O 1
ATOM 2531 N N . LYS A 1 311 ? 6.217 -6.735 9.418 1.00 98.56 311 LYS A N 1
ATOM 2532 C CA . LYS A 1 311 ? 5.124 -7.677 9.679 1.00 98.56 311 LYS A CA 1
ATOM 2533 C C . LYS A 1 311 ? 4.760 -8.508 8.456 1.00 98.56 311 LYS A C 1
ATOM 2535 O O . LYS A 1 311 ? 4.494 -9.701 8.586 1.00 98.56 311 LYS A O 1
ATOM 2540 N N . THR A 1 312 ? 4.758 -7.897 7.270 1.00 98.81 312 THR A N 1
ATOM 2541 C CA . THR A 1 312 ? 4.403 -8.584 6.021 1.00 98.81 312 THR A CA 1
ATOM 2542 C C . THR A 1 312 ? 5.275 -8.147 4.852 1.00 98.81 312 THR A C 1
ATOM 2544 O O . THR A 1 312 ? 5.779 -7.022 4.823 1.00 98.81 312 THR A O 1
ATOM 2547 N N . ALA A 1 313 ? 5.378 -9.006 3.839 1.00 98.75 313 ALA A N 1
ATOM 2548 C CA . ALA A 1 313 ? 5.932 -8.650 2.546 1.00 98.75 313 ALA A CA 1
ATOM 2549 C C . ALA A 1 313 ? 5.150 -9.259 1.379 1.00 98.75 313 ALA A C 1
ATOM 2551 O O . ALA A 1 313 ? 4.740 -10.422 1.427 1.00 98.75 313 ALA A O 1
ATOM 2552 N N . VAL A 1 314 ? 4.971 -8.464 0.325 1.00 98.75 314 VAL A N 1
ATOM 2553 C CA . VAL A 1 314 ? 4.259 -8.858 -0.896 1.00 98.75 314 VAL A CA 1
ATOM 2554 C C . VAL A 1 314 ? 5.212 -9.134 -2.056 1.00 98.75 314 VAL A C 1
ATOM 2556 O O . VAL A 1 314 ? 6.308 -8.576 -2.150 1.00 98.75 314 VAL A O 1
ATOM 2559 N N . ARG A 1 315 ? 4.777 -10.011 -2.965 1.00 96.50 315 ARG A N 1
ATOM 2560 C CA . ARG A 1 315 ? 5.502 -10.417 -4.175 1.00 96.50 315 ARG A CA 1
ATOM 2561 C C . ARG A 1 315 ? 4.684 -10.137 -5.437 1.00 96.50 315 ARG A C 1
ATOM 2563 O O . ARG A 1 315 ? 3.545 -9.681 -5.388 1.00 96.50 315 ARG A O 1
ATOM 2570 N N . THR A 1 316 ? 5.273 -10.440 -6.591 1.00 95.75 316 THR A N 1
ATOM 2571 C CA . THR A 1 316 ? 4.634 -10.340 -7.917 1.00 95.75 316 THR A CA 1
ATOM 2572 C C . THR A 1 316 ? 3.938 -11.634 -8.351 1.00 95.75 316 THR A C 1
ATOM 2574 O O . THR A 1 316 ? 3.313 -11.678 -9.411 1.00 95.75 316 THR A O 1
ATOM 2577 N N . SER A 1 317 ? 4.044 -12.708 -7.559 1.00 94.50 317 SER A N 1
ATOM 2578 C CA . SER A 1 317 ? 3.384 -13.984 -7.838 1.00 94.50 317 SER A CA 1
ATOM 2579 C C . SER A 1 317 ? 1.866 -13.836 -7.784 1.00 94.50 317 SER A C 1
ATOM 2581 O O . SER A 1 317 ? 1.327 -13.402 -6.765 1.00 94.50 317 SER A O 1
ATOM 2583 N N . TYR A 1 318 ? 1.196 -14.252 -8.862 1.00 94.94 318 TYR A N 1
ATOM 2584 C CA . TYR A 1 318 ? -0.241 -14.066 -9.039 1.00 94.94 318 TYR A CA 1
ATOM 2585 C C . TYR A 1 318 ? -1.077 -14.903 -8.061 1.00 94.94 318 TYR A C 1
ATOM 2587 O O . TYR A 1 318 ? -0.892 -16.121 -7.949 1.00 94.94 318 TYR A O 1
ATOM 2595 N N . GLY A 1 319 ? -2.038 -14.260 -7.402 1.00 94.88 319 GLY A N 1
ATOM 2596 C CA . GLY A 1 319 ? -3.095 -14.914 -6.636 1.00 94.88 319 GLY A CA 1
ATOM 2597 C C . GLY A 1 319 ? -3.562 -14.093 -5.439 1.00 94.88 319 GLY A C 1
ATOM 2598 O O . GLY A 1 319 ? -2.994 -13.053 -5.121 1.00 94.88 319 GLY A O 1
ATOM 2599 N N . ARG A 1 320 ? -4.592 -14.598 -4.754 1.00 96.44 320 ARG A N 1
ATOM 2600 C CA . ARG A 1 320 ? -5.050 -14.034 -3.479 1.00 96.44 320 ARG A CA 1
ATOM 2601 C C . ARG A 1 320 ? -4.020 -14.316 -2.386 1.00 96.44 320 ARG A C 1
ATOM 2603 O O . ARG A 1 320 ? -3.406 -15.393 -2.354 1.00 96.44 320 ARG A O 1
ATOM 2610 N N . ALA A 1 321 ? -3.838 -13.346 -1.505 1.00 97.75 321 ALA A N 1
ATOM 2611 C CA . ALA A 1 321 ? -2.958 -13.474 -0.363 1.00 97.75 321 ALA A CA 1
ATOM 2612 C C . ALA A 1 321 ? -3.596 -14.379 0.688 1.00 97.75 321 ALA A C 1
ATOM 2614 O O . ALA A 1 321 ? -4.817 -14.378 0.860 1.00 97.75 321 ALA A O 1
ATOM 2615 N N . ASN A 1 322 ? -2.766 -15.176 1.353 1.00 97.19 322 ASN A N 1
ATOM 2616 C CA . ASN A 1 322 ? -3.204 -16.099 2.389 1.00 97.19 322 ASN A CA 1
ATOM 2617 C C . ASN A 1 322 ? -2.088 -16.282 3.424 1.00 97.19 322 ASN A C 1
ATOM 2619 O O . ASN A 1 322 ? -0.944 -16.493 3.016 1.00 97.19 322 ASN A O 1
ATOM 2623 N N . PRO A 1 323 ? -2.385 -16.286 4.737 1.00 96.69 323 PRO A N 1
ATOM 2624 C CA . PRO A 1 323 ? -1.354 -16.390 5.769 1.00 96.69 323 PRO A CA 1
ATOM 2625 C C . PRO A 1 323 ? -0.553 -17.703 5.694 1.00 96.69 323 PRO A C 1
ATOM 2627 O O . PRO A 1 323 ? 0.611 -17.730 6.088 1.00 96.69 323 PRO A O 1
ATOM 2630 N N . SER A 1 324 ? -1.115 -18.775 5.116 1.00 97.00 324 SER A N 1
ATOM 2631 C CA . SER A 1 324 ? -0.401 -20.044 4.877 1.00 97.00 324 SER A CA 1
ATOM 2632 C C . SER A 1 324 ? 0.737 -19.947 3.854 1.00 97.00 324 SER A C 1
ATOM 2634 O O . SER A 1 324 ? 1.586 -20.833 3.810 1.00 97.00 324 SER A O 1
ATOM 2636 N N . GLN A 1 325 ? 0.791 -18.876 3.054 1.00 96.19 325 GLN A N 1
ATOM 2637 C CA . GLN A 1 325 ? 1.926 -18.584 2.168 1.00 96.19 325 GLN A CA 1
ATOM 2638 C C . GLN A 1 325 ? 3.181 -18.202 2.967 1.00 96.19 325 GLN A C 1
ATOM 2640 O O . GLN A 1 325 ? 4.286 -18.291 2.442 1.00 96.19 325 GLN A O 1
ATOM 2645 N N . GLY A 1 326 ? 3.007 -17.805 4.231 1.00 96.56 326 GLY A N 1
ATOM 2646 C CA . GLY A 1 326 ? 3.990 -17.058 4.999 1.00 96.56 326 GLY A CA 1
ATOM 2647 C C . GLY A 1 326 ? 3.786 -15.558 4.797 1.00 96.56 326 GLY A C 1
ATOM 2648 O O . GLY A 1 326 ? 3.625 -15.081 3.675 1.00 96.56 326 GLY A O 1
ATOM 2649 N N . LEU A 1 327 ? 3.815 -14.795 5.892 1.00 98.06 327 LEU A N 1
ATOM 2650 C CA . LEU A 1 327 ? 3.541 -13.352 5.866 1.00 98.06 327 LEU A CA 1
ATOM 2651 C C . LEU A 1 327 ? 4.542 -12.546 5.023 1.00 98.06 327 LEU A C 1
ATOM 2653 O O . LEU A 1 327 ? 4.230 -11.426 4.638 1.00 98.06 327 LEU A O 1
ATOM 2657 N N . TYR A 1 328 ? 5.713 -13.108 4.713 1.00 98.25 328 TYR A N 1
ATOM 2658 C CA . TYR A 1 328 ? 6.747 -12.491 3.875 1.00 98.25 328 TYR A CA 1
ATOM 2659 C C . TYR A 1 328 ? 6.760 -13.007 2.427 1.00 98.25 328 TYR A C 1
ATOM 2661 O O . TYR A 1 328 ? 7.722 -12.779 1.706 1.00 98.25 328 TYR A O 1
ATOM 2669 N N . ASP A 1 329 ? 5.736 -13.741 1.994 1.00 97.12 329 ASP A N 1
ATOM 2670 C CA . ASP A 1 329 ? 5.655 -14.329 0.651 1.00 97.12 329 ASP A CA 1
ATOM 2671 C C . ASP A 1 329 ? 4.251 -14.125 0.038 1.00 97.12 329 ASP A C 1
ATOM 2673 O O . ASP A 1 329 ? 3.782 -14.923 -0.781 1.00 97.12 329 ASP A O 1
ATOM 2677 N N . LEU A 1 330 ? 3.559 -13.048 0.433 1.00 98.56 330 LEU A N 1
ATOM 2678 C CA . LEU A 1 330 ? 2.161 -12.819 0.070 1.00 98.56 330 LEU A CA 1
ATOM 2679 C C . LEU A 1 330 ? 1.998 -12.554 -1.431 1.00 98.56 330 LEU A C 1
ATOM 2681 O O . LEU A 1 330 ? 2.712 -11.750 -2.039 1.00 98.56 330 LEU A O 1
ATOM 2685 N N . LYS A 1 331 ? 1.023 -13.240 -2.031 1.00 98.00 331 LYS A N 1
ATOM 2686 C CA . LYS A 1 331 ? 0.665 -13.084 -3.446 1.00 98.00 331 LYS A CA 1
ATOM 2687 C C . LYS A 1 331 ? -0.153 -11.820 -3.692 1.00 98.00 331 LYS A C 1
ATOM 2689 O O . LYS A 1 331 ? -0.839 -11.335 -2.796 1.00 98.00 331 LYS A O 1
ATOM 2694 N N . ARG A 1 332 ? -0.106 -11.334 -4.934 1.00 98.06 332 ARG A N 1
ATOM 2695 C CA . ARG A 1 332 ? -0.901 -10.192 -5.398 1.00 98.06 332 ARG A CA 1
ATOM 2696 C C . ARG A 1 332 ? -1.566 -10.472 -6.737 1.00 98.06 332 ARG A C 1
ATOM 2698 O O . ARG A 1 332 ? -1.174 -11.378 -7.470 1.00 98.06 332 ARG A O 1
ATOM 2705 N N . ILE A 1 333 ? -2.565 -9.672 -7.069 1.00 97.19 333 ILE A N 1
ATOM 2706 C CA . ILE A 1 333 ? -3.264 -9.673 -8.349 1.00 97.19 333 ILE A CA 1
ATOM 2707 C C . ILE A 1 333 ? -2.781 -8.448 -9.121 1.00 97.19 333 ILE A C 1
ATOM 2709 O O . ILE A 1 333 ? -3.016 -7.317 -8.711 1.00 97.19 333 ILE A O 1
ATOM 2713 N N . ARG A 1 334 ? -2.067 -8.685 -10.221 1.00 95.25 334 ARG A N 1
ATOM 2714 C CA . ARG A 1 334 ? -1.578 -7.628 -11.112 1.00 95.25 334 ARG A CA 1
ATOM 2715 C C . ARG A 1 334 ? -2.741 -6.977 -11.850 1.00 95.25 334 ARG A C 1
ATOM 2717 O O . ARG A 1 334 ? -3.546 -7.708 -12.433 1.00 95.25 334 ARG A O 1
ATOM 2724 N N . ILE A 1 335 ? -2.769 -5.647 -11.847 1.00 95.12 335 ILE A N 1
ATOM 2725 C CA . ILE A 1 335 ? -3.639 -4.855 -12.716 1.00 95.12 335 ILE A CA 1
ATOM 2726 C C . ILE A 1 335 ? -2.797 -4.327 -13.877 1.00 95.12 335 ILE A C 1
ATOM 2728 O O . ILE A 1 335 ? -1.695 -3.817 -13.669 1.00 95.12 335 ILE A O 1
ATOM 2732 N N . ASP A 1 336 ? -3.286 -4.536 -15.092 1.00 89.00 336 ASP A N 1
ATOM 2733 C CA . ASP A 1 336 ? -2.594 -4.247 -16.345 1.00 89.00 336 ASP A CA 1
ATOM 2734 C C . ASP A 1 336 ? -3.358 -3.174 -17.136 1.00 89.00 336 ASP A C 1
ATOM 2736 O O . ASP A 1 336 ? -4.571 -3.032 -16.994 1.00 89.00 336 ASP A O 1
ATOM 2740 N N . TYR A 1 337 ? -2.667 -2.450 -18.021 1.00 87.44 337 TYR A N 1
ATOM 2741 C CA . TYR A 1 337 ? -3.255 -1.320 -18.760 1.00 87.44 337 TYR A CA 1
ATOM 2742 C C . TYR A 1 337 ? -4.505 -1.685 -19.566 1.00 87.44 337 TYR A C 1
ATOM 2744 O O . TYR A 1 337 ? -5.455 -0.912 -19.637 1.00 87.44 337 TYR A O 1
ATOM 2752 N N . PHE A 1 338 ? -4.502 -2.876 -20.165 1.00 86.94 338 PHE A N 1
ATOM 2753 C CA . PHE A 1 338 ? -5.586 -3.357 -21.019 1.00 86.94 338 PHE A CA 1
ATOM 2754 C C . PHE A 1 338 ? -6.709 -4.060 -20.252 1.00 86.94 338 PHE A C 1
ATOM 2756 O O . PHE A 1 338 ? -7.621 -4.580 -20.891 1.00 86.94 338 PHE A O 1
ATOM 2763 N N . ASP A 1 339 ? -6.652 -4.107 -18.918 1.00 89.75 339 ASP A N 1
ATOM 2764 C CA . ASP A 1 339 ? -7.759 -4.644 -18.136 1.00 89.75 339 ASP A CA 1
ATOM 2765 C C . ASP A 1 339 ? -8.978 -3.741 -18.303 1.00 89.75 339 ASP A C 1
ATOM 2767 O O . ASP A 1 339 ? -8.990 -2.592 -17.854 1.00 89.75 339 ASP A O 1
ATOM 2771 N N . THR A 1 340 ? -10.032 -4.277 -18.912 1.00 93.12 340 THR A N 1
ATOM 2772 C CA . THR A 1 340 ? -11.358 -3.670 -18.792 1.00 93.12 340 THR A CA 1
ATOM 2773 C C . THR A 1 340 ? -11.840 -3.769 -17.340 1.00 93.12 340 THR A C 1
ATOM 2775 O O . THR A 1 340 ? -11.321 -4.565 -16.553 1.00 93.12 340 THR A O 1
ATOM 2778 N N . VAL A 1 341 ? -12.870 -3.004 -16.965 1.00 94.62 341 VAL A N 1
ATOM 2779 C CA . VAL A 1 341 ? -13.503 -3.143 -15.638 1.00 94.62 341 VAL A CA 1
ATOM 2780 C C . VAL A 1 341 ? -13.986 -4.580 -15.394 1.00 94.62 341 VAL A C 1
ATOM 2782 O O . VAL A 1 341 ? -13.850 -5.094 -14.284 1.00 94.62 341 VAL A O 1
ATOM 2785 N N . ASP A 1 342 ? -14.474 -5.264 -16.430 1.00 93.88 342 ASP A N 1
ATOM 2786 C CA . ASP A 1 342 ? -14.899 -6.661 -16.322 1.00 93.88 342 ASP A CA 1
ATOM 2787 C C . ASP A 1 342 ? -13.705 -7.603 -16.105 1.00 93.88 342 ASP A C 1
ATOM 2789 O O . ASP A 1 342 ? -13.753 -8.462 -15.224 1.00 93.88 342 ASP A O 1
ATOM 2793 N N . ASP A 1 343 ? -12.601 -7.437 -16.846 1.00 93.56 343 ASP A N 1
ATOM 2794 C CA . ASP A 1 343 ? -11.372 -8.217 -16.620 1.00 93.56 343 ASP A CA 1
ATOM 2795 C C . ASP A 1 343 ? -10.834 -8.015 -15.200 1.00 93.56 343 ASP A C 1
ATOM 2797 O O . ASP A 1 343 ? -10.454 -8.975 -14.523 1.00 93.56 343 ASP A O 1
ATOM 2801 N N . PHE A 1 344 ? -10.850 -6.767 -14.737 1.00 94.81 344 PHE A N 1
ATOM 2802 C CA . PHE A 1 344 ? -10.465 -6.362 -13.394 1.00 94.81 344 PHE A CA 1
ATOM 2803 C C . PHE A 1 344 ? -11.301 -7.070 -12.313 1.00 94.81 344 PHE A C 1
ATOM 2805 O O . PHE A 1 344 ? -10.736 -7.711 -11.420 1.00 94.81 344 PHE A O 1
ATOM 2812 N N . LEU A 1 345 ? -12.634 -7.041 -12.414 1.00 95.44 345 LEU A N 1
ATOM 2813 C CA . LEU A 1 345 ? -13.523 -7.733 -11.472 1.00 95.44 345 LEU A CA 1
ATOM 2814 C C . LEU A 1 345 ? -13.338 -9.257 -11.531 1.00 95.44 345 LEU A C 1
ATOM 2816 O O . LEU A 1 345 ? -13.184 -9.905 -10.493 1.00 95.44 345 LEU A O 1
ATOM 2820 N N . ASN A 1 346 ? -13.216 -9.827 -12.733 1.00 93.69 346 ASN A N 1
ATOM 2821 C CA . ASN A 1 346 ? -12.965 -11.258 -12.929 1.00 93.69 346 ASN A CA 1
ATOM 2822 C C . ASN A 1 346 ? -11.639 -11.718 -12.296 1.00 93.69 346 ASN A C 1
ATOM 2824 O O . ASN A 1 346 ? -11.536 -12.845 -11.791 1.00 93.69 346 ASN A O 1
ATOM 2828 N N . LYS A 1 347 ? -10.599 -10.869 -12.315 1.00 93.62 347 LYS A N 1
ATOM 2829 C CA . LYS A 1 347 ? -9.325 -11.126 -11.621 1.00 93.62 347 LYS A CA 1
ATOM 2830 C C . LYS A 1 347 ? -9.529 -11.200 -10.107 1.00 93.62 347 LYS A C 1
ATOM 2832 O O . LYS A 1 347 ? -8.979 -12.104 -9.476 1.00 93.62 347 LYS A O 1
ATOM 2837 N N . ILE A 1 348 ? -10.323 -10.296 -9.533 1.00 93.69 348 ILE A N 1
ATOM 2838 C CA . ILE A 1 348 ? -10.598 -10.238 -8.089 1.00 93.69 348 ILE A CA 1
ATOM 2839 C C . ILE A 1 348 ? -11.408 -11.453 -7.634 1.00 93.69 348 ILE A C 1
ATOM 2841 O O . ILE A 1 348 ? -11.035 -12.112 -6.658 1.00 93.69 348 ILE A O 1
ATOM 2845 N N . GLU A 1 349 ? -12.480 -11.784 -8.350 1.00 89.06 349 GLU A N 1
ATOM 2846 C CA . GLU A 1 349 ? -13.400 -12.884 -8.025 1.00 89.06 349 GLU A CA 1
ATOM 2847 C C . GLU A 1 349 ? -12.762 -14.275 -8.245 1.00 89.06 349 GLU A C 1
ATOM 2849 O O . GLU A 1 349 ? -13.270 -15.295 -7.780 1.00 89.06 349 GLU A O 1
ATOM 2854 N N . GLY A 1 350 ? -11.576 -14.328 -8.867 1.00 74.00 350 GLY A N 1
ATOM 2855 C CA . GLY A 1 350 ? -10.821 -15.561 -9.105 1.00 74.00 350 GLY A CA 1
ATOM 2856 C C . GLY A 1 350 ? -11.284 -16.335 -10.342 1.00 74.00 350 GLY A C 1
ATOM 2857 O O . GLY A 1 350 ? -10.856 -17.472 -10.562 1.00 74.00 350 GLY A O 1
ATOM 2858 N N . GLU A 1 351 ? -12.122 -15.725 -11.176 1.00 59.84 351 GLU A N 1
ATOM 2859 C CA . GLU A 1 351 ? -12.649 -16.314 -12.408 1.00 59.84 351 GLU A CA 1
ATOM 2860 C C . GLU A 1 351 ? -11.664 -16.208 -13.580 1.00 59.84 351 GLU A C 1
ATOM 2862 O O . GLU A 1 351 ? -11.642 -17.069 -14.462 1.00 59.84 351 GLU A O 1
ATOM 2867 N N . TYR A 1 352 ? -10.751 -15.234 -13.534 1.00 53.84 352 TYR A N 1
ATOM 2868 C CA . TYR A 1 352 ? -9.729 -15.000 -14.561 1.00 53.84 352 TYR A CA 1
ATOM 2869 C C . TYR A 1 352 ? -8.803 -16.204 -14.816 1.00 53.84 352 TYR A C 1
ATOM 2871 O O . TYR A 1 352 ? -8.337 -16.437 -15.935 1.00 53.84 352 TYR A O 1
ATOM 2879 N N . VAL A 1 353 ? -8.546 -17.030 -13.793 1.00 51.38 353 VAL A N 1
ATOM 2880 C CA . VAL A 1 353 ? -7.745 -18.257 -13.946 1.00 51.38 353 VAL A CA 1
ATOM 2881 C C . VAL A 1 353 ? -8.504 -19.314 -14.763 1.00 51.38 353 VAL A C 1
ATOM 2883 O O . VAL A 1 353 ? -7.878 -20.060 -15.518 1.00 51.38 353 VAL A O 1
ATOM 2886 N N . LYS A 1 354 ? -9.842 -19.365 -14.679 1.00 43.62 354 LYS A N 1
ATOM 2887 C CA . LYS A 1 354 ? -10.670 -20.332 -15.423 1.00 43.62 354 LYS A CA 1
ATOM 2888 C C . LYS A 1 354 ? -10.745 -19.976 -16.908 1.00 43.62 354 LYS A C 1
ATOM 2890 O O . LYS A 1 354 ? -10.522 -20.843 -17.755 1.00 43.62 354 LYS A O 1
ATOM 2895 N N . THR A 1 355 ? -10.978 -18.707 -17.237 1.00 44.19 355 THR A N 1
ATOM 2896 C CA . THR A 1 355 ? -11.068 -18.233 -18.627 1.00 44.19 355 THR A CA 1
ATOM 2897 C C . THR A 1 355 ? -9.722 -18.315 -19.346 1.00 44.19 355 THR A C 1
ATOM 2899 O O . THR A 1 355 ? -9.664 -18.867 -20.445 1.00 44.19 355 THR A O 1
ATOM 2902 N N . ASN A 1 356 ? -8.608 -17.930 -18.714 1.00 46.06 356 ASN A N 1
ATOM 2903 C CA . ASN A 1 356 ? -7.286 -18.046 -19.341 1.00 46.06 356 ASN A CA 1
ATOM 2904 C C . ASN A 1 356 ? -6.731 -19.475 -19.400 1.00 46.06 356 ASN A C 1
ATOM 2906 O O . ASN A 1 356 ? -5.987 -19.789 -20.333 1.00 46.06 356 ASN A O 1
ATOM 2910 N N . MET A 1 357 ? -7.095 -20.372 -18.474 1.00 42.19 357 MET A N 1
ATOM 2911 C CA . MET A 1 357 ? -6.810 -21.802 -18.654 1.00 42.19 357 MET A CA 1
ATOM 2912 C C . MET A 1 357 ? -7.610 -22.389 -19.820 1.00 42.19 357 MET A C 1
ATOM 2914 O O . MET A 1 357 ? -7.030 -23.128 -20.616 1.00 42.19 357 MET A O 1
ATOM 2918 N N . SER A 1 358 ? -8.883 -22.008 -19.987 1.00 38.75 358 SER A N 1
ATOM 2919 C CA . SER A 1 358 ? -9.696 -22.444 -21.131 1.00 38.75 358 SER A CA 1
ATOM 2920 C C . SER A 1 358 ? -9.140 -21.917 -22.461 1.00 38.75 358 SER A C 1
ATOM 2922 O O . SER A 1 358 ? -8.945 -22.689 -23.396 1.00 38.75 358 SER A O 1
ATOM 2924 N N . GLN A 1 359 ? -8.735 -20.643 -22.533 1.00 39.78 359 GLN A N 1
ATOM 2925 C CA . GLN A 1 359 ? -8.131 -20.059 -23.733 1.00 39.78 359 GLN A CA 1
ATOM 2926 C C . GLN A 1 359 ? -6.728 -20.612 -24.014 1.00 39.78 359 GLN A C 1
ATOM 2928 O O . GLN A 1 359 ? -6.386 -20.842 -25.176 1.00 39.78 359 GLN A O 1
ATOM 2933 N N . LYS A 1 360 ? -5.915 -20.898 -22.983 1.00 41.06 360 LYS A N 1
ATOM 2934 C CA . LYS A 1 360 ? -4.641 -21.614 -23.160 1.00 41.06 360 LYS A CA 1
ATOM 2935 C C . LYS A 1 360 ? -4.859 -23.048 -23.631 1.00 41.06 360 LYS A C 1
ATOM 2937 O O . LYS A 1 360 ? -4.092 -23.485 -24.477 1.00 41.06 360 LYS A O 1
ATOM 2942 N N . GLN A 1 361 ? -5.878 -23.767 -23.156 1.00 41.03 361 GLN A N 1
ATOM 2943 C CA . GLN A 1 361 ? -6.221 -25.112 -23.643 1.00 41.03 361 GLN A CA 1
ATOM 2944 C C . GLN A 1 361 ? -6.757 -25.094 -25.085 1.00 41.03 361 GLN A C 1
ATOM 2946 O O . GLN A 1 361 ? -6.369 -25.946 -25.886 1.00 41.03 361 GLN A O 1
ATOM 2951 N N . ILE A 1 362 ? -7.558 -24.092 -25.459 1.00 43.97 362 ILE A N 1
ATOM 2952 C CA . ILE A 1 362 ? -8.028 -23.880 -26.839 1.00 43.97 362 ILE A CA 1
ATOM 2953 C C . ILE A 1 362 ? -6.852 -23.516 -27.763 1.00 43.97 362 ILE A C 1
ATOM 2955 O O . ILE A 1 362 ? -6.701 -24.091 -28.838 1.00 43.97 362 ILE A O 1
ATOM 2959 N N . LYS A 1 363 ? -5.931 -22.642 -27.334 1.00 43.19 363 LYS A N 1
ATOM 2960 C CA . LYS A 1 363 ? -4.699 -22.363 -28.094 1.00 43.19 363 LYS A CA 1
ATOM 2961 C C . LYS A 1 363 ? -3.785 -23.592 -28.186 1.00 43.19 363 LYS A C 1
ATOM 2963 O O . LYS A 1 363 ? -3.246 -23.847 -29.256 1.00 43.19 363 LYS A O 1
ATOM 2968 N N . LYS A 1 364 ? -3.640 -24.394 -27.122 1.00 40.75 364 LYS A N 1
ATOM 2969 C CA . LYS A 1 364 ? -2.813 -25.620 -27.133 1.00 40.75 364 LYS A CA 1
ATOM 2970 C C . LYS A 1 364 ? -3.377 -26.694 -28.067 1.00 40.75 364 LYS A C 1
ATOM 2972 O O . LYS A 1 364 ? -2.606 -27.316 -28.791 1.00 40.75 364 LYS A O 1
ATOM 2977 N N . SER A 1 365 ? -4.699 -26.876 -28.090 1.00 44.44 365 SER A N 1
ATOM 2978 C CA . SER A 1 365 ? -5.377 -27.816 -28.997 1.00 44.44 365 SER A CA 1
ATOM 2979 C C . SER A 1 365 ? -5.328 -27.354 -30.456 1.00 44.44 365 SER A C 1
ATOM 2981 O O . SER A 1 365 ? -5.041 -28.165 -31.335 1.00 44.44 365 SER A O 1
ATOM 2983 N N . ASN A 1 366 ? -5.472 -26.051 -30.720 1.00 44.06 366 ASN A N 1
ATOM 2984 C CA . ASN A 1 366 ? -5.308 -25.489 -32.064 1.00 44.06 366 ASN A CA 1
ATOM 2985 C C . ASN A 1 366 ? -3.861 -25.597 -32.576 1.00 44.06 366 ASN A C 1
ATOM 2987 O O . ASN A 1 366 ? -3.650 -25.929 -33.742 1.00 44.06 366 ASN A O 1
ATOM 2991 N N . ILE A 1 367 ? -2.862 -25.401 -31.707 1.00 47.00 367 ILE A N 1
ATOM 2992 C CA . ILE A 1 367 ? -1.442 -25.588 -32.043 1.00 47.00 367 ILE A CA 1
ATOM 2993 C C . ILE A 1 367 ? -1.126 -27.074 -32.278 1.00 47.00 367 ILE A C 1
ATOM 2995 O O . ILE A 1 367 ? -0.475 -27.395 -33.267 1.00 47.00 367 ILE A O 1
ATOM 2999 N N . GLN A 1 368 ? -1.633 -28.001 -31.455 1.00 44.19 368 GLN A N 1
ATOM 3000 C CA . GLN A 1 368 ? -1.483 -29.444 -31.703 1.00 44.19 368 GLN A CA 1
ATOM 3001 C C . GLN A 1 368 ? -2.159 -29.891 -33.007 1.00 44.19 368 GLN A C 1
ATOM 3003 O O . GLN A 1 368 ? -1.583 -30.696 -33.740 1.00 44.19 368 GLN A O 1
ATOM 3008 N N . GLY A 1 369 ? -3.333 -29.343 -33.338 1.00 46.69 369 GLY A N 1
ATOM 3009 C CA . GLY A 1 369 ? -4.017 -29.592 -34.609 1.00 46.69 369 GLY A CA 1
ATOM 3010 C C . GLY A 1 369 ? -3.239 -29.064 -35.820 1.00 46.69 369 GLY A C 1
ATOM 3011 O O . GLY A 1 369 ? -3.132 -29.754 -36.835 1.00 46.69 369 GLY A O 1
ATOM 3012 N N . HIS A 1 370 ? -2.631 -27.879 -35.708 1.00 46.69 370 HIS A N 1
ATOM 3013 C CA . HIS A 1 370 ? -1.768 -27.311 -36.750 1.00 46.69 370 HIS A CA 1
ATOM 3014 C C . HIS A 1 370 ? -0.449 -28.077 -36.914 1.00 46.69 370 HIS A C 1
ATOM 3016 O O . HIS A 1 370 ? -0.059 -28.379 -38.040 1.00 46.69 370 HIS A O 1
ATOM 3022 N N . ILE A 1 371 ? 0.202 -28.463 -35.814 1.00 45.03 371 ILE A N 1
ATOM 3023 C CA . ILE A 1 371 ? 1.438 -29.255 -35.838 1.00 45.03 371 ILE A CA 1
ATOM 3024 C C . ILE A 1 371 ? 1.173 -30.647 -36.430 1.00 45.03 371 ILE A C 1
ATOM 3026 O O . ILE A 1 371 ? 1.923 -31.084 -37.295 1.00 45.03 371 ILE A O 1
ATOM 3030 N N . MET A 1 372 ? 0.075 -31.322 -36.071 1.00 44.69 372 MET A N 1
ATOM 3031 C CA . MET A 1 372 ? -0.287 -32.621 -36.665 1.00 44.69 372 MET A CA 1
ATOM 3032 C C . MET A 1 372 ? -0.616 -32.528 -38.163 1.00 44.69 372 MET A C 1
ATOM 3034 O O . MET A 1 372 ? -0.271 -33.436 -38.922 1.00 44.69 372 MET A O 1
ATOM 3038 N N . ASN A 1 373 ? -1.240 -31.435 -38.610 1.00 47.88 373 ASN A N 1
ATOM 3039 C CA . ASN A 1 373 ? -1.510 -31.203 -40.031 1.00 47.88 373 ASN A CA 1
ATOM 3040 C C . ASN A 1 373 ? -0.240 -30.865 -40.828 1.00 47.88 373 ASN A C 1
ATOM 3042 O O . ASN A 1 373 ? -0.107 -31.314 -41.968 1.00 47.88 373 ASN A O 1
ATOM 3046 N N . ASN A 1 374 ? 0.711 -30.145 -40.228 1.00 45.97 374 ASN A N 1
ATOM 3047 C CA . ASN A 1 374 ? 2.001 -29.852 -40.852 1.00 45.97 374 ASN A CA 1
ATOM 3048 C C . ASN A 1 374 ? 2.918 -31.083 -40.869 1.00 45.97 374 ASN A C 1
ATOM 3050 O O . ASN A 1 374 ? 3.456 -31.399 -41.920 1.00 45.97 374 ASN A O 1
ATOM 3054 N N . ILE A 1 375 ? 2.967 -31.890 -39.802 1.00 46.00 375 ILE A N 1
ATOM 3055 C CA . ILE A 1 375 ? 3.710 -33.166 -39.785 1.00 46.00 375 ILE A CA 1
ATOM 3056 C C . ILE A 1 375 ? 3.162 -34.149 -40.836 1.00 46.00 375 ILE A C 1
ATOM 3058 O O . ILE A 1 375 ? 3.934 -34.863 -41.478 1.00 46.00 375 ILE A O 1
ATOM 3062 N N . LYS A 1 376 ? 1.839 -34.184 -41.063 1.00 50.22 376 LYS A N 1
ATOM 3063 C CA . LYS A 1 376 ? 1.241 -34.976 -42.154 1.00 50.22 376 LYS A CA 1
ATOM 3064 C C . LYS A 1 376 ? 1.621 -34.448 -43.545 1.00 50.22 376 LYS A C 1
ATOM 3066 O O . LYS A 1 376 ? 1.835 -35.258 -44.444 1.00 50.22 376 LYS A O 1
ATOM 3071 N N . LYS A 1 377 ? 1.729 -33.126 -43.726 1.00 49.78 377 LYS A N 1
ATOM 3072 C CA . LYS A 1 377 ? 2.177 -32.503 -44.986 1.00 49.78 377 LYS A CA 1
ATOM 3073 C C . LYS A 1 377 ? 3.681 -32.669 -45.234 1.00 49.78 377 LYS A C 1
ATOM 3075 O O . LYS A 1 377 ? 4.067 -32.909 -46.374 1.00 49.78 377 LYS A O 1
ATOM 3080 N N . ASP A 1 378 ? 4.506 -32.610 -44.195 1.00 44.00 378 ASP A N 1
ATOM 3081 C CA . ASP A 1 378 ? 5.965 -32.706 -44.305 1.00 44.00 378 ASP A CA 1
ATOM 3082 C C . ASP A 1 378 ? 6.437 -34.154 -44.492 1.00 44.00 378 ASP A C 1
ATOM 3084 O O . ASP A 1 378 ? 7.346 -34.405 -45.285 1.00 44.00 378 ASP A O 1
ATOM 3088 N N . LYS A 1 379 ? 5.736 -35.142 -43.908 1.00 46.88 379 LYS A N 1
ATOM 3089 C CA . LYS A 1 379 ? 5.941 -36.566 -44.246 1.00 46.88 379 LYS A CA 1
ATOM 3090 C C . LYS A 1 379 ? 5.592 -36.899 -45.700 1.00 46.88 379 LYS A C 1
ATOM 3092 O O . LYS A 1 379 ? 6.196 -37.805 -46.261 1.00 46.88 379 LYS A O 1
ATOM 3097 N N . ALA A 1 380 ? 4.672 -36.161 -46.325 1.00 50.09 380 ALA A N 1
ATOM 3098 C CA . ALA A 1 380 ? 4.363 -36.306 -47.749 1.00 50.09 380 ALA A CA 1
ATOM 3099 C C . ALA A 1 380 ? 5.399 -35.625 -48.671 1.00 50.09 380 ALA A C 1
ATOM 3101 O O . ALA A 1 380 ? 5.381 -35.860 -49.876 1.00 50.09 380 ALA A O 1
ATOM 3102 N N . LYS A 1 381 ? 6.303 -34.798 -48.119 1.00 44.31 381 LYS A N 1
ATOM 3103 C CA . LYS A 1 381 ? 7.337 -34.052 -48.860 1.00 44.31 381 LYS A CA 1
ATOM 3104 C C . LYS A 1 381 ? 8.782 -34.460 -48.536 1.00 44.31 381 LYS A C 1
ATOM 3106 O O . LYS A 1 381 ? 9.699 -33.913 -49.133 1.00 44.31 381 LYS A O 1
ATOM 3111 N N . GLY A 1 382 ? 8.994 -35.431 -47.644 1.00 38.56 382 GLY A N 1
ATOM 3112 C CA . GLY A 1 382 ? 10.298 -36.072 -47.441 1.00 38.56 382 GLY A CA 1
ATOM 3113 C C . GLY A 1 382 ? 11.316 -35.304 -46.587 1.00 38.56 382 GLY A C 1
ATOM 3114 O O . GLY A 1 382 ? 12.498 -35.631 -46.650 1.00 38.56 382 GLY A O 1
ATOM 3115 N N . TYR A 1 383 ? 10.903 -34.327 -45.772 1.00 33.62 383 TYR A N 1
ATOM 3116 C CA . TYR A 1 383 ? 11.829 -33.596 -44.895 1.00 33.62 383 TYR A CA 1
ATOM 3117 C C . TYR A 1 383 ? 11.838 -34.152 -43.459 1.00 33.62 383 TYR A C 1
ATOM 3119 O O . TYR A 1 383 ? 10.801 -34.282 -42.811 1.00 33.62 383 TYR A O 1
ATOM 3127 N N . SER A 1 384 ? 13.038 -34.480 -42.969 1.00 34.72 384 SER A N 1
ATOM 3128 C CA . SER A 1 384 ? 13.343 -34.845 -41.578 1.00 34.72 384 SER A CA 1
ATOM 3129 C C . SER A 1 384 ? 13.581 -33.575 -40.756 1.00 34.72 384 SER A C 1
ATOM 3131 O O . SER A 1 384 ? 14.386 -32.739 -41.162 1.00 34.72 384 SER A O 1
ATOM 3133 N N . ILE A 1 385 ? 12.905 -33.426 -39.611 1.00 35.88 385 ILE A N 1
ATOM 3134 C CA . ILE A 1 385 ? 13.081 -32.282 -38.703 1.00 35.88 385 ILE A CA 1
ATOM 3135 C C . ILE A 1 385 ? 13.653 -32.791 -37.373 1.00 35.88 385 ILE A C 1
ATOM 3137 O O . ILE A 1 385 ? 13.012 -33.579 -36.678 1.00 35.88 385 ILE A O 1
ATOM 3141 N N . ALA A 1 386 ? 14.860 -32.329 -37.035 1.00 30.30 386 ALA A N 1
ATOM 3142 C CA . ALA A 1 386 ? 15.454 -32.418 -35.702 1.00 30.30 386 ALA A CA 1
ATOM 3143 C C . ALA A 1 386 ? 14.949 -31.248 -34.835 1.00 30.30 386 ALA A C 1
ATOM 3145 O O . ALA A 1 386 ? 14.815 -30.128 -35.322 1.00 30.30 386 ALA A O 1
ATOM 3146 N N . ALA A 1 387 ? 14.624 -31.536 -33.574 1.00 29.22 387 ALA A N 1
ATOM 3147 C CA . ALA A 1 387 ? 13.851 -30.673 -32.682 1.00 29.22 387 ALA A CA 1
ATOM 3148 C C . ALA A 1 387 ? 14.694 -29.644 -31.904 1.00 29.22 387 ALA A C 1
ATOM 3150 O O . ALA A 1 387 ? 15.781 -29.979 -31.434 1.00 29.22 387 ALA A O 1
ATOM 3151 N N . TYR A 1 388 ? 14.115 -28.457 -31.686 1.00 28.19 388 TYR A N 1
ATOM 3152 C CA . TYR A 1 388 ? 14.266 -27.636 -30.478 1.00 28.19 388 TYR A CA 1
ATOM 3153 C C . TYR A 1 388 ? 12.902 -27.083 -30.071 1.00 28.19 388 TYR A C 1
ATOM 3155 O O . TYR A 1 388 ? 12.152 -26.664 -30.985 1.00 28.19 388 TYR A O 1
#

Sequence (388 aa):
MKRRVIFLLALIILISNGVLAKDDKIIREEFLCNLLGKGSDSKEKITVRKLASILVDEIEITYDNYSYYRSFINDASDLSILKLYSEGILKTDEKGNIYPDKELTEKEVNEILKRIDEPEIPPRPTYEERKNIPILMYHEIKDLPDPNLSGLYVSEENFIMQLDALKAKGYNAVTMEEVYNHWINKAPLPENPIVLTFDDGYASHYSFVSKELNKRGMTGTFYIITWNVGKDPIRTRERLKEMYEEGMEIGSHTITHIDARYSPNETILKQYKESKEFLEGVIGNKVEHFCYPIGAVTEYARKVLKDLGYKTAVRTSYGRANPSQGLYDLKRIRIDYFDTVDDFLNKIEGEYVKTNMSQKQIKKSNIQGHIMNNIKKDKAKGYSIAAY

Nearest PDB structures (foldseek):
  6dq3-assembly2_B  TM=9.136E-01  e=7.722E-23  Streptococcus pyogenes
  3vus-assembly1_A  TM=8.514E-01  e=4.979E-16  Escherichia coli K-12
  4f9j-assembly2_B  TM=8.478E-01  e=2.048E-15  Escherichia coli K-12
  4f9d-assembly1_A  TM=8.468E-01  e=6.587E-15  Escherichia coli K-12
  4u10-assembly2_B  TM=8.441E-01  e=3.585E-13  Aggregatibacter actinomycetemcomitans

Radius of gyration: 28.48 Å; Cα contacts (8 Å, |Δi|>4): 507; chains: 1; bounding box: 64×80×86 Å